Protein AF-A0AAD4M6U5-F1 (afdb_monomer_lite)

Structure (mmCIF, N/CA/C/O backbone):
data_AF-A0AAD4M6U5-F1
#
_entry.id   AF-A0AAD4M6U5-F1
#
loop_
_atom_site.group_PDB
_atom_site.id
_atom_site.type_symbol
_atom_site.label_atom_id
_atom_site.label_alt_id
_atom_site.label_comp_id
_atom_site.label_asym_id
_atom_site.label_entity_id
_atom_site.label_seq_id
_atom_site.pdbx_PDB_ins_code
_atom_site.Cartn_x
_atom_site.Cartn_y
_atom_site.Cartn_z
_atom_site.occupancy
_atom_site.B_iso_or_equiv
_atom_site.auth_seq_id
_atom_site.auth_comp_id
_atom_site.auth_asym_id
_atom_site.auth_atom_id
_atom_site.pdbx_PDB_model_num
ATOM 1 N N . MET A 1 1 ? -0.609 -24.301 -0.994 1.00 65.75 1 MET A N 1
ATOM 2 C CA . MET A 1 1 ? -0.842 -25.195 -2.153 1.00 65.75 1 MET A CA 1
ATOM 3 C C . MET A 1 1 ? -0.692 -24.477 -3.497 1.00 65.75 1 MET A C 1
ATOM 5 O O . MET A 1 1 ? 0.035 -24.972 -4.341 1.00 65.75 1 MET A O 1
ATOM 9 N N . LEU A 1 2 ? -1.302 -23.304 -3.718 1.00 72.62 2 LEU A N 1
ATOM 10 C CA . LEU A 1 2 ? -1.125 -22.563 -4.985 1.00 72.62 2 LEU A CA 1
ATOM 11 C C . LEU A 1 2 ? 0.317 -22.069 -5.200 1.00 72.62 2 LEU A C 1
ATOM 13 O O . LEU A 1 2 ? 0.876 -22.264 -6.275 1.00 72.62 2 LEU A O 1
ATOM 17 N N . SER A 1 3 ? 0.952 -21.534 -4.146 1.00 69.31 3 SER A N 1
ATOM 18 C CA . SER A 1 3 ? 2.380 -21.164 -4.151 1.00 69.31 3 SER A CA 1
ATOM 19 C C . SER A 1 3 ? 3.271 -22.310 -4.648 1.00 69.31 3 SER A C 1
ATOM 21 O O . SER A 1 3 ? 4.049 -22.137 -5.578 1.00 69.31 3 SER A O 1
ATOM 23 N N . THR A 1 4 ? 3.081 -23.523 -4.130 1.00 75.88 4 THR A N 1
ATOM 24 C CA . THR A 1 4 ? 3.885 -24.687 -4.525 1.00 75.88 4 THR A CA 1
ATOM 25 C C . THR A 1 4 ? 3.646 -25.144 -5.966 1.00 75.88 4 THR A C 1
ATOM 27 O O . THR A 1 4 ? 4.537 -25.753 -6.548 1.00 75.88 4 THR A O 1
ATOM 30 N N . LEU A 1 5 ? 2.471 -24.861 -6.541 1.00 83.38 5 LEU A N 1
ATOM 31 C CA . LEU A 1 5 ? 2.098 -25.306 -7.888 1.00 83.38 5 LEU A CA 1
ATOM 32 C C . LEU A 1 5 ? 2.549 -24.350 -8.995 1.00 83.38 5 LEU A C 1
ATOM 34 O O . LEU A 1 5 ? 2.840 -24.811 -10.091 1.00 83.38 5 LEU A O 1
ATOM 38 N N . LEU A 1 6 ? 2.614 -23.043 -8.727 1.00 85.94 6 LEU A N 1
ATOM 39 C CA . LEU A 1 6 ? 3.033 -22.055 -9.729 1.00 85.94 6 LEU A CA 1
ATOM 40 C C . LEU A 1 6 ? 4.431 -21.503 -9.471 1.00 85.94 6 LEU A C 1
ATOM 42 O O . LEU A 1 6 ? 5.251 -21.478 -10.382 1.00 85.94 6 LEU A O 1
ATOM 46 N N . ARG A 1 7 ? 4.735 -21.099 -8.234 1.00 88.12 7 ARG A N 1
ATOM 47 C CA . ARG A 1 7 ? 5.970 -20.368 -7.912 1.00 88.12 7 ARG A CA 1
ATOM 48 C C . ARG A 1 7 ? 7.217 -21.209 -8.193 1.00 88.12 7 ARG A C 1
ATOM 50 O O . ARG A 1 7 ? 8.135 -20.741 -8.856 1.00 88.12 7 ARG A O 1
ATOM 57 N N . ARG A 1 8 ? 7.223 -22.480 -7.765 1.00 89.12 8 ARG A N 1
ATOM 58 C CA . ARG A 1 8 ? 8.375 -23.384 -7.938 1.00 89.12 8 ARG A CA 1
ATOM 59 C C . ARG A 1 8 ? 8.633 -23.773 -9.403 1.00 89.12 8 ARG A C 1
ATOM 61 O O . ARG A 1 8 ? 9.776 -23.623 -9.824 1.00 89.12 8 ARG A O 1
ATOM 68 N N . PRO A 1 9 ? 7.642 -24.225 -10.199 1.00 90.56 9 PRO A N 1
ATOM 69 C CA . PRO A 1 9 ? 7.891 -24.518 -11.613 1.00 90.56 9 PRO A CA 1
ATOM 70 C C . PRO A 1 9 ? 8.320 -23.285 -12.414 1.00 90.56 9 PRO A C 1
ATOM 72 O O . PRO A 1 9 ? 9.214 -23.375 -13.251 1.00 90.56 9 PRO A O 1
ATOM 75 N N . PHE A 1 10 ? 7.734 -22.114 -12.135 1.00 92.94 10 PHE A N 1
ATOM 76 C CA . PHE A 1 10 ? 8.143 -20.883 -12.811 1.00 92.94 10 PHE A CA 1
ATOM 77 C C . PHE A 1 10 ? 9.565 -20.454 -12.450 1.00 92.94 10 PHE A C 1
ATOM 79 O O . PHE A 1 10 ? 10.251 -19.943 -13.325 1.00 92.94 10 PHE A O 1
ATOM 86 N N . ALA A 1 11 ? 10.046 -20.709 -11.229 1.00 93.75 11 ALA A N 1
ATOM 87 C CA . ALA A 1 11 ? 11.431 -20.413 -10.856 1.00 93.75 11 ALA A CA 1
ATOM 88 C C . ALA A 1 11 ? 12.453 -21.113 -11.776 1.00 93.75 11 ALA A C 1
ATOM 90 O O . ALA A 1 11 ? 13.392 -20.479 -12.253 1.00 93.75 11 ALA A O 1
ATOM 91 N N . GLU A 1 12 ? 12.233 -22.392 -12.097 1.00 94.62 12 GLU A N 1
ATOM 92 C CA . GLU A 1 12 ? 13.080 -23.153 -13.032 1.00 94.62 12 GLU A CA 1
ATOM 93 C C . GLU A 1 12 ? 12.946 -22.652 -14.481 1.00 94.62 12 GLU A C 1
ATOM 95 O O . GLU A 1 12 ? 13.916 -22.572 -15.242 1.00 94.62 12 GLU A O 1
ATOM 100 N N . LEU A 1 13 ? 11.735 -22.250 -14.871 1.00 96.44 13 LEU A N 1
ATOM 101 C CA . LEU A 1 13 ? 11.503 -21.642 -16.178 1.00 96.44 13 LEU A CA 1
ATOM 102 C C . LEU A 1 13 ? 12.171 -20.267 -16.298 1.00 96.44 13 LEU A C 1
ATOM 104 O O . LEU A 1 13 ? 12.643 -19.919 -17.383 1.00 96.44 13 LEU A O 1
ATOM 108 N N . TYR A 1 14 ? 12.218 -19.475 -15.228 1.00 97.00 14 TYR A N 1
ATOM 109 C CA . TYR A 1 14 ? 12.898 -18.185 -15.224 1.00 97.00 14 TYR A CA 1
ATOM 110 C C . TYR A 1 14 ? 14.414 -18.341 -15.307 1.00 97.00 14 TYR A C 1
ATOM 112 O O . TYR A 1 14 ? 15.042 -17.580 -16.034 1.00 97.00 14 TYR A O 1
ATOM 120 N N . SER A 1 15 ? 15.003 -19.336 -14.638 1.00 94.94 15 SER A N 1
ATOM 121 C CA . SER A 1 15 ? 16.448 -19.575 -14.731 1.00 94.94 15 SER A CA 1
ATOM 122 C C . SER A 1 15 ? 16.869 -20.065 -16.120 1.00 94.94 15 SER A C 1
ATOM 124 O O . SER A 1 15 ? 17.905 -19.651 -16.634 1.00 94.94 15 SER A O 1
ATOM 126 N N . THR A 1 16 ? 16.049 -20.903 -16.761 1.00 96.88 16 THR A N 1
ATOM 127 C CA . THR A 1 16 ? 16.398 -21.514 -18.054 1.00 96.88 16 THR A CA 1
ATOM 128 C C . THR A 1 16 ? 16.019 -20.628 -19.248 1.00 96.88 16 THR A C 1
ATOM 130 O O . THR A 1 16 ? 16.775 -20.513 -20.212 1.00 96.88 16 THR A O 1
ATOM 133 N N . HIS A 1 17 ? 14.846 -19.985 -19.208 1.00 97.19 17 HIS A N 1
ATOM 134 C CA . HIS A 1 17 ? 14.274 -19.234 -20.335 1.00 97.19 17 HIS A CA 1
ATOM 135 C C . HIS A 1 17 ? 13.621 -17.905 -19.899 1.00 97.19 17 HIS A C 1
ATOM 137 O O . HIS A 1 17 ? 12.453 -17.661 -20.227 1.00 97.19 17 HIS A O 1
ATOM 143 N N . PRO A 1 18 ? 14.348 -16.996 -19.220 1.00 96.25 18 PRO A N 1
ATOM 144 C CA . PRO A 1 18 ? 13.764 -15.865 -18.488 1.00 96.25 18 PRO A CA 1
ATOM 145 C C . PRO A 1 18 ? 12.787 -15.031 -19.324 1.00 96.25 18 PRO A C 1
ATOM 147 O O . PRO A 1 18 ? 11.668 -14.753 -18.903 1.00 96.25 18 PRO A O 1
ATOM 150 N N . GLY A 1 19 ? 13.148 -14.693 -20.564 1.00 96.62 19 GLY A N 1
ATOM 151 C CA . GLY A 1 19 ? 12.325 -13.819 -21.407 1.00 96.62 19 GLY A CA 1
ATOM 152 C C . GLY A 1 19 ? 11.038 -14.456 -21.929 1.00 96.62 19 GLY A C 1
ATOM 153 O O . GLY A 1 19 ? 10.046 -13.760 -22.141 1.00 96.62 19 GLY A O 1
ATOM 154 N N . THR A 1 20 ? 11.026 -15.766 -22.170 1.00 98.00 20 THR A N 1
ATOM 155 C CA . THR A 1 20 ? 9.806 -16.473 -22.596 1.00 98.00 20 THR A CA 1
ATOM 156 C C . THR A 1 20 ? 8.906 -16.728 -21.399 1.00 98.00 20 THR A C 1
ATOM 158 O O . THR A 1 20 ? 7.705 -16.483 -21.482 1.00 98.00 20 THR A O 1
ATOM 161 N N . SER A 1 21 ? 9.496 -17.109 -20.272 1.00 98.00 21 SER A N 1
ATOM 162 C CA . SER A 1 21 ? 8.794 -17.358 -19.017 1.00 98.00 21 SER A CA 1
ATOM 163 C C . SER A 1 21 ? 8.129 -16.091 -18.480 1.00 98.00 21 SER A C 1
ATOM 165 O O . SER A 1 21 ? 6.951 -16.126 -18.148 1.00 98.00 21 SER A O 1
ATOM 167 N N . LEU A 1 22 ? 8.811 -14.938 -18.506 1.00 98.12 22 LEU A N 1
ATOM 168 C CA . LEU A 1 22 ? 8.221 -13.649 -18.115 1.00 98.12 22 LEU A CA 1
ATOM 169 C C . LEU A 1 22 ? 7.056 -13.231 -19.020 1.00 98.12 22 LEU A C 1
ATOM 171 O O . LEU A 1 22 ? 6.047 -12.736 -18.526 1.00 98.12 22 LEU A O 1
ATOM 175 N N . ARG A 1 23 ? 7.154 -13.461 -20.337 1.00 98.19 23 ARG A N 1
ATOM 176 C CA . ARG A 1 23 ? 6.042 -13.203 -21.271 1.00 98.19 23 ARG A CA 1
ATOM 177 C C . ARG A 1 23 ? 4.856 -14.131 -21.020 1.00 98.19 23 ARG A C 1
ATOM 179 O O . AR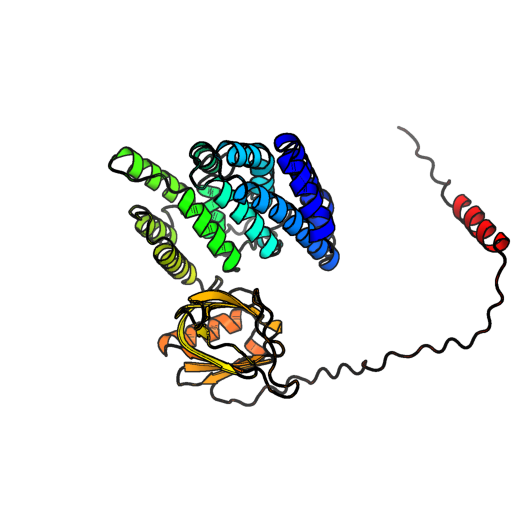G A 1 23 ? 3.717 -13.680 -21.096 1.00 98.19 23 ARG A O 1
ATOM 186 N N . LEU A 1 24 ? 5.116 -15.401 -20.707 1.00 97.88 24 LEU A N 1
ATOM 187 C CA . LEU A 1 24 ? 4.077 -16.351 -20.320 1.00 97.88 24 LEU A CA 1
ATOM 188 C C . LEU A 1 24 ? 3.384 -15.905 -19.025 1.00 97.88 24 LEU A C 1
ATOM 190 O O . LEU A 1 24 ? 2.159 -15.842 -18.992 1.00 97.88 24 LEU A O 1
ATOM 194 N N . SER A 1 25 ? 4.143 -15.526 -17.994 1.00 98.00 25 SER A N 1
ATOM 195 C CA . SER A 1 25 ? 3.588 -14.999 -16.741 1.00 98.00 25 SER A CA 1
ATOM 196 C C . SER A 1 25 ? 2.752 -13.746 -16.974 1.00 98.00 25 SER A C 1
ATOM 198 O O . SER A 1 25 ? 1.646 -13.643 -16.454 1.00 98.00 25 SER A O 1
ATOM 200 N N . ALA A 1 26 ? 3.234 -12.820 -17.803 1.00 98.38 26 ALA A N 1
ATOM 201 C CA . ALA A 1 26 ? 2.485 -11.625 -18.171 1.00 98.38 26 ALA A CA 1
ATOM 202 C C . ALA A 1 26 ? 1.159 -11.978 -18.869 1.00 98.38 26 ALA A C 1
ATOM 204 O O . ALA A 1 26 ? 0.116 -11.458 -18.485 1.00 98.38 26 ALA A O 1
ATOM 205 N N . ALA A 1 27 ? 1.165 -12.921 -19.817 1.00 98.25 27 ALA A N 1
ATOM 206 C CA . ALA A 1 27 ? -0.048 -13.378 -20.501 1.00 98.25 27 ALA A CA 1
ATOM 207 C C . ALA A 1 27 ? -1.052 -14.058 -19.551 1.00 98.25 27 ALA A C 1
ATOM 209 O O . ALA A 1 27 ? -2.257 -13.798 -19.627 1.00 98.25 27 ALA A O 1
ATOM 210 N N . ILE A 1 28 ? -0.569 -14.895 -18.625 1.00 97.62 28 ILE A N 1
ATOM 211 C CA . ILE A 1 28 ? -1.407 -15.514 -17.587 1.00 97.62 28 ILE A CA 1
ATOM 212 C C . ILE A 1 28 ? -2.010 -14.429 -16.692 1.00 97.62 28 ILE A C 1
ATOM 214 O O . ILE A 1 28 ? -3.215 -14.443 -16.450 1.00 97.62 28 ILE A O 1
ATOM 218 N N . PHE A 1 29 ? -1.209 -13.459 -16.245 1.00 98.25 29 PHE A N 1
ATOM 219 C CA . PHE A 1 29 ? -1.685 -12.346 -15.425 1.00 98.25 29 PHE A CA 1
ATOM 220 C C . PHE A 1 29 ? -2.762 -11.524 -16.147 1.00 98.25 29 PHE A C 1
ATOM 222 O O . PHE A 1 29 ? -3.821 -11.276 -15.576 1.00 98.25 29 PHE A O 1
ATOM 229 N N . THR A 1 30 ? -2.545 -11.163 -17.417 1.00 98.12 30 THR A N 1
ATOM 230 C CA . THR A 1 30 ? -3.548 -10.477 -18.250 1.00 98.12 30 THR A CA 1
ATOM 231 C C . THR A 1 30 ? -4.850 -11.270 -18.321 1.00 98.12 30 THR A C 1
ATOM 233 O O . THR A 1 30 ? -5.916 -10.694 -18.127 1.00 98.12 30 THR A O 1
ATOM 236 N N . THR A 1 31 ? -4.767 -12.586 -18.534 1.00 98.25 31 THR A N 1
ATOM 237 C CA . THR A 1 31 ? -5.938 -13.477 -18.577 1.00 98.25 31 THR A CA 1
ATOM 238 C C . THR A 1 31 ? -6.680 -13.479 -17.238 1.00 98.25 31 THR A C 1
ATOM 240 O O . THR A 1 31 ? -7.898 -13.336 -17.201 1.00 98.25 31 THR A O 1
ATOM 243 N N . ILE A 1 32 ? -5.960 -13.585 -16.116 1.00 97.88 32 ILE A N 1
ATOM 244 C CA . ILE A 1 32 ? -6.563 -13.545 -14.776 1.00 97.88 32 ILE A CA 1
ATOM 245 C C . ILE A 1 32 ? -7.285 -12.210 -14.547 1.00 97.88 32 ILE A C 1
ATOM 247 O O . ILE A 1 32 ? -8.422 -12.196 -14.081 1.00 97.88 32 ILE A O 1
ATOM 251 N N . ILE A 1 33 ? -6.665 -11.086 -14.905 1.00 97.75 33 ILE A N 1
ATOM 252 C CA . ILE A 1 33 ? -7.267 -9.763 -14.726 1.00 97.75 33 ILE A CA 1
ATOM 253 C C . ILE A 1 33 ? -8.517 -9.606 -15.605 1.00 97.75 33 ILE A C 1
ATOM 255 O O . ILE A 1 33 ? -9.596 -9.309 -15.091 1.00 97.75 33 ILE A O 1
ATOM 259 N N . HIS A 1 34 ? -8.394 -9.818 -16.916 1.00 96.69 34 HIS A N 1
ATOM 260 C CA . HIS A 1 34 ? -9.447 -9.485 -17.879 1.00 96.69 34 HIS A CA 1
ATOM 261 C C . HIS A 1 34 ? -10.566 -10.520 -17.968 1.00 96.69 34 HIS A C 1
ATOM 263 O O . HIS A 1 34 ? -11.727 -10.132 -18.093 1.00 96.69 34 HIS A O 1
ATOM 269 N N . ASP A 1 35 ? -10.238 -11.806 -17.868 1.00 97.94 35 ASP A N 1
ATOM 270 C CA . ASP A 1 35 ? -11.189 -12.887 -18.146 1.00 97.94 35 ASP A CA 1
ATOM 271 C C . ASP A 1 35 ? -11.732 -13.525 -16.866 1.00 97.94 35 ASP A C 1
ATOM 273 O O . ASP A 1 35 ? -12.692 -14.297 -16.924 1.00 97.94 35 ASP A O 1
ATOM 277 N N . ARG A 1 36 ? -11.137 -13.214 -15.706 1.00 97.69 36 ARG A N 1
ATOM 278 C CA . ARG A 1 36 ? -11.584 -13.724 -14.403 1.00 97.69 36 ARG A CA 1
ATOM 279 C C . ARG A 1 36 ? -11.993 -12.603 -13.457 1.00 97.69 36 ARG A C 1
ATOM 281 O O . ARG A 1 36 ? -13.181 -12.435 -13.214 1.00 97.69 36 ARG A O 1
ATOM 288 N N . ILE A 1 37 ? -11.057 -11.776 -12.995 1.00 97.25 37 ILE A N 1
ATOM 289 C CA . ILE A 1 37 ? -11.328 -10.754 -11.969 1.00 97.25 37 ILE A CA 1
ATOM 290 C C . ILE A 1 37 ? -12.381 -9.737 -12.442 1.00 97.25 37 ILE A C 1
ATOM 292 O O . ILE A 1 37 ? -13.325 -9.450 -11.702 1.00 97.25 37 ILE A O 1
ATOM 296 N N . VAL A 1 38 ? -12.274 -9.221 -13.675 1.00 96.31 38 VAL A N 1
ATOM 297 C CA . VAL A 1 38 ? -13.263 -8.278 -14.239 1.00 96.31 38 VAL A CA 1
ATOM 298 C C . VAL A 1 38 ? -14.670 -8.894 -14.324 1.00 96.31 38 VAL A C 1
ATOM 300 O O . VAL A 1 38 ? -15.604 -8.268 -13.810 1.00 96.31 38 VAL A O 1
ATOM 303 N N . PRO A 1 39 ? -14.880 -10.081 -14.928 1.00 97.62 39 PRO A N 1
ATOM 304 C CA . PRO A 1 39 ? -16.179 -10.751 -14.906 1.00 97.62 39 PRO A CA 1
ATOM 305 C C . PRO A 1 39 ? -16.721 -11.025 -13.502 1.00 97.62 39 PRO A C 1
ATOM 307 O O . PRO A 1 39 ? -17.878 -10.689 -13.249 1.00 97.62 39 PRO A O 1
ATOM 310 N N . SER A 1 40 ? -15.915 -11.559 -12.581 1.00 97.19 40 SER A N 1
ATOM 311 C CA . SER A 1 40 ? -16.370 -11.902 -11.224 1.00 97.19 40 SER A CA 1
ATOM 312 C C . SER A 1 40 ? -16.757 -10.653 -10.428 1.00 97.19 40 SER A C 1
ATOM 314 O O . SER A 1 40 ? -17.785 -10.643 -9.751 1.00 97.19 40 SER A O 1
ATOM 316 N N . TRP A 1 41 ? -16.034 -9.538 -10.604 1.00 95.38 41 TRP A N 1
ATOM 317 C CA . TRP A 1 41 ? -16.428 -8.238 -10.049 1.00 95.38 41 TRP A CA 1
ATOM 318 C C . TRP A 1 41 ? -17.773 -7.750 -10.607 1.00 95.38 41 TRP A C 1
ATOM 320 O O . TRP A 1 41 ? -18.652 -7.359 -9.836 1.00 95.38 41 TRP A O 1
ATOM 330 N N . LYS A 1 42 ? -17.982 -7.828 -11.931 1.00 94.81 42 LYS A N 1
ATOM 331 C CA . LYS A 1 42 ? -19.263 -7.458 -12.568 1.00 94.81 42 LYS A CA 1
ATOM 332 C C . LYS A 1 42 ? -20.418 -8.349 -12.102 1.00 94.81 42 LYS A C 1
ATOM 334 O O . LYS A 1 42 ? -21.524 -7.851 -11.898 1.00 94.81 42 LYS A O 1
ATOM 339 N N . ALA A 1 43 ? -20.153 -9.638 -11.904 1.00 96.75 43 ALA A N 1
ATOM 340 C CA . ALA A 1 43 ? -21.104 -10.616 -11.381 1.00 96.75 43 ALA A CA 1
ATOM 341 C C . ALA A 1 43 ? -21.339 -10.491 -9.864 1.00 96.75 43 ALA A C 1
ATOM 343 O O . ALA A 1 43 ? -22.245 -11.133 -9.339 1.00 96.75 43 ALA A O 1
ATOM 344 N N . ARG A 1 44 ? -20.563 -9.646 -9.166 1.00 95.44 44 ARG A N 1
ATOM 345 C CA . ARG A 1 44 ? -20.550 -9.506 -7.699 1.00 95.44 44 ARG A CA 1
ATOM 346 C C . ARG A 1 44 ? -20.208 -10.810 -6.964 1.00 95.44 44 ARG A C 1
ATOM 348 O O . ARG A 1 44 ? -20.621 -10.992 -5.821 1.00 95.44 44 ARG A O 1
ATOM 355 N N . ASP A 1 45 ? -19.434 -11.686 -7.598 1.00 96.38 45 ASP A N 1
ATOM 356 C CA . ASP A 1 45 ? -18.897 -12.899 -6.981 1.00 96.38 45 ASP A CA 1
ATOM 357 C C . ASP A 1 45 ? -17.566 -12.572 -6.291 1.00 96.38 45 ASP A C 1
ATOM 359 O O . ASP A 1 45 ? -16.491 -12.613 -6.896 1.00 96.38 45 ASP A O 1
ATOM 363 N N . SER A 1 46 ? -17.646 -12.170 -5.019 1.00 94.31 46 SER A N 1
ATOM 364 C CA . SER A 1 46 ? -16.460 -11.802 -4.242 1.00 94.31 46 SER A CA 1
ATOM 365 C C . SER A 1 46 ? -15.540 -12.992 -3.997 1.00 94.31 46 SER A C 1
ATOM 367 O O . SER A 1 46 ? -14.330 -12.820 -4.035 1.00 94.31 46 SER A O 1
ATOM 369 N N . GLN A 1 47 ? -16.086 -14.192 -3.785 1.00 95.69 47 GLN A N 1
ATOM 370 C CA . GLN A 1 47 ? -15.276 -15.366 -3.467 1.00 95.69 47 GLN A CA 1
ATOM 371 C C . GLN A 1 47 ? -14.438 -15.800 -4.669 1.00 95.69 47 GLN A C 1
ATOM 373 O O . GLN A 1 47 ? -13.242 -16.051 -4.521 1.00 95.69 47 GLN A O 1
ATOM 378 N N . ASP A 1 48 ? -15.049 -15.887 -5.853 1.00 95.31 48 ASP A N 1
ATOM 379 C CA . ASP A 1 48 ? -14.318 -16.240 -7.068 1.00 95.31 48 ASP A CA 1
ATOM 380 C C . ASP A 1 48 ? -13.272 -15.171 -7.398 1.00 95.31 48 ASP A C 1
ATOM 382 O O . ASP A 1 48 ? -12.107 -15.496 -7.630 1.00 95.31 48 ASP A O 1
ATOM 386 N N . ARG A 1 49 ? -13.641 -13.885 -7.306 1.00 96.00 49 ARG A N 1
ATOM 387 C CA . ARG A 1 49 ? -12.693 -12.778 -7.482 1.00 96.00 49 ARG A CA 1
ATOM 388 C C . ARG A 1 49 ? -11.493 -12.907 -6.540 1.00 96.00 49 ARG A C 1
ATOM 390 O O . ARG A 1 49 ? -10.360 -12.852 -7.009 1.00 96.00 49 ARG A O 1
ATOM 397 N N . ASP A 1 50 ? -11.727 -13.096 -5.245 1.00 95.12 50 ASP A N 1
ATOM 398 C CA . ASP A 1 50 ? -10.664 -13.151 -4.238 1.00 95.12 50 ASP A CA 1
ATOM 399 C C . ASP A 1 50 ? -9.731 -14.361 -4.474 1.00 95.12 50 ASP A C 1
ATOM 401 O O . ASP A 1 50 ? -8.510 -14.238 -4.345 1.00 95.12 50 ASP A O 1
ATOM 405 N N . ASN A 1 51 ? -10.271 -15.502 -4.927 1.00 95.44 51 ASN A N 1
ATOM 406 C CA . ASN A 1 51 ? -9.472 -16.664 -5.337 1.00 95.44 51 ASN A CA 1
ATOM 407 C C . ASN A 1 51 ? -8.554 -16.343 -6.536 1.00 95.44 51 ASN A C 1
ATOM 409 O O . ASN A 1 51 ? -7.377 -16.719 -6.543 1.00 95.44 51 ASN A O 1
ATOM 413 N N . TRP A 1 52 ? -9.066 -15.641 -7.553 1.00 97.38 52 TRP A N 1
ATOM 414 C CA . TRP A 1 52 ? -8.281 -15.242 -8.729 1.00 97.38 52 TRP A CA 1
ATOM 415 C C . TRP A 1 52 ? -7.249 -14.161 -8.414 1.00 97.38 52 TRP A C 1
ATOM 417 O O . TRP A 1 52 ? -6.132 -14.211 -8.931 1.00 97.38 52 TRP A O 1
ATOM 427 N N . GLU A 1 53 ? -7.573 -13.220 -7.531 1.00 97.38 53 GLU A N 1
ATOM 428 C CA . GLU A 1 53 ? -6.603 -12.242 -7.041 1.00 97.38 53 GLU A CA 1
ATOM 429 C C . GLU A 1 53 ? -5.473 -12.917 -6.260 1.00 97.38 53 GLU A C 1
ATOM 431 O O . GLU A 1 53 ? -4.305 -12.596 -6.481 1.00 97.38 53 GLU A O 1
ATOM 436 N N . GLN A 1 54 ? -5.779 -13.914 -5.423 1.00 96.00 54 GLN A N 1
ATOM 437 C CA . GLN A 1 54 ? -4.754 -14.703 -4.741 1.00 96.00 54 GLN A CA 1
ATOM 438 C C . GLN A 1 54 ? -3.838 -15.429 -5.738 1.00 96.00 54 GLN A C 1
ATOM 440 O O . GLN A 1 54 ? -2.622 -15.486 -5.536 1.00 96.00 54 GLN A O 1
ATOM 445 N N . LEU A 1 55 ? -4.393 -15.959 -6.832 1.00 96.19 55 LEU A N 1
ATOM 446 C CA . LEU A 1 55 ? -3.601 -16.575 -7.896 1.00 96.19 55 LEU A CA 1
ATOM 447 C C . LEU A 1 55 ? -2.662 -15.565 -8.568 1.00 96.19 55 LEU A C 1
ATOM 449 O O . LEU A 1 55 ? -1.485 -15.864 -8.779 1.00 96.19 55 LEU A O 1
ATOM 453 N N . ALA A 1 56 ? -3.169 -14.367 -8.869 1.00 97.31 56 ALA A N 1
ATOM 454 C CA . ALA A 1 56 ? -2.383 -13.278 -9.436 1.00 97.31 56 ALA A CA 1
ATOM 455 C C . ALA A 1 56 ? -1.240 -12.859 -8.496 1.00 97.31 56 ALA A C 1
ATOM 457 O O . ALA A 1 56 ? -0.102 -12.740 -8.945 1.00 97.31 56 ALA A O 1
ATOM 458 N N . VAL A 1 57 ? -1.506 -12.725 -7.192 1.00 97.00 57 VAL A N 1
ATOM 459 C CA . VAL A 1 57 ? -0.485 -12.434 -6.168 1.00 97.00 57 VAL A CA 1
ATOM 460 C C . VAL A 1 57 ? 0.608 -13.502 -6.157 1.00 97.00 57 VAL A C 1
ATOM 462 O O . VAL A 1 57 ? 1.788 -13.168 -6.171 1.00 97.00 57 VAL A O 1
ATOM 465 N N . VAL A 1 58 ? 0.246 -14.789 -6.181 1.00 96.25 58 VAL A N 1
ATOM 466 C CA . VAL A 1 58 ? 1.226 -15.892 -6.204 1.00 96.25 58 VAL A CA 1
ATOM 467 C C . VAL A 1 58 ? 2.099 -15.853 -7.461 1.00 96.25 58 VAL A C 1
ATOM 469 O O . VAL A 1 58 ? 3.301 -16.110 -7.380 1.00 96.25 58 VAL A O 1
ATOM 472 N N . LEU A 1 59 ? 1.510 -15.539 -8.616 1.00 97.12 59 LEU A N 1
ATOM 473 C CA . LEU A 1 59 ? 2.238 -15.413 -9.877 1.00 97.12 59 LEU A CA 1
ATOM 474 C C . LEU A 1 59 ? 3.234 -14.246 -9.837 1.00 97.12 59 LEU A C 1
ATOM 476 O O . LEU A 1 59 ? 4.395 -14.424 -10.206 1.00 97.12 59 LEU A O 1
ATOM 480 N N . LEU A 1 60 ? 2.792 -13.079 -9.356 1.00 97.62 60 LEU A N 1
ATOM 481 C CA . LEU A 1 60 ? 3.640 -11.897 -9.193 1.00 97.62 60 LEU A CA 1
ATOM 482 C C . LEU A 1 60 ? 4.750 -12.131 -8.159 1.00 97.62 60 LEU A C 1
ATOM 484 O O . LEU A 1 60 ? 5.884 -11.743 -8.414 1.00 97.62 60 LEU A O 1
ATOM 488 N N . ALA A 1 61 ? 4.477 -12.853 -7.069 1.00 96.19 61 ALA A N 1
ATOM 489 C CA . ALA A 1 61 ? 5.500 -13.246 -6.099 1.00 96.19 61 ALA A CA 1
ATOM 490 C C . ALA A 1 61 ? 6.622 -14.083 -6.734 1.00 96.19 61 ALA A C 1
ATOM 492 O O . ALA A 1 61 ? 7.788 -13.895 -6.417 1.00 96.19 61 ALA A O 1
ATOM 493 N N . GLY A 1 62 ? 6.302 -14.962 -7.691 1.00 96.69 62 GLY A N 1
ATOM 494 C CA . GLY A 1 62 ? 7.333 -15.674 -8.453 1.00 96.69 62 GLY A CA 1
ATOM 495 C C . GLY A 1 62 ? 8.177 -14.761 -9.352 1.00 96.69 62 GLY A C 1
ATOM 496 O O . GLY A 1 62 ? 9.344 -15.055 -9.591 1.00 96.69 62 GLY A O 1
ATOM 497 N N . VAL A 1 63 ? 7.609 -13.660 -9.859 1.00 97.75 63 VAL A N 1
ATOM 498 C CA . VAL A 1 63 ? 8.368 -12.639 -10.607 1.00 97.75 63 VAL A CA 1
ATOM 499 C C . VAL A 1 63 ? 9.272 -11.847 -9.662 1.00 97.75 63 VAL A C 1
ATOM 501 O O . VAL A 1 63 ? 10.425 -11.607 -10.008 1.00 97.75 63 VAL A O 1
ATOM 504 N N . GLN A 1 64 ? 8.773 -11.479 -8.478 1.00 97.44 64 GLN A N 1
ATOM 505 C CA . GLN A 1 64 ? 9.550 -10.792 -7.439 1.00 97.44 64 GLN A CA 1
ATOM 506 C C . GLN A 1 64 ? 10.769 -11.624 -7.029 1.00 97.44 64 GLN A C 1
ATOM 508 O O . GLN A 1 64 ? 11.885 -11.128 -7.139 1.00 97.44 64 GLN A O 1
ATOM 513 N N . ASP A 1 65 ? 10.581 -12.913 -6.723 1.00 96.69 65 ASP A N 1
ATOM 514 C CA . ASP A 1 65 ? 11.684 -13.838 -6.422 1.00 96.69 65 ASP A CA 1
ATOM 515 C C . ASP A 1 65 ? 12.747 -13.870 -7.516 1.00 96.69 65 ASP A C 1
ATOM 517 O O . ASP A 1 65 ? 13.942 -13.953 -7.244 1.00 96.69 65 ASP A O 1
ATOM 521 N N . HIS A 1 66 ? 12.313 -13.851 -8.779 1.00 97.12 66 HIS A N 1
ATOM 522 C CA . HIS A 1 66 ? 13.238 -13.892 -9.898 1.00 97.12 66 HIS A CA 1
ATOM 523 C C . HIS A 1 66 ? 14.095 -12.623 -9.969 1.00 97.12 66 HIS A C 1
ATOM 525 O O . HIS A 1 66 ? 15.295 -12.739 -10.223 1.00 97.12 66 HIS A O 1
ATOM 531 N N . VAL A 1 67 ? 13.494 -11.452 -9.726 1.00 97.38 67 VAL A N 1
ATOM 532 C CA . VAL A 1 67 ? 14.200 -10.162 -9.667 1.00 97.38 67 VAL A CA 1
ATOM 533 C C . VAL A 1 67 ? 15.150 -10.120 -8.470 1.00 97.38 67 VAL A C 1
ATOM 535 O O . VAL A 1 67 ? 16.298 -9.734 -8.643 1.00 97.38 67 VAL A O 1
ATOM 538 N N . GLU A 1 68 ? 14.722 -10.570 -7.289 1.00 96.50 68 GLU A N 1
ATOM 539 C CA . GLU A 1 68 ? 15.569 -10.613 -6.083 1.00 96.50 68 GLU A CA 1
ATOM 540 C C . GLU A 1 68 ? 16.766 -11.551 -6.247 1.00 96.50 68 GLU A C 1
ATOM 542 O O . GLU A 1 68 ? 17.882 -11.221 -5.852 1.00 96.50 68 GLU A O 1
ATOM 547 N N . ALA A 1 69 ? 16.556 -12.715 -6.867 1.00 96.62 69 ALA A N 1
ATOM 548 C CA . ALA A 1 69 ? 17.627 -13.672 -7.126 1.00 96.62 69 ALA A CA 1
ATOM 549 C C . ALA A 1 69 ? 18.618 -13.200 -8.207 1.00 96.62 69 ALA A C 1
ATOM 551 O O . ALA A 1 69 ? 19.717 -13.747 -8.296 1.00 96.62 69 ALA A O 1
ATOM 552 N N . HIS A 1 70 ? 18.238 -12.221 -9.037 1.00 95.12 70 HIS A N 1
ATOM 553 C CA . HIS A 1 70 ? 19.045 -11.709 -10.147 1.00 95.12 70 HIS A CA 1
ATOM 554 C C . HIS A 1 70 ? 18.938 -10.180 -10.218 1.00 95.12 70 HIS A C 1
ATOM 556 O O . HIS A 1 70 ? 18.282 -9.635 -11.112 1.00 95.12 70 HIS A O 1
ATOM 562 N N . ASP A 1 71 ? 19.606 -9.488 -9.291 1.00 93.19 71 ASP A N 1
ATOM 563 C CA . ASP A 1 71 ? 19.622 -8.019 -9.188 1.00 93.19 71 ASP A CA 1
ATOM 564 C C . ASP A 1 71 ? 20.482 -7.345 -10.283 1.00 93.19 71 ASP A C 1
ATOM 566 O O . ASP A 1 71 ? 21.347 -6.507 -10.041 1.00 93.19 71 ASP A O 1
ATOM 570 N N . GLU A 1 72 ? 20.267 -7.749 -11.532 1.00 96.75 72 GLU A N 1
ATOM 571 C CA . GLU A 1 72 ? 20.897 -7.190 -12.719 1.00 96.75 72 GLU A CA 1
ATOM 572 C C . GLU A 1 72 ? 19.894 -6.315 -13.478 1.00 96.75 72 GLU A C 1
ATOM 574 O O . GLU A 1 72 ? 18.752 -6.718 -13.732 1.00 96.75 72 GLU A O 1
ATOM 579 N N . ASP A 1 73 ? 20.344 -5.155 -13.966 1.00 97.81 73 ASP A N 1
ATOM 580 C CA . ASP A 1 73 ? 19.522 -4.255 -14.790 1.00 97.81 73 ASP A CA 1
ATOM 581 C C . ASP A 1 73 ? 18.888 -4.970 -15.989 1.00 97.81 73 ASP A C 1
ATOM 583 O O . ASP A 1 73 ? 17.742 -4.703 -16.351 1.00 97.81 73 ASP A O 1
ATOM 587 N N . ARG A 1 74 ? 19.592 -5.945 -16.577 1.00 97.69 74 ARG A N 1
ATOM 588 C CA . ARG A 1 74 ? 19.073 -6.750 -17.687 1.00 97.69 74 ARG A CA 1
ATOM 589 C C . ARG A 1 74 ? 17.781 -7.481 -17.312 1.00 97.69 74 ARG A C 1
ATOM 591 O O . ARG A 1 74 ? 16.842 -7.490 -18.111 1.00 97.69 74 ARG A O 1
ATOM 598 N N . VAL A 1 75 ? 17.722 -8.092 -16.129 1.00 97.88 75 VAL A N 1
ATOM 599 C CA . VAL A 1 75 ? 16.532 -8.817 -15.655 1.00 97.88 75 VAL A CA 1
ATOM 600 C C . VAL A 1 75 ? 15.404 -7.830 -15.376 1.00 97.88 75 VAL A C 1
ATOM 602 O O . VAL A 1 75 ? 14.287 -8.026 -15.863 1.00 97.88 75 VAL A O 1
ATOM 605 N N . LYS A 1 76 ? 15.706 -6.711 -14.710 1.00 98.31 76 LYS A N 1
ATOM 606 C CA . LYS A 1 76 ? 14.740 -5.632 -14.453 1.00 98.31 76 LYS A CA 1
ATOM 607 C C . LYS A 1 76 ? 14.120 -5.094 -15.747 1.00 98.31 76 LYS A C 1
ATOM 609 O O . LYS A 1 76 ? 12.900 -4.934 -15.826 1.00 98.31 76 LYS A O 1
ATOM 614 N N . VAL A 1 77 ? 14.919 -4.857 -16.789 1.00 98.50 77 VAL A N 1
ATOM 615 C CA . VAL A 1 77 ? 14.439 -4.405 -18.111 1.00 98.50 77 VAL A CA 1
ATOM 616 C C . VAL A 1 77 ? 13.575 -5.473 -18.790 1.00 98.50 77 VAL A C 1
ATOM 618 O O . VAL A 1 77 ? 12.550 -5.156 -19.400 1.00 98.50 77 VAL A O 1
ATOM 621 N N . MET A 1 78 ? 13.927 -6.757 -18.667 1.00 98.44 78 MET A N 1
ATOM 622 C CA . MET A 1 78 ? 13.114 -7.852 -19.209 1.00 98.44 78 MET A CA 1
ATOM 623 C C . MET A 1 78 ? 11.734 -7.935 -18.547 1.00 98.44 78 MET A C 1
ATOM 625 O O . MET A 1 78 ? 10.733 -8.081 -19.257 1.00 98.44 78 MET A O 1
ATOM 629 N N . VAL A 1 79 ? 11.662 -7.784 -17.222 1.00 98.44 79 VAL A N 1
ATOM 630 C CA . VAL A 1 79 ? 10.388 -7.711 -16.490 1.00 98.44 79 VAL A CA 1
ATOM 631 C C . VAL A 1 79 ? 9.593 -6.487 -16.936 1.00 98.44 79 VAL A C 1
ATOM 633 O O . VAL A 1 79 ? 8.428 -6.620 -17.308 1.00 98.44 79 VAL A O 1
ATOM 636 N N . ALA A 1 80 ? 10.223 -5.313 -17.013 1.00 98.25 80 ALA A N 1
ATOM 637 C CA . ALA A 1 80 ? 9.573 -4.081 -17.457 1.00 98.25 80 ALA A CA 1
ATOM 638 C C . ALA A 1 80 ? 9.027 -4.158 -18.890 1.00 98.25 80 ALA A C 1
ATOM 640 O O . ALA A 1 80 ? 7.981 -3.581 -19.209 1.00 98.25 80 ALA A O 1
ATOM 641 N N . LYS A 1 81 ? 9.716 -4.871 -19.785 1.00 98.44 81 LYS A N 1
ATOM 642 C CA . LYS A 1 81 ? 9.243 -5.128 -21.151 1.00 98.44 81 LYS A CA 1
ATOM 643 C C . LYS A 1 81 ? 8.011 -6.031 -21.173 1.00 98.44 81 LYS A C 1
ATOM 645 O O . LYS A 1 81 ? 7.139 -5.814 -22.008 1.00 98.44 81 LYS A O 1
ATOM 650 N N . ALA A 1 82 ? 7.946 -7.020 -20.285 1.00 98.44 82 ALA A N 1
ATOM 651 C CA . ALA A 1 82 ? 6.826 -7.951 -20.212 1.00 98.44 82 ALA A CA 1
ATOM 652 C C . ALA A 1 82 ? 5.608 -7.363 -19.477 1.00 98.44 82 ALA A C 1
ATOM 654 O O . ALA A 1 82 ? 4.487 -7.570 -19.928 1.00 98.44 82 ALA A O 1
ATOM 655 N N . PHE A 1 83 ? 5.812 -6.625 -18.381 1.00 98.56 83 PHE A N 1
ATOM 656 C CA . PHE A 1 83 ? 4.745 -6.314 -17.422 1.00 98.56 83 PHE A CA 1
ATOM 657 C C . PHE A 1 83 ? 4.258 -4.863 -17.403 1.00 98.56 83 PHE A C 1
ATOM 659 O O . PHE A 1 83 ? 3.076 -4.663 -17.138 1.00 98.56 83 PHE A O 1
ATOM 666 N N . TYR A 1 84 ? 5.090 -3.847 -17.676 1.00 98.38 84 TYR A N 1
ATOM 667 C CA . TYR A 1 84 ? 4.711 -2.448 -17.381 1.00 98.38 84 TYR A CA 1
ATOM 668 C C . TYR A 1 84 ? 3.401 -2.018 -18.039 1.00 98.38 84 TYR A C 1
ATOM 670 O O . TYR A 1 84 ? 2.529 -1.497 -17.359 1.00 98.38 84 TYR A O 1
ATOM 678 N N . SER A 1 85 ? 3.222 -2.294 -19.334 1.00 97.25 85 SER A N 1
ATOM 679 C CA . SER A 1 85 ? 1.985 -1.921 -20.032 1.00 97.25 85 SER A CA 1
ATOM 680 C C . SER A 1 85 ? 0.748 -2.563 -19.390 1.00 97.25 85 SER A C 1
ATOM 682 O O . SER A 1 85 ? -0.261 -1.893 -19.201 1.00 97.25 85 SER A O 1
ATOM 684 N N . ILE A 1 86 ? 0.841 -3.832 -18.983 1.00 97.56 86 ILE A N 1
ATOM 685 C CA . ILE A 1 86 ? -0.271 -4.571 -18.375 1.00 97.56 86 ILE A CA 1
ATOM 686 C C . ILE A 1 86 ? -0.568 -4.038 -16.969 1.00 97.56 86 ILE A C 1
ATOM 688 O O . ILE A 1 86 ? -1.719 -3.737 -16.658 1.00 97.56 86 ILE A O 1
ATOM 692 N N . LEU A 1 87 ? 0.465 -3.893 -16.133 1.00 98.00 87 LEU A N 1
ATOM 693 C CA . LEU A 1 87 ? 0.330 -3.430 -14.751 1.00 98.00 87 LEU A CA 1
ATOM 694 C C . LEU A 1 87 ? -0.169 -1.983 -14.689 1.00 98.00 87 LEU A C 1
ATOM 696 O O . LEU A 1 87 ? -1.128 -1.685 -13.977 1.00 98.00 87 LEU A O 1
ATOM 700 N N . CYS A 1 88 ? 0.435 -1.085 -15.467 1.00 97.38 88 CYS A N 1
ATOM 701 C CA . CYS A 1 88 ? 0.052 0.321 -15.476 1.00 97.38 88 CYS A CA 1
ATOM 702 C C . CYS A 1 88 ? -1.365 0.514 -16.035 1.00 97.38 88 CYS A C 1
ATOM 704 O O . CYS A 1 88 ? -2.171 1.229 -15.434 1.00 97.38 88 CYS A O 1
ATOM 706 N N . ASN A 1 89 ? -1.729 -0.198 -17.108 1.00 95.19 89 ASN A N 1
ATOM 707 C CA . ASN A 1 89 ? -3.084 -0.130 -17.651 1.00 95.19 89 ASN A CA 1
ATOM 708 C C . ASN A 1 89 ? -4.138 -0.658 -16.661 1.00 95.19 89 ASN A C 1
ATOM 710 O O . ASN A 1 89 ? -5.183 -0.034 -16.502 1.00 95.19 89 ASN A O 1
ATOM 714 N N . ALA A 1 90 ? -3.874 -1.766 -15.964 1.00 94.94 90 ALA A N 1
ATOM 715 C CA . ALA A 1 90 ? -4.850 -2.362 -15.049 1.00 94.94 90 ALA A CA 1
ATOM 716 C C . ALA A 1 90 ? -5.030 -1.595 -13.725 1.00 94.94 90 ALA A C 1
ATOM 718 O O . ALA A 1 90 ? -6.129 -1.609 -13.165 1.00 94.94 90 ALA A O 1
ATOM 719 N N . PHE A 1 91 ? -3.981 -0.929 -13.221 1.00 94.19 91 PHE A N 1
ATOM 720 C CA . PHE A 1 91 ? -3.974 -0.346 -11.868 1.00 94.19 91 PHE A CA 1
ATOM 721 C C . PHE A 1 91 ? -3.888 1.188 -11.819 1.00 94.19 91 PHE A C 1
ATOM 723 O O . PHE A 1 91 ? -4.129 1.765 -10.759 1.00 94.19 91 PHE A O 1
ATOM 730 N N . PHE A 1 92 ? -3.576 1.871 -12.925 1.00 92.69 92 PHE A N 1
ATOM 731 C CA . PHE A 1 92 ? -3.413 3.335 -12.942 1.00 92.69 92 PHE A CA 1
ATOM 732 C C . PHE A 1 92 ? -4.298 4.040 -13.983 1.00 92.69 92 PHE A C 1
ATOM 734 O O . PHE A 1 92 ? -4.678 5.205 -13.787 1.00 92.69 92 PHE A O 1
ATOM 741 N N . SER A 1 93 ? -4.702 3.338 -15.047 1.00 90.75 93 SER A N 1
ATOM 742 C CA . SER A 1 93 ? -5.602 3.882 -16.069 1.00 90.75 93 SER A CA 1
ATOM 743 C C . SER A 1 93 ? -6.987 4.202 -15.503 1.00 90.75 93 SER A C 1
ATOM 745 O O . SER A 1 93 ? -7.590 3.401 -14.789 1.00 90.75 93 SER A O 1
ATOM 747 N N . VAL A 1 94 ? -7.521 5.379 -15.844 1.00 82.69 94 VAL A N 1
ATOM 748 C CA . VAL A 1 94 ? -8.907 5.773 -15.507 1.00 82.69 94 VAL A CA 1
ATOM 749 C C . VAL A 1 94 ? -9.920 4.935 -16.289 1.00 82.69 94 VAL A C 1
ATOM 751 O O . VAL A 1 94 ? -11.032 4.711 -15.824 1.00 82.69 94 VAL A O 1
ATOM 754 N N . SER A 1 95 ? -9.532 4.464 -17.474 1.00 84.62 95 SER A N 1
ATOM 755 C CA . SER A 1 95 ? -10.413 3.757 -18.404 1.00 84.62 95 SER A CA 1
ATOM 756 C C . SER A 1 95 ? -10.593 2.278 -18.060 1.00 84.62 95 SER A C 1
ATOM 758 O O . SER A 1 95 ? -11.296 1.567 -18.780 1.00 84.62 95 SER A O 1
ATOM 760 N N . PHE A 1 96 ? -9.940 1.782 -17.002 1.00 86.00 96 PHE A N 1
ATOM 761 C CA . PHE A 1 96 ? -10.029 0.373 -16.649 1.00 86.00 96 PHE A CA 1
ATOM 762 C C . PHE A 1 96 ? -11.414 0.032 -16.057 1.00 86.00 96 PHE A C 1
ATOM 764 O O . PHE A 1 96 ? -11.931 0.802 -15.248 1.00 86.00 96 PHE A O 1
ATOM 771 N N . PRO A 1 97 ? -12.034 -1.117 -16.410 1.00 87.00 97 PRO A N 1
ATOM 772 C CA . PRO A 1 97 ? -13.416 -1.424 -16.016 1.00 87.00 97 PRO A CA 1
ATOM 773 C C . PRO A 1 97 ? -13.683 -1.553 -14.513 1.00 87.00 97 PRO A C 1
ATOM 775 O O . PRO A 1 97 ? -14.842 -1.510 -14.107 1.00 87.00 97 PRO A O 1
ATOM 778 N N . ILE A 1 98 ? -12.644 -1.776 -13.705 1.00 87.00 98 ILE A N 1
ATOM 779 C CA . ILE A 1 98 ? -12.756 -1.969 -12.259 1.00 87.00 98 ILE A CA 1
ATOM 780 C C . ILE A 1 98 ? -12.096 -0.784 -11.547 1.00 87.00 98 ILE A C 1
ATOM 782 O O . ILE A 1 98 ? -10.938 -0.476 -11.840 1.00 87.00 98 ILE A O 1
ATOM 786 N N . PRO A 1 99 ? -12.762 -0.161 -10.558 1.00 87.81 99 PRO A N 1
ATOM 787 C CA . PRO A 1 99 ? -12.117 0.807 -9.683 1.00 87.81 99 PRO A CA 1
ATOM 788 C C . PRO A 1 99 ? -10.949 0.161 -8.932 1.00 87.81 99 PRO A C 1
ATOM 790 O O . PRO A 1 99 ? -11.120 -0.884 -8.312 1.00 87.81 99 PRO A O 1
ATOM 793 N N . LEU A 1 100 ? -9.796 0.828 -8.895 1.00 87.94 100 LEU A N 1
ATOM 794 C CA . LEU A 1 100 ? -8.587 0.403 -8.178 1.00 87.94 100 LEU A CA 1
ATOM 795 C C . LEU A 1 100 ? -8.846 -0.091 -6.741 1.00 87.94 100 LEU A C 1
ATOM 797 O O . LEU A 1 100 ? -8.212 -1.032 -6.276 1.00 87.94 100 LEU A O 1
ATOM 801 N N . THR A 1 101 ? -9.802 0.523 -6.045 1.00 84.25 101 THR A N 1
ATOM 802 C CA . THR A 1 101 ? -10.203 0.177 -4.670 1.00 84.25 101 THR A CA 1
ATOM 803 C C . THR A 1 101 ? -10.936 -1.153 -4.537 1.00 84.25 101 THR A C 1
ATOM 805 O O . THR A 1 101 ? -11.157 -1.616 -3.419 1.00 84.25 101 THR A O 1
ATOM 808 N N . SER A 1 102 ? -11.346 -1.751 -5.654 1.00 89.25 102 SER A N 1
ATOM 809 C CA . SER A 1 102 ? -12.005 -3.055 -5.680 1.00 89.25 102 SER A CA 1
ATOM 810 C C . SER A 1 102 ? -11.012 -4.211 -5.726 1.00 89.25 102 SER A C 1
ATOM 812 O O . SER A 1 102 ? -11.434 -5.328 -5.436 1.00 89.25 102 SER A O 1
ATOM 814 N N . TYR A 1 103 ? -9.744 -3.954 -6.067 1.00 93.00 103 TYR A N 1
ATOM 815 C CA . TYR A 1 103 ? -8.676 -4.940 -5.933 1.00 93.00 103 TYR A CA 1
ATOM 816 C C . TYR A 1 103 ? -8.234 -5.049 -4.475 1.00 93.00 103 TYR A C 1
ATOM 818 O O . TYR A 1 103 ? -8.093 -4.037 -3.766 1.00 93.00 103 TYR A O 1
ATOM 826 N N . SER A 1 104 ? -7.944 -6.270 -4.039 1.00 93.44 104 SER A N 1
ATOM 827 C CA . SER A 1 104 ? -7.376 -6.530 -2.722 1.00 93.44 104 SER A CA 1
ATOM 828 C C . SER A 1 104 ? -6.055 -5.785 -2.514 1.00 93.44 104 SER A C 1
ATOM 830 O O . SER A 1 104 ? -5.308 -5.463 -3.446 1.00 93.44 104 SER A O 1
ATOM 832 N N . VAL A 1 105 ? -5.777 -5.482 -1.246 1.00 92.69 105 VAL A N 1
ATOM 833 C CA . VAL A 1 105 ? -4.533 -4.825 -0.831 1.00 92.69 105 VAL A CA 1
ATOM 834 C C . VAL A 1 105 ? -3.302 -5.642 -1.243 1.00 92.69 105 VAL A C 1
ATOM 836 O O . VAL A 1 105 ? -2.412 -5.039 -1.842 1.00 92.69 105 VAL A O 1
ATOM 839 N N . PRO A 1 106 ? -3.242 -6.979 -1.040 1.00 94.94 106 PRO A N 1
ATOM 840 C CA . PRO A 1 106 ? -2.084 -7.773 -1.448 1.00 94.94 106 PRO A CA 1
ATOM 841 C C . PRO A 1 106 ? -1.788 -7.686 -2.945 1.00 94.94 106 PRO A C 1
ATOM 843 O O . PRO A 1 106 ? -0.632 -7.526 -3.321 1.00 94.94 106 PRO A O 1
ATOM 846 N N . LEU A 1 107 ? -2.814 -7.717 -3.805 1.00 97.06 107 LEU A N 1
ATOM 847 C CA . LEU A 1 107 ? -2.610 -7.603 -5.248 1.00 97.06 107 LEU A CA 1
ATOM 848 C C . LEU A 1 107 ? -2.026 -6.240 -5.630 1.00 97.06 107 LEU A C 1
ATOM 850 O O . LEU A 1 107 ? -1.048 -6.183 -6.373 1.00 97.06 107 LEU A O 1
ATOM 854 N N . ARG A 1 108 ? -2.570 -5.146 -5.085 1.00 96.25 108 ARG A N 1
ATOM 855 C CA . ARG A 1 108 ? -2.016 -3.799 -5.306 1.00 96.25 108 ARG A CA 1
ATOM 856 C C . ARG A 1 108 ? -0.575 -3.682 -4.810 1.00 96.25 108 ARG A C 1
ATOM 858 O O . ARG A 1 108 ? 0.273 -3.191 -5.547 1.00 96.25 108 ARG A O 1
ATOM 865 N N . VAL A 1 109 ? -0.295 -4.179 -3.605 1.00 95.88 109 VAL A N 1
ATOM 866 C CA . VAL A 1 109 ? 1.053 -4.216 -3.014 1.00 95.88 109 VAL A CA 1
ATOM 867 C C . VAL A 1 109 ? 2.030 -4.970 -3.917 1.00 95.88 109 VAL A C 1
ATOM 869 O O . VAL A 1 109 ? 3.080 -4.422 -4.236 1.00 95.88 109 VAL A O 1
ATOM 872 N N . SER A 1 110 ? 1.681 -6.166 -4.404 1.00 97.94 110 SER A N 1
ATOM 873 C CA . SER A 1 110 ? 2.536 -6.937 -5.320 1.00 97.94 110 SER A CA 1
ATOM 874 C C . SER A 1 110 ? 2.812 -6.199 -6.631 1.00 97.94 110 SER A C 1
ATOM 876 O O . SER A 1 110 ? 3.939 -6.209 -7.120 1.00 97.94 110 SER A O 1
ATOM 878 N N . VAL A 1 111 ? 1.805 -5.529 -7.197 1.00 98.00 111 VAL A N 1
ATOM 879 C CA . VAL A 1 111 ? 1.972 -4.741 -8.427 1.00 98.00 111 VAL A CA 1
ATOM 880 C C . VAL A 1 111 ? 2.929 -3.575 -8.205 1.00 98.00 111 VAL A C 1
ATOM 882 O O . VAL A 1 111 ? 3.881 -3.415 -8.966 1.00 98.00 111 VAL A O 1
ATOM 885 N N . TYR A 1 112 ? 2.702 -2.773 -7.165 1.00 97.88 112 TYR A N 1
ATOM 886 C CA . TYR A 1 112 ? 3.542 -1.611 -6.872 1.00 97.88 112 TYR A CA 1
ATOM 887 C C . TYR A 1 112 ? 4.962 -2.023 -6.493 1.00 97.88 112 TYR A C 1
ATOM 889 O O . TYR A 1 112 ? 5.913 -1.399 -6.949 1.00 97.88 112 TYR A O 1
ATOM 897 N N . SER A 1 113 ? 5.108 -3.116 -5.748 1.00 97.81 113 SER A N 1
ATOM 898 C CA . SER A 1 113 ? 6.404 -3.679 -5.387 1.00 97.81 113 SER A CA 1
ATOM 899 C C . SER A 1 113 ? 7.199 -4.116 -6.621 1.00 97.81 113 SER A C 1
ATOM 901 O O . SER A 1 113 ? 8.357 -3.730 -6.732 1.00 97.81 113 SER A O 1
ATOM 903 N N . ILE A 1 114 ? 6.594 -4.798 -7.606 1.00 98.38 114 ILE A N 1
ATOM 904 C CA . ILE A 1 114 ? 7.292 -5.121 -8.866 1.00 98.38 114 ILE A CA 1
ATOM 905 C C . ILE A 1 114 ? 7.781 -3.853 -9.565 1.00 98.38 114 ILE A C 1
ATOM 907 O O . ILE A 1 114 ? 8.943 -3.801 -9.960 1.00 98.38 114 ILE A O 1
ATOM 911 N N . LEU A 1 115 ? 6.923 -2.834 -9.701 1.00 98.56 115 LEU A N 1
ATOM 912 C CA . LEU A 1 115 ? 7.302 -1.569 -10.342 1.00 98.56 115 LEU A CA 1
ATOM 913 C C . LEU A 1 115 ? 8.476 -0.901 -9.612 1.00 98.56 115 LEU A C 1
ATOM 915 O O . LEU A 1 115 ? 9.404 -0.429 -10.266 1.00 98.56 115 LEU A O 1
ATOM 919 N N . SER A 1 116 ? 8.454 -0.896 -8.277 1.00 97.88 116 SER A N 1
ATOM 920 C CA . SER A 1 116 ? 9.519 -0.349 -7.432 1.00 97.88 116 SER A CA 1
ATOM 921 C C . SER A 1 116 ? 10.824 -1.132 -7.580 1.00 97.88 116 SER A C 1
ATOM 923 O O . SER A 1 116 ? 11.851 -0.543 -7.901 1.00 97.88 116 SER A O 1
ATOM 925 N N . MET A 1 117 ? 10.785 -2.459 -7.431 1.00 97.81 117 MET A N 1
ATOM 926 C CA . MET A 1 117 ? 11.963 -3.334 -7.503 1.00 97.81 117 MET A CA 1
ATOM 927 C C . MET A 1 117 ? 12.655 -3.263 -8.864 1.00 97.81 117 MET A C 1
ATOM 929 O O . MET A 1 117 ? 13.881 -3.239 -8.945 1.00 97.81 117 MET A O 1
ATOM 933 N N . THR A 1 118 ? 11.887 -3.204 -9.956 1.00 98.44 118 THR A N 1
ATOM 934 C CA . THR A 1 118 ? 12.473 -3.090 -11.296 1.00 98.44 118 THR A CA 1
ATOM 935 C C . THR A 1 118 ? 12.919 -1.670 -11.626 1.00 98.44 118 THR A C 1
ATOM 937 O O . THR A 1 118 ? 13.734 -1.496 -12.531 1.00 98.44 118 THR A O 1
ATOM 940 N N . ALA A 1 119 ? 12.400 -0.653 -10.937 1.00 97.94 119 ALA A N 1
ATOM 941 C CA . ALA A 1 119 ? 12.876 0.720 -11.061 1.00 97.94 119 ALA A CA 1
ATOM 942 C C . ALA A 1 119 ? 14.140 0.975 -10.232 1.00 97.94 119 ALA A C 1
ATOM 944 O O . ALA A 1 119 ? 14.949 1.815 -10.625 1.00 97.94 119 ALA A O 1
ATOM 945 N N . ASP A 1 120 ? 14.333 0.282 -9.110 1.00 96.12 120 ASP A N 1
ATOM 946 C CA . ASP A 1 120 ? 15.481 0.507 -8.238 1.00 96.12 120 ASP A CA 1
ATOM 947 C C . ASP A 1 120 ? 16.810 0.257 -8.968 1.00 96.12 120 ASP A C 1
ATOM 949 O O . ASP A 1 120 ? 16.976 -0.739 -9.674 1.00 96.12 120 ASP A O 1
ATOM 953 N N . GLY A 1 121 ? 17.743 1.204 -8.855 1.00 94.06 121 GLY A N 1
ATOM 954 C CA . GLY A 1 121 ? 19.021 1.216 -9.582 1.00 94.06 121 GLY A CA 1
ATOM 955 C C . GLY A 1 121 ? 18.942 1.368 -11.114 1.00 94.06 121 GLY A C 1
ATOM 956 O O . GLY A 1 121 ? 19.887 1.870 -11.716 1.00 94.06 121 GLY A O 1
ATOM 957 N N . CYS A 1 122 ? 17.816 1.041 -11.756 1.00 97.56 122 CYS A N 1
ATOM 958 C CA . CYS A 1 122 ? 17.719 0.909 -13.211 1.00 97.56 122 CYS A CA 1
ATOM 959 C C . CYS A 1 122 ? 17.201 2.189 -13.900 1.00 97.56 122 CYS A C 1
ATOM 961 O O . CYS A 1 122 ? 15.997 2.465 -13.953 1.00 97.56 122 CYS A O 1
ATOM 963 N N . ILE A 1 123 ? 18.111 2.974 -14.487 1.00 97.06 123 ILE A N 1
ATOM 964 C CA . ILE A 1 123 ? 17.801 4.271 -15.127 1.00 97.06 123 ILE A CA 1
ATOM 965 C C . ILE A 1 123 ? 16.776 4.135 -16.266 1.00 97.06 123 ILE A C 1
ATOM 967 O O . ILE A 1 123 ? 15.871 4.968 -16.375 1.00 97.06 123 ILE A O 1
ATOM 971 N N . GLU A 1 124 ? 16.890 3.095 -17.099 1.00 98.06 124 GLU A N 1
ATOM 972 C CA . GLU A 1 124 ? 15.976 2.851 -18.226 1.00 98.06 124 GLU A CA 1
ATOM 973 C C . GLU A 1 124 ? 14.533 2.674 -17.737 1.00 98.06 124 GLU A C 1
ATOM 975 O O . GLU A 1 124 ? 13.612 3.341 -18.214 1.00 98.06 124 GLU A O 1
ATOM 980 N N . ASN A 1 125 ? 14.345 1.840 -16.716 1.00 98.50 125 ASN A N 1
ATOM 981 C CA . ASN A 1 125 ? 13.039 1.564 -16.137 1.00 98.50 125 ASN A CA 1
ATOM 982 C C . ASN A 1 125 ? 12.443 2.779 -15.421 1.00 98.50 125 ASN A C 1
ATOM 984 O O . ASN A 1 125 ? 11.246 3.038 -15.571 1.00 98.50 125 ASN A O 1
ATOM 988 N N . LYS A 1 126 ? 13.264 3.564 -14.708 1.00 98.06 126 LYS A N 1
ATOM 989 C CA . LYS A 1 126 ? 12.839 4.850 -14.128 1.00 98.06 126 LYS A CA 1
ATOM 990 C C . LYS A 1 126 ? 12.389 5.831 -15.204 1.00 98.06 126 LYS A C 1
ATOM 992 O O . LYS A 1 126 ? 11.406 6.538 -15.015 1.00 98.06 126 LYS A O 1
ATOM 997 N N . SER A 1 127 ? 13.112 5.914 -16.321 1.00 97.81 127 SER A N 1
ATOM 998 C CA . SER A 1 127 ? 12.726 6.759 -17.458 1.00 97.81 127 SER A CA 1
ATOM 999 C C . SER A 1 127 ? 11.378 6.318 -18.032 1.00 97.81 127 SER A C 1
ATOM 1001 O O . SER A 1 127 ? 10.460 7.124 -18.153 1.00 97.81 127 SER A O 1
ATOM 1003 N N . LYS A 1 128 ? 11.215 5.013 -18.271 1.00 98.25 128 LYS A N 1
ATOM 1004 C CA . LYS A 1 128 ? 9.994 4.433 -18.838 1.00 98.25 128 LYS A CA 1
ATOM 1005 C C . LYS A 1 128 ? 8.758 4.611 -17.951 1.00 98.25 128 LYS A C 1
ATOM 1007 O O . LYS A 1 128 ? 7.676 4.824 -18.474 1.00 98.25 128 LYS A O 1
ATOM 1012 N N . LEU A 1 129 ? 8.891 4.529 -16.627 1.00 98.44 129 LEU A N 1
ATOM 1013 C CA . LEU A 1 129 ? 7.768 4.770 -15.707 1.00 98.44 129 LEU A CA 1
ATOM 1014 C C . LEU A 1 129 ? 7.437 6.256 -15.535 1.00 98.44 129 LEU A C 1
ATOM 1016 O O . LEU A 1 129 ? 6.307 6.593 -15.199 1.00 98.44 129 LEU A O 1
ATOM 1020 N N . ARG A 1 130 ? 8.395 7.154 -15.783 1.00 98.00 130 ARG A N 1
ATOM 1021 C CA . ARG A 1 130 ? 8.138 8.600 -15.831 1.00 98.00 130 ARG A CA 1
ATOM 1022 C C . ARG A 1 130 ? 7.477 9.049 -17.136 1.00 98.00 130 ARG A C 1
ATOM 1024 O O . ARG A 1 130 ? 6.985 10.171 -17.191 1.00 98.00 130 ARG A O 1
ATOM 1031 N N . ASP A 1 131 ? 7.446 8.193 -18.154 1.00 97.50 131 ASP A N 1
ATOM 1032 C CA . ASP A 1 131 ? 6.734 8.441 -19.406 1.00 97.50 131 ASP A CA 1
ATOM 1033 C C . ASP A 1 131 ? 5.213 8.450 -19.176 1.00 97.50 131 ASP A C 1
ATOM 1035 O O . ASP A 1 131 ? 4.653 7.495 -18.626 1.00 97.50 131 ASP A O 1
ATOM 1039 N N . GLY A 1 132 ? 4.554 9.527 -19.613 1.00 96.00 132 GLY A N 1
ATOM 1040 C CA . GLY A 1 132 ? 3.108 9.725 -19.500 1.00 96.00 132 GLY A CA 1
ATOM 1041 C C . GLY A 1 132 ? 2.265 8.709 -20.273 1.00 96.00 132 GLY A C 1
ATOM 1042 O O . GLY A 1 132 ? 1.115 8.485 -19.901 1.00 96.00 132 GLY A O 1
ATOM 1043 N N . GLU A 1 133 ? 2.833 8.051 -21.285 1.00 96.06 133 GLU A N 1
ATOM 1044 C CA . GLU A 1 133 ? 2.155 6.992 -22.047 1.00 96.06 133 GLU A CA 1
ATOM 1045 C C . GLU A 1 133 ? 2.132 5.645 -21.305 1.00 96.06 133 GLU A C 1
ATOM 1047 O O . GLU A 1 133 ? 1.343 4.757 -21.635 1.00 96.06 133 GLU A O 1
ATOM 1052 N N . ILE A 1 134 ? 2.996 5.471 -20.298 1.00 96.75 134 ILE A N 1
ATOM 1053 C CA . ILE A 1 134 ? 3.056 4.251 -19.484 1.00 96.75 134 ILE A CA 1
ATOM 1054 C C . ILE A 1 134 ? 2.428 4.491 -18.114 1.00 96.75 134 ILE A C 1
ATOM 1056 O O . ILE A 1 134 ? 1.451 3.831 -17.768 1.00 96.75 134 ILE A O 1
ATOM 1060 N N . LEU A 1 135 ? 2.990 5.410 -17.330 1.00 97.00 135 LEU A N 1
ATOM 1061 C CA . LEU A 1 135 ? 2.514 5.740 -15.986 1.00 97.00 135 LEU A CA 1
ATOM 1062 C C . LEU A 1 135 ? 2.536 7.256 -15.781 1.00 97.00 135 LEU A C 1
ATOM 1064 O O . LEU A 1 135 ? 1.493 7.858 -15.534 1.00 97.00 135 LEU A O 1
ATOM 1068 N N . GLY A 1 136 ? 3.707 7.877 -15.910 1.00 97.50 136 GLY A N 1
ATOM 1069 C CA . GLY A 1 136 ? 3.872 9.319 -15.768 1.00 97.50 136 GLY A CA 1
ATOM 1070 C C . GLY A 1 136 ? 3.691 9.820 -14.337 1.00 97.50 136 GLY A C 1
ATOM 1071 O O . GLY A 1 136 ? 3.267 9.094 -13.432 1.00 97.50 136 GLY A O 1
ATOM 1072 N N . GLY A 1 137 ? 4.005 11.099 -14.125 1.00 96.94 137 GLY A N 1
ATOM 1073 C CA . GLY A 1 137 ? 3.782 11.742 -12.834 1.00 96.94 137 GLY A CA 1
ATOM 1074 C C . GLY A 1 137 ? 2.290 11.847 -12.534 1.00 96.94 137 GLY A C 1
ATOM 1075 O O . GLY A 1 137 ? 1.837 11.410 -11.476 1.00 96.94 137 GLY A O 1
ATOM 1076 N N . ALA A 1 138 ? 1.509 12.327 -13.503 1.00 95.69 138 ALA A N 1
ATOM 1077 C CA . ALA A 1 138 ? 0.077 12.562 -13.363 1.00 95.69 138 ALA A CA 1
ATOM 1078 C C . ALA A 1 138 ? -0.699 11.343 -12.855 1.00 95.69 138 ALA A C 1
ATOM 1080 O O . ALA A 1 138 ? -1.463 11.473 -11.898 1.00 95.69 138 ALA A O 1
ATOM 1081 N N . MET A 1 139 ? -0.528 10.148 -13.439 1.00 94.19 139 MET A N 1
ATOM 1082 C CA . MET A 1 139 ? -1.283 8.982 -12.960 1.00 94.19 139 MET A CA 1
ATOM 1083 C C . MET A 1 139 ? -0.806 8.530 -11.581 1.00 94.19 139 MET A C 1
ATOM 1085 O O . MET A 1 139 ? -1.645 8.228 -10.731 1.00 94.19 139 MET A O 1
ATOM 1089 N N . LEU A 1 140 ? 0.506 8.522 -11.330 1.00 95.81 140 LEU A N 1
ATOM 1090 C CA . LEU A 1 140 ? 1.067 8.140 -10.035 1.00 95.81 140 LEU A CA 1
ATOM 1091 C C . LEU A 1 140 ? 0.564 9.058 -8.915 1.00 95.81 140 LEU A C 1
ATOM 1093 O O . LEU A 1 140 ? -0.011 8.594 -7.928 1.00 95.81 140 LEU A O 1
ATOM 1097 N N . GLY A 1 141 ? 0.738 10.366 -9.082 1.00 94.25 141 GLY A N 1
ATOM 1098 C CA . GLY A 1 141 ? 0.322 11.350 -8.095 1.00 94.25 141 GLY A CA 1
ATOM 1099 C C . GLY A 1 141 ? -1.197 11.427 -7.944 1.00 94.25 141 GLY A C 1
ATOM 1100 O O . GLY A 1 141 ? -1.679 11.591 -6.820 1.00 94.25 141 GLY A O 1
ATOM 1101 N N . ARG A 1 142 ? -1.967 11.171 -9.014 1.00 91.12 142 ARG A N 1
ATOM 1102 C CA . ARG A 1 142 ? -3.421 10.965 -8.928 1.00 91.12 142 ARG A CA 1
ATOM 1103 C C . ARG A 1 142 ? -3.747 9.812 -7.983 1.00 91.12 142 ARG A C 1
ATOM 1105 O O . ARG A 1 142 ? -4.538 10.011 -7.074 1.00 91.12 142 ARG A O 1
ATOM 1112 N N . ILE A 1 143 ? -3.143 8.633 -8.136 1.00 91.44 143 ILE A N 1
ATOM 1113 C CA . ILE A 1 143 ? -3.424 7.496 -7.242 1.00 91.44 143 ILE A CA 1
ATOM 1114 C C . ILE A 1 143 ? -3.016 7.797 -5.787 1.00 91.44 143 ILE A C 1
ATOM 1116 O O . ILE A 1 143 ? -3.775 7.473 -4.877 1.00 91.44 143 ILE A O 1
ATOM 1120 N N . ILE A 1 144 ? -1.885 8.475 -5.557 1.00 92.81 144 ILE A N 1
ATOM 1121 C CA . ILE A 1 144 ? -1.427 8.863 -4.206 1.00 92.81 144 ILE A CA 1
ATOM 1122 C C . ILE A 1 144 ? -2.375 9.881 -3.549 1.00 92.81 144 ILE A C 1
ATOM 1124 O O . ILE A 1 144 ? -2.643 9.807 -2.351 1.00 92.81 144 ILE A O 1
ATOM 1128 N N . THR A 1 145 ? -2.877 10.854 -4.313 1.00 87.50 145 THR A N 1
ATOM 1129 C CA . THR A 1 145 ? -3.678 11.972 -3.781 1.00 87.50 145 THR A CA 1
ATOM 1130 C C . THR A 1 145 ? -5.184 11.787 -3.895 1.00 87.50 145 THR A C 1
ATOM 1132 O O . THR A 1 145 ? -5.922 12.583 -3.302 1.00 87.50 145 THR A O 1
ATOM 1135 N N . LEU A 1 146 ? -5.660 10.758 -4.604 1.00 75.12 146 LEU A N 1
ATOM 1136 C CA . LEU A 1 146 ? -7.074 10.400 -4.710 1.00 75.12 146 LEU A CA 1
ATOM 1137 C C . LEU A 1 146 ? -7.614 9.978 -3.344 1.00 75.12 146 LEU A C 1
ATOM 1139 O O . LEU A 1 146 ? -7.550 8.830 -2.908 1.00 75.12 146 LEU A O 1
ATOM 1143 N N . THR A 1 147 ? -8.118 11.001 -2.670 1.00 51.00 147 THR A N 1
ATOM 1144 C CA . THR A 1 147 ? -8.564 11.011 -1.278 1.00 51.00 147 THR A CA 1
ATOM 1145 C C . THR A 1 147 ? -9.926 11.702 -1.167 1.00 51.00 147 THR A C 1
ATOM 1147 O O . THR A 1 147 ? -10.792 11.269 -0.419 1.00 51.00 147 THR A O 1
ATOM 1150 N N . ASN A 1 148 ? -10.192 12.691 -2.029 1.00 43.50 148 ASN A N 1
ATOM 1151 C CA . ASN A 1 148 ? -11.461 13.407 -2.076 1.00 43.50 148 ASN A CA 1
ATOM 1152 C C . ASN A 1 148 ? -12.359 12.899 -3.211 1.00 43.50 148 ASN A C 1
ATOM 1154 O O . ASN A 1 148 ? -12.263 13.365 -4.344 1.00 43.50 148 ASN A O 1
ATOM 1158 N N . GLY A 1 149 ? -13.357 12.077 -2.884 1.00 44.78 149 GLY A N 1
ATOM 1159 C CA . GLY A 1 149 ? -14.519 11.838 -3.757 1.00 44.78 149 GLY A CA 1
ATOM 1160 C C . GLY A 1 149 ? -15.433 13.067 -3.953 1.00 44.78 149 GLY A C 1
ATOM 1161 O O . GLY A 1 149 ? -16.579 12.913 -4.358 1.00 44.78 149 GLY A O 1
ATOM 1162 N N . ARG A 1 150 ? -14.986 14.285 -3.603 1.00 47.12 150 ARG A N 1
ATOM 1163 C CA . ARG A 1 150 ? -15.820 15.504 -3.592 1.00 47.12 150 ARG A CA 1
ATOM 1164 C C . ARG A 1 150 ? -15.528 16.508 -4.703 1.00 47.12 150 ARG A C 1
ATOM 1166 O O . ARG A 1 150 ? -16.419 17.294 -5.006 1.00 47.12 150 ARG A O 1
ATOM 1173 N N . ASP A 1 151 ? -14.354 16.449 -5.328 1.00 44.81 151 ASP A N 1
ATOM 1174 C CA . ASP A 1 151 ? -13.957 17.422 -6.358 1.00 44.81 151 ASP A CA 1
ATOM 1175 C C . ASP A 1 151 ? -14.075 16.874 -7.787 1.00 44.81 151 ASP A C 1
ATOM 1177 O O . ASP A 1 151 ? -13.650 17.521 -8.741 1.00 44.81 151 ASP A O 1
ATOM 1181 N N . HIS A 1 152 ? -14.684 15.696 -7.973 1.00 46.78 152 HIS A N 1
ATOM 1182 C CA . HIS A 1 152 ? -15.092 15.298 -9.316 1.00 46.78 152 HIS A CA 1
ATOM 1183 C C . HIS A 1 152 ? -16.296 16.143 -9.751 1.00 46.78 152 HIS A C 1
ATOM 1185 O O . HIS A 1 152 ? -17.296 16.202 -9.025 1.00 46.78 152 HIS A O 1
ATOM 1191 N N . PRO A 1 153 ? -16.222 16.820 -10.915 1.00 45.56 153 PRO A N 1
ATOM 1192 C CA . PRO A 1 153 ? -17.344 17.577 -11.441 1.00 45.56 153 PRO A CA 1
ATOM 1193 C C . PRO A 1 153 ? -18.563 16.656 -11.498 1.00 45.56 153 PRO A C 1
ATOM 1195 O O . PRO A 1 153 ? -18.501 15.560 -12.053 1.00 45.56 153 PRO A O 1
ATOM 1198 N N . ARG A 1 154 ? -19.669 17.115 -10.899 1.00 47.88 154 ARG A N 1
ATOM 1199 C CA . ARG A 1 154 ? -20.939 16.397 -10.661 1.00 47.88 154 ARG A CA 1
ATOM 1200 C C . ARG A 1 154 ? -21.636 15.836 -11.917 1.00 47.88 154 ARG A C 1
ATOM 1202 O O . ARG A 1 154 ? -22.779 15.405 -11.834 1.00 47.88 154 ARG A O 1
ATOM 1209 N N . HIS A 1 155 ? -20.977 15.839 -13.070 1.00 47.88 155 HIS A N 1
ATOM 1210 C CA . HIS A 1 155 ? -21.513 1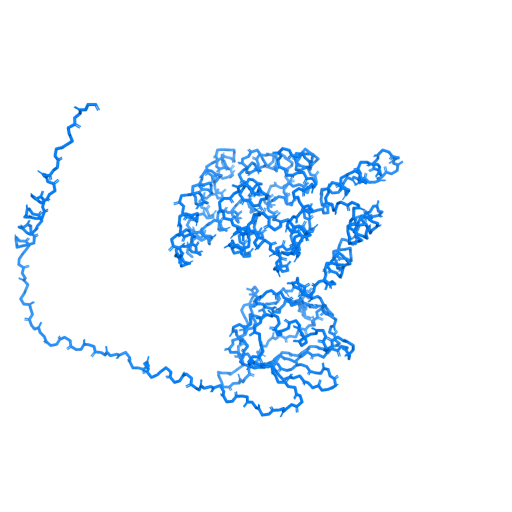5.389 -14.349 1.00 47.88 155 HIS A CA 1
ATOM 1211 C C . HIS A 1 155 ? -21.085 13.972 -14.762 1.00 47.88 155 HIS A C 1
ATOM 1213 O O . HIS A 1 155 ? -21.548 13.499 -15.793 1.00 47.88 155 HIS A O 1
ATOM 1219 N N . VAL A 1 156 ? -20.291 13.255 -13.955 1.00 48.25 156 VAL A N 1
ATOM 1220 C CA . VAL A 1 156 ? -20.035 11.811 -14.149 1.00 48.25 156 VAL A CA 1
ATOM 1221 C C . VAL A 1 156 ? -20.381 11.071 -12.855 1.00 48.25 156 VAL A C 1
ATOM 1223 O O . VAL A 1 156 ? -19.519 10.740 -12.048 1.00 48.25 156 VAL A O 1
ATOM 1226 N N . ALA A 1 157 ? -21.681 10.920 -12.606 1.00 43.19 157 ALA A N 1
ATOM 1227 C CA . ALA A 1 157 ? -22.227 10.659 -11.278 1.00 43.19 157 ALA A CA 1
ATOM 1228 C C . ALA A 1 157 ? -22.125 9.214 -10.751 1.00 43.19 157 ALA A C 1
ATOM 1230 O O . ALA A 1 157 ? -22.452 9.033 -9.587 1.00 43.19 157 ALA A O 1
ATOM 1231 N N . ASP A 1 158 ? -21.643 8.207 -11.494 1.00 45.09 158 ASP A N 1
ATOM 1232 C CA . ASP A 1 158 ? -21.876 6.817 -11.046 1.00 45.09 158 ASP A CA 1
ATOM 1233 C C . ASP A 1 158 ? -20.658 5.924 -10.745 1.00 45.09 158 ASP A C 1
ATOM 1235 O O . ASP A 1 158 ? -20.848 4.900 -10.086 1.00 45.09 158 ASP A O 1
ATOM 1239 N N . HIS A 1 159 ? -19.408 6.246 -11.117 1.00 47.66 159 HIS A N 1
ATOM 1240 C CA . HIS A 1 159 ? -18.361 5.193 -11.120 1.00 47.66 159 HIS A CA 1
ATOM 1241 C C . HIS A 1 159 ? -16.970 5.490 -10.530 1.00 47.66 159 HIS A C 1
ATOM 1243 O O . HIS A 1 159 ? -16.133 4.589 -10.541 1.00 47.66 159 HIS A O 1
ATOM 1249 N N . LEU A 1 160 ? -16.691 6.653 -9.927 1.00 47.97 160 LEU A N 1
ATOM 1250 C CA . LEU A 1 160 ? -15.362 6.913 -9.337 1.00 47.97 160 LEU A CA 1
ATOM 1251 C C . LEU A 1 160 ? -15.400 7.301 -7.854 1.00 47.97 160 LEU A C 1
ATOM 1253 O O . LEU A 1 160 ? -15.100 8.426 -7.474 1.00 47.97 160 LEU A O 1
ATOM 1257 N N . ASN A 1 161 ? -15.661 6.314 -6.994 1.00 48.56 161 ASN A N 1
ATOM 1258 C CA . ASN A 1 161 ? -15.196 6.349 -5.602 1.00 48.56 161 ASN A CA 1
ATOM 1259 C C . ASN A 1 161 ? -13.831 5.646 -5.509 1.00 48.56 161 ASN A C 1
ATOM 1261 O O . ASN A 1 161 ? -13.690 4.566 -4.927 1.00 48.56 161 ASN A O 1
ATOM 1265 N N . LEU A 1 162 ? -12.823 6.249 -6.145 1.00 51.59 162 LEU A N 1
ATOM 1266 C CA . LEU A 1 162 ? -11.427 5.842 -6.011 1.00 51.59 162 LEU A CA 1
ATOM 1267 C C . LEU A 1 162 ? -10.833 6.597 -4.813 1.00 51.59 162 LEU A C 1
ATOM 1269 O O . LEU A 1 162 ? -10.504 7.774 -4.919 1.00 51.59 162 LEU A O 1
ATOM 1273 N N . VAL A 1 163 ? -10.739 5.938 -3.663 1.00 59.72 163 VAL A N 1
ATOM 1274 C CA . VAL A 1 163 ? -9.998 6.438 -2.500 1.00 59.72 163 VAL A CA 1
ATOM 1275 C C . VAL A 1 163 ? -8.973 5.371 -2.151 1.00 59.72 163 VAL A C 1
ATOM 1277 O O . VAL A 1 163 ? -9.363 4.260 -1.800 1.00 59.72 163 VAL A O 1
ATOM 1280 N N . VAL A 1 164 ? -7.676 5.654 -2.273 1.00 59.59 164 VAL A N 1
ATOM 1281 C CA . VAL A 1 164 ? -6.658 4.736 -1.738 1.00 59.59 164 VAL A CA 1
ATOM 1282 C C . VAL A 1 164 ? -6.682 4.892 -0.220 1.00 59.59 164 VAL A C 1
ATOM 1284 O O . VAL A 1 164 ? -6.161 5.861 0.322 1.00 59.59 164 VAL A O 1
ATOM 1287 N N . VAL A 1 165 ? -7.381 3.982 0.461 1.00 74.56 165 VAL A N 1
ATOM 1288 C CA . VAL A 1 165 ? -7.583 4.039 1.921 1.00 74.56 165 VAL A CA 1
ATOM 1289 C C . VAL A 1 165 ? -6.629 3.104 2.666 1.00 74.56 165 VAL A C 1
ATOM 1291 O O . VAL A 1 165 ? -6.580 3.152 3.886 1.00 74.56 165 VAL A O 1
ATOM 1294 N N . ASP A 1 166 ? -5.903 2.237 1.962 1.00 89.56 166 ASP A N 1
ATOM 1295 C CA . ASP A 1 166 ? -5.132 1.156 2.579 1.00 89.56 166 ASP A CA 1
ATOM 1296 C C . ASP A 1 166 ? -3.663 1.557 2.688 1.00 89.56 166 ASP A C 1
ATOM 1298 O O . ASP A 1 166 ? -3.011 1.850 1.680 1.00 89.56 166 ASP A O 1
ATOM 1302 N N . TYR A 1 167 ? -3.145 1.573 3.917 1.00 93.31 167 TYR A N 1
ATOM 1303 C CA . TYR A 1 167 ? -1.801 2.080 4.199 1.00 93.31 167 TYR A CA 1
ATOM 1304 C C . TYR A 1 167 ? -0.712 1.303 3.459 1.00 93.31 167 TYR A C 1
ATOM 1306 O O . TYR A 1 167 ? 0.144 1.923 2.847 1.00 93.31 167 TYR A O 1
ATOM 1314 N N . LEU A 1 168 ? -0.780 -0.032 3.443 1.00 93.12 168 LEU A N 1
ATOM 1315 C CA . LEU A 1 168 ? 0.246 -0.867 2.803 1.00 93.12 168 LEU A CA 1
ATOM 1316 C C . LEU A 1 168 ? 0.364 -0.582 1.301 1.00 93.12 168 LEU A C 1
ATOM 1318 O O . LEU A 1 168 ? 1.456 -0.500 0.750 1.00 93.12 168 LEU A O 1
ATOM 1322 N N . ALA A 1 169 ? -0.769 -0.387 0.624 1.00 94.25 169 ALA A N 1
ATOM 1323 C CA . ALA A 1 169 ? -0.765 -0.022 -0.788 1.00 94.25 169 ALA A CA 1
ATOM 1324 C C . ALA A 1 169 ? -0.191 1.391 -1.000 1.00 94.25 169 ALA A C 1
ATOM 1326 O O . ALA A 1 169 ? 0.564 1.608 -1.947 1.00 94.25 169 ALA A O 1
ATOM 1327 N N . LEU A 1 170 ? -0.528 2.341 -0.118 1.00 94.44 170 LEU A N 1
ATOM 1328 C CA . LEU A 1 170 ? 0.021 3.698 -0.147 1.00 94.44 170 LEU A CA 1
ATOM 1329 C C . LEU A 1 170 ? 1.535 3.70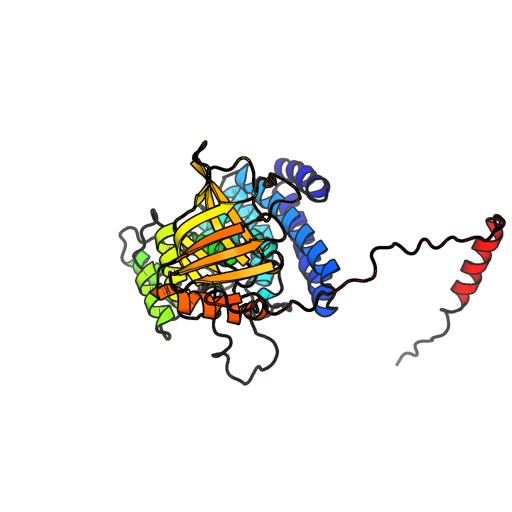1 0.096 1.00 94.44 170 LEU A C 1
ATOM 1331 O O . LEU A 1 170 ? 2.257 4.353 -0.645 1.00 94.44 170 LEU A O 1
ATOM 1335 N N . GLU A 1 171 ? 2.023 2.958 1.081 1.00 94.00 171 GLU A N 1
ATOM 1336 C CA . GLU A 1 171 ? 3.447 2.828 1.393 1.00 94.00 171 GLU A CA 1
ATOM 1337 C C . GLU A 1 171 ? 4.245 2.354 0.173 1.00 94.00 171 GLU A C 1
ATOM 1339 O O . GLU A 1 171 ? 5.232 2.986 -0.203 1.00 94.00 171 GLU A O 1
ATOM 1344 N N . GLN A 1 172 ? 3.769 1.317 -0.523 1.00 95.44 172 GLN A N 1
ATOM 1345 C CA . GLN A 1 172 ? 4.425 0.831 -1.740 1.00 95.44 172 GLN A CA 1
ATOM 1346 C C . GLN A 1 172 ? 4.383 1.842 -2.897 1.00 95.44 172 GLN A C 1
ATOM 1348 O O . GLN A 1 172 ? 5.330 1.922 -3.679 1.00 95.44 172 GLN A O 1
ATOM 1353 N N . LEU A 1 173 ? 3.321 2.649 -3.008 1.00 95.94 173 LEU A N 1
ATOM 1354 C CA . LEU A 1 173 ? 3.261 3.754 -3.975 1.00 95.94 173 LEU A CA 1
ATOM 1355 C C . LEU A 1 173 ? 4.231 4.881 -3.631 1.00 95.94 173 LEU A C 1
ATOM 1357 O O . LEU A 1 173 ? 4.807 5.486 -4.533 1.00 95.94 173 LEU A O 1
ATOM 1361 N N . LEU A 1 174 ? 4.401 5.179 -2.345 1.00 95.94 174 LEU A N 1
ATOM 1362 C CA . LEU A 1 174 ? 5.378 6.156 -1.885 1.00 95.94 174 LEU A CA 1
ATOM 1363 C C . LEU A 1 174 ? 6.794 5.641 -2.164 1.00 95.94 174 LEU A C 1
ATOM 1365 O O . LEU A 1 174 ? 7.600 6.384 -2.713 1.00 95.94 174 LEU A O 1
ATOM 1369 N N . LEU A 1 175 ? 7.081 4.365 -1.916 1.00 95.75 175 LEU A N 1
ATOM 1370 C CA . LEU A 1 175 ? 8.353 3.758 -2.313 1.00 95.75 175 LEU A CA 1
ATOM 1371 C C . LEU A 1 175 ? 8.598 3.872 -3.830 1.00 95.75 175 LEU A C 1
ATOM 1373 O O . LEU A 1 175 ? 9.671 4.302 -4.252 1.00 95.75 175 LEU A O 1
ATOM 1377 N N . LEU A 1 176 ? 7.584 3.584 -4.654 1.00 97.06 176 LEU A N 1
ATOM 1378 C CA . LEU A 1 176 ? 7.669 3.774 -6.105 1.00 97.06 176 LEU A CA 1
ATOM 1379 C C . LEU A 1 176 ? 7.963 5.235 -6.464 1.00 97.06 176 LEU A C 1
ATOM 1381 O O . LEU A 1 176 ? 8.848 5.510 -7.272 1.00 97.06 176 LEU A O 1
ATOM 1385 N N . LEU A 1 177 ? 7.250 6.182 -5.847 1.00 97.19 177 LEU A N 1
ATOM 1386 C CA . LEU A 1 177 ? 7.490 7.610 -6.034 1.00 97.19 177 LEU A CA 1
ATOM 1387 C C . LEU A 1 177 ? 8.946 7.964 -5.730 1.00 97.19 177 LEU A C 1
ATOM 1389 O O . LEU A 1 177 ? 9.556 8.653 -6.543 1.00 97.19 177 LEU A O 1
ATOM 1393 N N . ALA A 1 178 ? 9.504 7.470 -4.622 1.00 96.19 178 ALA A N 1
ATOM 1394 C CA . ALA A 1 178 ? 10.892 7.701 -4.225 1.00 96.19 178 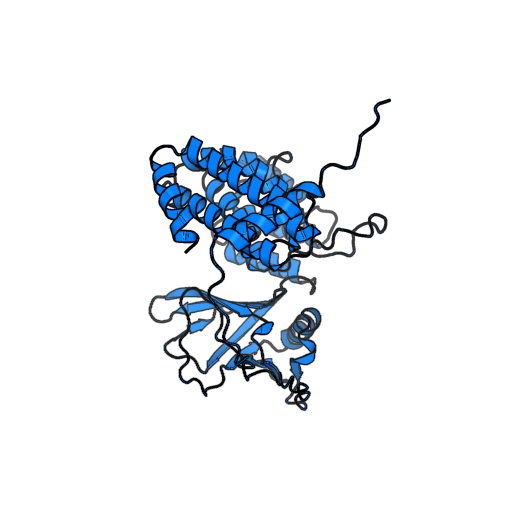ALA A CA 1
ATOM 1395 C C . ALA A 1 178 ? 11.871 7.331 -5.342 1.00 96.19 178 ALA A C 1
ATOM 1397 O O . ALA A 1 178 ? 12.704 8.147 -5.740 1.00 96.19 178 ALA A O 1
ATOM 1398 N N . TYR A 1 179 ? 11.723 6.124 -5.897 1.00 96.00 179 TYR A N 1
ATOM 1399 C CA . TYR A 1 179 ? 12.586 5.626 -6.967 1.00 96.00 179 TYR A CA 1
ATOM 1400 C C . TYR A 1 179 ? 12.433 6.395 -8.276 1.00 96.00 179 TYR A C 1
ATOM 1402 O O . TYR A 1 179 ? 13.388 6.469 -9.057 1.00 96.00 179 TYR A O 1
ATOM 1410 N N . LEU A 1 180 ? 11.253 6.969 -8.513 1.00 96.81 180 LEU A N 1
ATOM 1411 C CA . LEU A 1 180 ? 10.947 7.756 -9.702 1.00 96.81 180 LEU A CA 1
ATOM 1412 C C . LEU A 1 180 ? 11.273 9.244 -9.553 1.00 96.81 180 LEU A C 1
ATOM 1414 O O . LEU A 1 180 ? 11.222 9.956 -10.554 1.00 96.81 180 LEU A O 1
ATOM 1418 N N . LEU A 1 181 ? 11.641 9.740 -8.367 1.00 95.69 181 LEU A N 1
ATOM 1419 C CA . LEU A 1 181 ? 12.068 11.131 -8.221 1.00 95.69 181 LEU A CA 1
ATOM 1420 C C . LEU A 1 181 ? 13.331 11.387 -9.061 1.00 95.69 181 LEU A C 1
ATOM 1422 O O . LEU A 1 181 ? 14.362 10.750 -8.826 1.00 95.69 181 LEU A O 1
ATOM 1426 N N . PRO A 1 182 ? 13.313 12.362 -9.994 1.00 95.00 182 PRO A N 1
ATOM 1427 C CA . PRO A 1 182 ? 14.519 12.739 -10.721 1.00 95.00 182 PRO A CA 1
ATOM 1428 C C . PRO A 1 182 ? 15.635 13.169 -9.750 1.00 95.00 182 PRO A C 1
ATOM 1430 O O . PRO A 1 182 ? 15.344 13.826 -8.740 1.00 95.00 182 PRO A O 1
ATOM 1433 N N . PRO A 1 183 ? 16.904 12.805 -9.995 1.00 91.75 183 PRO A N 1
ATOM 1434 C CA . PRO A 1 183 ? 18.005 13.139 -9.096 1.00 91.75 183 PRO A CA 1
ATOM 1435 C C . PRO A 1 183 ? 18.273 14.652 -9.066 1.00 91.75 183 PRO A C 1
ATOM 1437 O O . PRO A 1 183 ? 18.165 15.344 -10.078 1.00 91.75 183 PRO A O 1
ATOM 1440 N N . THR A 1 184 ? 18.652 15.174 -7.897 1.00 88.31 184 THR A N 1
ATOM 1441 C CA . THR A 1 184 ? 18.926 16.610 -7.676 1.00 88.31 184 THR A CA 1
ATOM 1442 C C . THR A 1 184 ? 20.408 16.947 -7.603 1.00 88.31 184 THR A C 1
ATOM 1444 O O . THR A 1 184 ? 20.754 18.082 -7.293 1.00 88.31 184 THR A O 1
ATOM 1447 N N . GLU A 1 185 ? 21.299 15.985 -7.843 1.00 80.56 185 GLU A N 1
ATOM 1448 C CA . GLU A 1 185 ? 22.737 16.149 -7.635 1.00 80.56 185 GLU A CA 1
ATOM 1449 C C . GLU A 1 185 ? 23.314 17.271 -8.519 1.00 80.56 185 GLU A C 1
ATOM 1451 O O . GLU A 1 185 ? 23.684 17.087 -9.678 1.00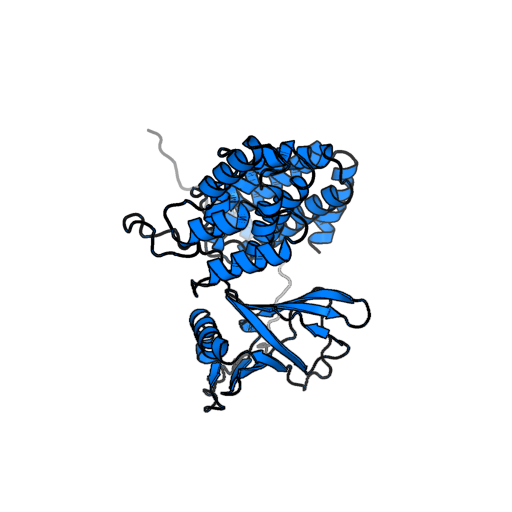 80.56 185 GLU A O 1
ATOM 1456 N N . SER A 1 186 ? 23.423 18.464 -7.927 1.00 59.97 186 SER A N 1
ATOM 1457 C CA . SER A 1 186 ? 24.277 19.601 -8.307 1.00 59.97 186 SER A CA 1
ATOM 1458 C C . SER A 1 186 ? 24.005 20.319 -9.636 1.00 59.97 186 SER A C 1
ATOM 1460 O O . SER A 1 186 ? 24.755 21.225 -10.002 1.00 59.97 186 SER A O 1
ATOM 1462 N N . ARG A 1 187 ? 22.926 19.994 -10.354 1.00 75.88 187 ARG A N 1
ATOM 1463 C CA . ARG A 1 187 ? 22.583 20.666 -11.619 1.00 75.88 187 ARG A CA 1
ATOM 1464 C C . ARG A 1 187 ? 21.230 21.357 -11.524 1.00 75.88 187 ARG A C 1
ATOM 1466 O O . ARG A 1 187 ? 20.230 20.738 -11.170 1.00 75.88 187 ARG A O 1
ATOM 1473 N N . VAL A 1 188 ? 21.192 22.629 -11.931 1.00 82.31 188 VAL A N 1
ATOM 1474 C CA . VAL A 1 188 ? 19.957 23.425 -12.092 1.00 82.31 188 VAL A CA 1
ATOM 1475 C C . VAL A 1 188 ? 18.905 22.653 -12.904 1.00 82.31 188 VAL A C 1
ATOM 1477 O O . VAL A 1 188 ? 17.715 22.716 -12.606 1.00 82.31 188 VAL A O 1
ATOM 1480 N N . THR A 1 189 ? 19.351 21.853 -13.877 1.00 87.38 189 THR A N 1
ATOM 1481 C CA . THR A 1 189 ? 18.497 20.999 -14.709 1.00 87.38 189 THR A CA 1
ATOM 1482 C C . THR A 1 189 ? 17.813 19.875 -13.929 1.00 87.38 189 THR A C 1
ATOM 1484 O O . THR A 1 189 ? 16.629 19.649 -14.145 1.00 87.38 189 THR A O 1
ATOM 1487 N N . GLY A 1 190 ? 18.502 19.211 -12.992 1.00 90.25 190 GLY A N 1
ATOM 1488 C CA . GLY A 1 190 ? 17.924 18.112 -12.204 1.00 90.25 190 GLY A CA 1
ATOM 1489 C C . GLY A 1 190 ? 16.833 18.598 -11.248 1.00 90.25 190 GLY A C 1
ATOM 1490 O O . GLY A 1 190 ? 15.773 17.986 -11.130 1.00 90.25 190 GLY A O 1
ATOM 1491 N N . HIS A 1 191 ? 17.033 19.773 -10.641 1.00 92.31 191 HIS A N 1
ATOM 1492 C CA . HIS A 1 191 ? 15.986 20.421 -9.848 1.00 92.31 191 HIS A CA 1
ATOM 1493 C C . HIS A 1 191 ? 14.764 20.806 -10.689 1.00 92.31 191 HIS A C 1
ATOM 1495 O O . HIS A 1 191 ? 13.636 20.603 -10.241 1.00 92.31 191 HIS A O 1
ATOM 1501 N N . ALA A 1 192 ? 14.969 21.344 -11.895 1.00 94.31 192 ALA A N 1
ATOM 1502 C CA . ALA A 1 192 ? 13.873 21.691 -12.795 1.00 94.31 192 ALA A CA 1
ATOM 1503 C C . ALA A 1 192 ? 13.093 20.447 -13.255 1.00 94.31 192 ALA A C 1
ATOM 1505 O O . ALA A 1 192 ? 11.864 20.470 -13.248 1.00 94.31 192 ALA A O 1
ATOM 1506 N N . GLU A 1 193 ? 13.789 19.354 -13.582 1.00 94.81 193 GLU A N 1
ATOM 1507 C CA . GLU A 1 193 ? 13.181 18.071 -13.953 1.00 94.81 193 GLU A CA 1
ATOM 1508 C C . GLU A 1 193 ? 12.367 17.483 -12.794 1.00 94.81 193 GLU A C 1
ATOM 1510 O O . GLU A 1 193 ? 11.198 17.138 -12.975 1.00 94.81 193 GLU A O 1
ATOM 1515 N N . ARG A 1 194 ? 12.934 17.449 -11.577 1.00 95.62 194 ARG A N 1
ATOM 1516 C CA . ARG A 1 194 ? 12.208 17.010 -10.376 1.00 95.62 194 ARG A CA 1
ATOM 1517 C C . ARG A 1 194 ? 10.975 17.867 -10.122 1.00 95.62 194 ARG A C 1
ATOM 1519 O O . ARG A 1 194 ? 9.906 17.324 -9.864 1.00 95.62 194 ARG A O 1
ATOM 1526 N N . LEU A 1 195 ? 11.104 19.189 -10.188 1.00 96.50 195 LEU A N 1
ATOM 1527 C CA . LEU A 1 195 ? 9.977 20.094 -9.974 1.00 96.50 195 LEU A CA 1
ATOM 1528 C C . LEU A 1 195 ? 8.888 19.904 -11.039 1.00 96.50 195 LEU A C 1
ATOM 1530 O O . LEU A 1 195 ? 7.707 19.928 -10.701 1.00 96.50 195 LEU A O 1
ATOM 1534 N N . GLY A 1 196 ? 9.272 19.695 -12.301 1.00 97.25 196 GLY A N 1
ATOM 1535 C CA . GLY A 1 196 ? 8.351 19.372 -13.391 1.00 97.25 196 GLY A CA 1
ATOM 1536 C C . GLY A 1 196 ? 7.578 18.082 -13.120 1.00 97.25 196 GLY A C 1
ATOM 1537 O O . GLY A 1 196 ? 6.351 18.093 -13.147 1.00 97.25 196 GLY A O 1
ATOM 1538 N N . PHE A 1 197 ? 8.284 17.010 -12.756 1.00 97.44 197 PHE A N 1
ATOM 1539 C CA . PHE A 1 197 ? 7.674 15.728 -12.397 1.00 97.44 197 PHE A CA 1
ATOM 1540 C C . PHE A 1 197 ? 6.731 15.839 -11.187 1.00 97.44 197 PHE A C 1
ATOM 1542 O O . PHE A 1 197 ? 5.617 15.332 -11.218 1.00 97.44 197 PHE A O 1
ATOM 1549 N N . LEU A 1 198 ? 7.128 16.555 -10.130 1.00 97.56 198 LEU A N 1
ATOM 1550 C CA . LEU A 1 198 ? 6.296 16.743 -8.934 1.00 97.56 198 LEU A CA 1
ATOM 1551 C C . LEU A 1 198 ? 5.032 17.569 -9.209 1.00 97.56 198 LEU A C 1
ATOM 1553 O O . LEU A 1 198 ? 3.980 17.287 -8.633 1.00 97.56 198 LEU A O 1
ATOM 1557 N N . ARG A 1 199 ? 5.125 18.581 -10.080 1.00 97.25 199 ARG A N 1
ATOM 1558 C CA . ARG A 1 199 ? 3.962 19.356 -10.534 1.00 97.25 199 ARG A CA 1
ATOM 1559 C C . ARG A 1 199 ? 2.997 18.495 -11.336 1.00 97.25 199 ARG A C 1
ATOM 1561 O O . ARG A 1 199 ? 1.796 18.629 -11.134 1.00 97.25 199 ARG A O 1
ATOM 1568 N N . ASP A 1 200 ? 3.520 17.611 -12.182 1.00 96.88 200 ASP A N 1
ATOM 1569 C CA . ASP A 1 200 ? 2.713 16.629 -12.907 1.00 96.88 200 ASP A CA 1
ATOM 1570 C C . ASP A 1 200 ? 2.008 15.666 -11.934 1.00 96.88 200 ASP A C 1
ATOM 1572 O O . ASP A 1 200 ? 0.799 15.477 -12.024 1.00 96.88 200 ASP A O 1
ATOM 1576 N N . CYS A 1 201 ? 2.720 15.152 -10.922 1.00 95.81 201 CYS A N 1
ATOM 1577 C CA . CYS A 1 201 ? 2.144 14.290 -9.885 1.00 95.81 201 CYS A CA 1
ATOM 1578 C C . CYS A 1 201 ? 1.006 14.947 -9.094 1.00 95.81 201 CYS A C 1
ATOM 1580 O O . CYS A 1 201 ? -0.079 14.381 -8.957 1.00 95.81 201 CYS A O 1
ATOM 1582 N N . PHE A 1 202 ? 1.269 16.101 -8.484 1.00 95.12 202 PHE A N 1
ATOM 1583 C CA . PHE A 1 202 ? 0.417 16.607 -7.403 1.00 95.12 202 PHE A CA 1
ATOM 1584 C C . PHE A 1 202 ? -0.426 17.820 -7.787 1.00 95.12 202 PHE A C 1
ATOM 1586 O O . PHE A 1 202 ? -1.364 18.162 -7.059 1.00 95.12 202 PHE A O 1
ATOM 1593 N N . GLY A 1 203 ? -0.104 18.464 -8.910 1.00 93.50 203 GLY A N 1
ATOM 1594 C CA . GLY A 1 203 ? -0.636 19.769 -9.270 1.00 93.50 203 GLY A CA 1
ATOM 1595 C C . GLY A 1 203 ? -0.210 20.863 -8.285 1.00 93.50 203 GLY A C 1
ATOM 1596 O O . GLY A 1 203 ? 0.001 20.646 -7.092 1.00 93.50 203 GLY A O 1
ATOM 1597 N N . ASP A 1 204 ? -0.114 22.094 -8.769 1.00 92.25 204 ASP A N 1
ATOM 1598 C CA . ASP A 1 204 ? 0.159 23.274 -7.942 1.00 92.25 204 ASP A CA 1
ATOM 1599 C C . ASP A 1 204 ? -1.104 24.101 -7.655 1.00 92.25 204 ASP A C 1
ATOM 1601 O O . ASP A 1 204 ? -1.035 25.166 -7.042 1.00 92.25 204 ASP A O 1
ATOM 1605 N N . THR A 1 205 ? -2.276 23.609 -8.056 1.00 90.25 205 THR A N 1
ATOM 1606 C CA . THR A 1 205 ? -3.557 24.304 -7.874 1.00 90.25 205 THR A CA 1
ATOM 1607 C C . THR A 1 205 ? -4.124 24.124 -6.468 1.00 90.25 205 THR A C 1
ATOM 1609 O O . THR A 1 205 ? -4.777 25.028 -5.945 1.00 90.25 205 THR A O 1
ATOM 1612 N N . THR A 1 206 ? -3.846 22.990 -5.818 1.00 91.25 206 THR A N 1
ATOM 1613 C CA . THR A 1 206 ? -4.341 22.686 -4.469 1.00 91.25 206 THR A CA 1
ATOM 1614 C C . THR A 1 206 ? -3.290 23.001 -3.406 1.00 91.25 206 THR A C 1
ATOM 1616 O O . THR A 1 206 ? -2.092 22.826 -3.624 1.00 91.25 206 THR A O 1
ATOM 1619 N N . GLN A 1 207 ? -3.727 23.429 -2.217 1.00 93.62 207 GLN A N 1
ATOM 1620 C CA . GLN A 1 207 ? -2.815 23.677 -1.092 1.00 93.62 207 GLN A CA 1
ATOM 1621 C C . GLN A 1 207 ? -2.026 22.415 -0.709 1.00 93.62 207 GLN A C 1
ATOM 1623 O O . GLN A 1 207 ? -0.823 22.477 -0.479 1.00 93.62 207 GLN A O 1
ATOM 1628 N N . ARG A 1 208 ? -2.695 21.256 -0.709 1.00 93.44 208 ARG A N 1
ATOM 1629 C CA . ARG A 1 208 ? -2.071 19.956 -0.447 1.00 93.44 208 ARG A CA 1
ATOM 1630 C C . ARG A 1 208 ? -0.974 19.635 -1.467 1.00 93.44 208 ARG A C 1
ATOM 1632 O O . ARG A 1 208 ? 0.113 19.240 -1.067 1.00 93.44 208 ARG A O 1
ATOM 1639 N N . GLY A 1 209 ? -1.248 19.827 -2.760 1.00 94.19 209 GLY A N 1
ATOM 1640 C CA . GLY A 1 209 ? -0.272 19.587 -3.824 1.00 94.19 209 GLY A CA 1
ATOM 1641 C C . GLY A 1 209 ? 0.960 20.478 -3.687 1.00 94.19 209 GLY A C 1
ATOM 1642 O O . GLY A 1 209 ? 2.081 19.976 -3.713 1.00 94.19 209 GLY A O 1
ATOM 1643 N N . LYS A 1 210 ? 0.767 21.775 -3.402 1.00 96.12 210 LYS A N 1
ATOM 1644 C CA . LYS A 1 210 ? 1.871 22.709 -3.114 1.00 96.12 210 LYS A CA 1
ATOM 1645 C C . LYS A 1 210 ? 2.748 22.230 -1.960 1.00 96.12 210 LYS A C 1
ATOM 1647 O O . LYS A 1 210 ? 3.965 22.237 -2.088 1.00 96.12 210 LYS A O 1
ATOM 1652 N N . GLU A 1 211 ? 2.151 21.794 -0.855 1.00 96.25 211 GLU A N 1
ATOM 1653 C CA . GLU A 1 211 ? 2.908 21.307 0.302 1.00 96.25 211 GLU A CA 1
ATOM 1654 C C . GLU A 1 211 ? 3.693 20.025 0.007 1.00 96.25 211 GLU A C 1
ATOM 1656 O O . GLU A 1 211 ? 4.842 19.912 0.428 1.00 96.25 211 GLU A O 1
ATOM 1661 N N . LEU A 1 212 ? 3.115 19.089 -0.754 1.00 96.19 212 LEU A N 1
ATOM 1662 C CA . LEU A 1 212 ? 3.815 17.876 -1.190 1.00 96.19 212 LEU A CA 1
ATOM 1663 C C . LEU A 1 212 ? 4.990 18.203 -2.122 1.00 96.19 212 LEU A C 1
ATOM 1665 O O . LEU A 1 212 ? 6.080 17.658 -1.951 1.00 96.19 212 LEU A O 1
ATOM 1669 N N . ILE A 1 213 ? 4.797 19.122 -3.073 1.00 97.00 213 ILE A N 1
ATOM 1670 C CA . ILE A 1 213 ? 5.862 19.596 -3.970 1.00 97.00 213 ILE A CA 1
ATOM 1671 C C . ILE A 1 213 ? 6.986 20.254 -3.159 1.00 97.00 213 ILE A C 1
ATOM 1673 O O . ILE A 1 213 ? 8.161 19.948 -3.369 1.00 97.00 213 ILE A O 1
ATOM 1677 N N . GLU A 1 214 ? 6.634 21.133 -2.219 1.00 96.69 214 GLU A N 1
ATOM 1678 C CA . GLU A 1 214 ? 7.593 21.833 -1.360 1.00 96.69 214 GLU A CA 1
ATOM 1679 C C . GLU A 1 214 ? 8.371 20.878 -0.451 1.00 96.69 214 GLU A C 1
ATOM 1681 O O . GLU A 1 214 ? 9.576 21.062 -0.270 1.00 96.69 214 GLU A O 1
ATOM 1686 N N . LEU A 1 215 ? 7.711 19.840 0.069 1.00 95.62 215 LEU A N 1
ATOM 1687 C CA . LEU A 1 215 ? 8.352 18.782 0.842 1.00 95.62 215 LEU A CA 1
ATOM 1688 C C . LEU A 1 215 ? 9.371 18.013 -0.011 1.00 95.62 215 LEU A C 1
ATOM 1690 O O . LEU A 1 215 ? 10.495 17.812 0.432 1.00 95.62 215 LEU A O 1
ATOM 1694 N N . LEU A 1 216 ? 9.000 17.607 -1.230 1.00 95.50 216 LEU A N 1
ATOM 1695 C CA . LEU A 1 216 ? 9.757 16.645 -2.046 1.00 95.50 216 LEU A CA 1
ATOM 1696 C C . LEU A 1 216 ? 10.866 17.253 -2.917 1.00 95.50 216 LEU A C 1
ATOM 1698 O O . LEU A 1 216 ? 11.816 16.552 -3.294 1.00 95.50 216 LEU A O 1
ATOM 1702 N N . LYS A 1 217 ? 10.793 18.549 -3.245 1.00 93.69 217 LYS A N 1
ATOM 1703 C CA . LYS A 1 217 ? 11.745 19.198 -4.171 1.00 93.69 217 LYS A CA 1
ATOM 1704 C C . LYS A 1 217 ? 13.210 19.153 -3.714 1.00 93.69 217 LYS A C 1
ATOM 1706 O O . LYS A 1 217 ? 14.099 19.249 -4.559 1.00 93.69 217 LYS A O 1
ATOM 1711 N N . PHE A 1 218 ? 13.456 18.990 -2.411 1.00 88.06 218 PHE A N 1
ATOM 1712 C CA . PHE A 1 218 ? 14.796 18.972 -1.809 1.00 88.06 218 PHE A CA 1
ATOM 1713 C C . PHE A 1 218 ? 15.114 17.693 -1.027 1.00 88.06 218 PHE A C 1
ATOM 1715 O O . PHE A 1 218 ? 16.123 17.651 -0.330 1.00 88.06 218 PHE A O 1
ATOM 1722 N N . VAL A 1 219 ? 14.283 16.651 -1.126 1.00 89.06 219 VAL A N 1
ATOM 1723 C CA . VAL A 1 219 ? 14.549 15.388 -0.422 1.00 89.06 219 VAL A CA 1
ATOM 1724 C C . VAL A 1 219 ? 15.791 14.734 -1.010 1.00 89.06 219 VAL A C 1
ATOM 1726 O O . VAL A 1 219 ? 15.811 14.331 -2.176 1.00 89.06 219 VAL A O 1
ATOM 1729 N N . ILE A 1 220 ? 16.830 14.644 -0.190 1.00 75.12 220 ILE A N 1
ATOM 1730 C CA . ILE A 1 220 ? 18.010 13.827 -0.451 1.00 75.12 220 ILE A CA 1
ATOM 1731 C C . ILE A 1 220 ? 17.683 12.437 0.111 1.00 75.12 220 ILE A C 1
ATOM 1733 O O . ILE A 1 220 ? 16.971 12.319 1.105 1.00 75.12 220 ILE A O 1
ATOM 1737 N N . SER A 1 221 ? 18.136 11.383 -0.560 1.00 64.69 221 SER A N 1
ATOM 1738 C CA . SER A 1 221 ? 17.565 10.034 -0.469 1.00 64.69 221 SER A CA 1
ATOM 1739 C C . SER A 1 221 ? 17.766 9.195 0.820 1.00 64.69 221 SER A C 1
ATOM 1741 O O . SER A 1 221 ? 17.176 8.116 0.827 1.00 64.69 221 SER A O 1
ATOM 1743 N N . PRO A 1 222 ? 18.531 9.546 1.884 1.00 68.81 222 PRO A N 1
ATOM 1744 C CA . PRO A 1 222 ? 18.733 8.572 2.968 1.00 68.81 222 PRO A CA 1
ATOM 1745 C C . PRO A 1 222 ? 17.522 8.382 3.898 1.00 68.81 222 PRO A C 1
ATOM 1747 O O . PRO A 1 222 ? 17.342 7.286 4.408 1.00 68.81 222 PRO A O 1
ATOM 1750 N N . ASP A 1 223 ? 16.651 9.385 4.061 1.00 79.69 223 ASP A N 1
ATOM 1751 C CA . ASP A 1 223 ? 15.560 9.337 5.052 1.00 79.69 223 ASP A CA 1
ATOM 1752 C C . ASP A 1 223 ? 14.172 9.247 4.391 1.00 79.69 223 ASP A C 1
ATOM 1754 O O . ASP A 1 223 ? 13.269 10.061 4.648 1.00 79.69 223 ASP A O 1
ATOM 1758 N N . TRP A 1 224 ? 13.993 8.287 3.476 1.00 92.12 224 TRP A N 1
ATOM 1759 C CA . TRP A 1 224 ? 12.716 8.139 2.769 1.00 92.12 224 TRP A CA 1
ATOM 1760 C C . TRP A 1 224 ? 11.552 7.852 3.722 1.00 92.12 224 TRP A C 1
ATOM 1762 O O . TRP A 1 224 ? 10.478 8.415 3.541 1.00 92.12 224 TRP A O 1
ATOM 1772 N N . GLU A 1 225 ? 11.765 7.064 4.774 1.00 90.44 225 GLU A N 1
ATOM 1773 C CA . GLU A 1 225 ? 10.737 6.753 5.776 1.00 90.44 225 GLU A CA 1
ATOM 1774 C C . GLU A 1 225 ? 10.185 8.022 6.444 1.00 90.44 225 GLU A C 1
ATOM 1776 O O . GLU A 1 225 ? 8.976 8.248 6.460 1.00 90.44 225 GLU A O 1
ATOM 1781 N N . ILE A 1 226 ? 11.066 8.930 6.877 1.00 91.94 226 ILE A N 1
ATOM 1782 C CA . ILE A 1 226 ? 10.677 10.217 7.479 1.00 91.94 226 ILE A CA 1
ATOM 1783 C C . ILE A 1 226 ? 9.913 11.083 6.468 1.00 91.94 226 ILE A C 1
ATOM 1785 O O . ILE A 1 226 ? 8.980 11.812 6.817 1.00 91.94 226 ILE A O 1
ATOM 1789 N N . THR A 1 227 ? 10.323 11.041 5.201 1.00 94.75 227 THR A N 1
ATOM 1790 C CA . THR A 1 227 ? 9.644 11.768 4.123 1.00 94.75 227 THR A CA 1
ATOM 1791 C C . THR A 1 227 ? 8.254 11.188 3.860 1.00 94.75 227 THR A C 1
ATOM 1793 O O . THR A 1 227 ? 7.288 11.945 3.763 1.00 94.75 227 THR A O 1
ATOM 1796 N N . SER A 1 228 ? 8.144 9.862 3.802 1.00 94.75 228 SER A N 1
ATOM 1797 C CA . SER A 1 228 ? 6.896 9.116 3.644 1.00 94.75 228 SER A CA 1
ATOM 1798 C C . SER A 1 228 ? 5.914 9.451 4.768 1.00 94.75 228 SER A C 1
ATOM 1800 O O . SER A 1 228 ? 4.777 9.836 4.491 1.00 94.75 228 SER A O 1
ATOM 1802 N N . ASP A 1 229 ? 6.369 9.461 6.023 1.00 94.12 229 ASP A N 1
ATOM 1803 C CA . ASP A 1 229 ? 5.552 9.836 7.183 1.00 94.12 229 ASP A CA 1
ATOM 1804 C C . ASP A 1 229 ? 4.964 11.244 7.056 1.00 94.12 229 ASP A C 1
ATOM 1806 O O . ASP A 1 229 ? 3.767 11.444 7.288 1.00 94.12 229 ASP A O 1
ATOM 1810 N N . LYS A 1 230 ? 5.775 12.215 6.617 1.00 95.69 230 LYS A N 1
ATOM 1811 C CA . LYS A 1 230 ? 5.327 13.596 6.377 1.00 95.69 230 LYS A CA 1
ATOM 1812 C C . LYS A 1 230 ? 4.318 13.685 5.233 1.00 95.69 230 LYS A C 1
ATOM 1814 O O . LYS A 1 230 ? 3.368 14.463 5.326 1.00 95.69 230 LYS A O 1
ATOM 1819 N N . ILE A 1 231 ? 4.495 12.903 4.165 1.00 95.56 231 ILE A N 1
ATOM 1820 C CA . ILE A 1 231 ? 3.509 12.814 3.079 1.00 95.56 231 ILE A CA 1
ATOM 1821 C C . ILE A 1 231 ? 2.190 12.282 3.635 1.00 95.56 231 ILE A C 1
ATOM 1823 O O . ILE A 1 231 ? 1.147 12.901 3.420 1.00 95.56 231 ILE A O 1
ATOM 1827 N N . VAL A 1 232 ? 2.228 11.189 4.400 1.00 95.25 232 VAL A N 1
ATOM 1828 C CA . VAL A 1 232 ? 1.032 10.601 5.014 1.00 95.25 232 VAL A CA 1
ATOM 1829 C C . VAL A 1 232 ? 0.359 11.595 5.963 1.00 95.25 232 VAL A C 1
ATOM 1831 O O . VAL A 1 232 ? -0.860 11.725 5.910 1.00 95.25 232 VAL A O 1
ATOM 1834 N N . ASP A 1 233 ? 1.109 12.370 6.751 1.00 95.75 233 ASP A N 1
ATOM 1835 C CA . ASP A 1 233 ? 0.554 13.432 7.605 1.00 95.75 233 ASP A CA 1
ATOM 1836 C C . ASP A 1 233 ? -0.168 14.528 6.797 1.00 95.75 233 ASP A C 1
ATOM 1838 O O . ASP A 1 233 ? -1.243 14.994 7.190 1.00 95.75 233 ASP A O 1
ATOM 1842 N N . ILE A 1 234 ? 0.385 14.935 5.648 1.00 95.75 234 ILE A N 1
ATOM 1843 C CA . ILE A 1 234 ? -0.248 15.909 4.741 1.00 95.75 234 ILE A CA 1
ATOM 1844 C C . ILE A 1 234 ? -1.542 15.335 4.142 1.00 95.75 234 ILE A C 1
ATOM 1846 O O . ILE A 1 234 ? -2.564 16.033 4.088 1.00 95.75 234 ILE A O 1
ATOM 1850 N N . LEU A 1 235 ? -1.523 14.069 3.713 1.00 93.69 235 LEU A N 1
ATOM 1851 C CA . LEU A 1 235 ? -2.698 13.378 3.174 1.00 93.69 235 LEU A CA 1
ATOM 1852 C C . LEU A 1 235 ? -3.786 13.214 4.249 1.00 93.69 235 LEU A C 1
ATOM 1854 O O . LEU A 1 235 ? -4.952 13.529 3.996 1.00 93.69 235 LEU A O 1
ATOM 1858 N N . ALA A 1 236 ? -3.393 12.830 5.465 1.00 94.25 236 ALA A N 1
ATOM 1859 C CA . ALA A 1 236 ? -4.261 12.523 6.600 1.00 94.25 236 ALA A CA 1
ATOM 1860 C C . ALA A 1 236 ? -5.068 13.698 7.152 1.00 94.25 236 ALA A C 1
ATOM 1862 O O . ALA A 1 236 ? -5.985 13.498 7.950 1.00 94.25 236 ALA A O 1
ATOM 1863 N N . ARG A 1 237 ? -4.803 14.926 6.698 1.00 93.25 237 ARG A N 1
ATOM 1864 C CA . ARG A 1 237 ? -5.684 16.070 6.978 1.00 93.25 237 ARG A CA 1
ATOM 1865 C C . ARG A 1 237 ? -7.109 15.840 6.477 1.00 93.25 237 ARG A C 1
ATOM 1867 O O . ARG A 1 237 ? -8.045 16.416 7.030 1.00 93.25 237 ARG A O 1
ATOM 1874 N N . ASP A 1 238 ? -7.278 14.996 5.461 1.00 90.69 238 ASP A N 1
ATOM 1875 C CA . ASP A 1 238 ? -8.572 14.389 5.180 1.00 90.69 238 ASP A CA 1
ATOM 1876 C C . ASP A 1 238 ? -8.748 13.113 6.006 1.00 90.69 238 ASP A C 1
ATOM 1878 O O . ASP A 1 238 ? -8.067 12.114 5.812 1.00 90.69 238 ASP A O 1
ATOM 1882 N N . ILE A 1 239 ? -9.723 13.123 6.908 1.00 90.56 239 ILE A N 1
ATOM 1883 C CA . ILE A 1 239 ? -10.014 11.977 7.769 1.00 90.56 239 ILE A CA 1
ATOM 1884 C C . ILE A 1 239 ? -10.518 10.740 7.003 1.00 90.56 239 ILE A C 1
ATOM 1886 O O . ILE A 1 239 ? -10.558 9.639 7.553 1.00 90.56 239 ILE A O 1
ATOM 1890 N N . SER A 1 240 ? -10.939 10.904 5.745 1.00 86.81 240 SER A N 1
ATOM 1891 C CA . SER A 1 240 ? -11.381 9.793 4.905 1.00 86.81 240 SER A CA 1
ATOM 1892 C C . SER A 1 240 ? -10.233 8.851 4.522 1.00 86.81 240 SER A C 1
ATOM 1894 O O . SER A 1 240 ? -10.489 7.677 4.250 1.00 86.81 240 SER A O 1
ATOM 1896 N N . VAL A 1 241 ? -8.982 9.308 4.603 1.00 90.06 241 VAL A N 1
ATOM 1897 C CA . VAL A 1 241 ? -7.777 8.548 4.233 1.00 90.06 241 VAL A CA 1
ATOM 1898 C C . VAL A 1 241 ? -7.150 7.868 5.439 1.00 90.06 241 VAL A C 1
ATOM 1900 O O . VAL A 1 241 ? -7.567 8.130 6.568 1.00 90.06 241 VAL A O 1
ATOM 1903 N N . THR A 1 242 ? -6.132 7.035 5.226 1.00 92.94 242 THR A N 1
ATOM 1904 C CA . THR A 1 242 ? -5.317 6.470 6.308 1.00 92.94 242 THR A CA 1
ATOM 1905 C C . THR A 1 242 ? -4.899 7.538 7.315 1.00 92.94 242 THR A C 1
ATOM 1907 O O . THR A 1 242 ? -4.328 8.563 6.948 1.00 92.94 242 THR A O 1
ATOM 1910 N N . GLN A 1 243 ? -5.183 7.299 8.592 1.00 96.25 243 GLN A N 1
ATOM 1911 C CA . GLN A 1 243 ? -4.887 8.240 9.666 1.00 96.25 243 GLN A CA 1
ATOM 1912 C C . GLN A 1 243 ? -3.692 7.757 10.491 1.00 96.25 243 GLN A C 1
ATOM 1914 O O . GLN A 1 243 ? -3.810 6.714 11.136 1.00 96.25 243 GLN A O 1
ATOM 1919 N N . PRO A 1 244 ? -2.572 8.498 10.509 1.00 96.88 244 PRO A N 1
ATOM 1920 C CA . PRO A 1 244 ? -1.447 8.207 11.373 1.00 96.88 244 PRO A CA 1
ATOM 1921 C C . PRO A 1 244 ? -1.681 8.728 12.790 1.00 96.88 244 PRO A C 1
ATOM 1923 O O . PRO A 1 244 ? -2.214 9.827 13.001 1.00 96.88 244 PRO A O 1
ATOM 1926 N N . PHE A 1 245 ? -1.199 7.966 13.760 1.00 97.38 245 PHE A N 1
ATOM 1927 C CA . PHE A 1 245 ? -1.230 8.294 15.177 1.00 97.38 245 PHE A CA 1
ATOM 1928 C C . PHE A 1 245 ? 0.104 7.957 15.825 1.00 97.38 245 PHE A C 1
ATOM 1930 O O . PHE A 1 245 ? 0.768 6.997 15.440 1.00 97.38 245 PHE A O 1
ATOM 1937 N N . VAL A 1 246 ? 0.468 8.736 16.841 1.00 95.12 246 VAL A N 1
ATOM 1938 C CA . VAL A 1 246 ? 1.626 8.452 17.687 1.00 95.12 246 VAL A CA 1
ATOM 1939 C C . VAL A 1 246 ? 1.133 7.799 18.973 1.00 95.12 246 VAL A C 1
ATOM 1941 O O . VAL A 1 246 ? 0.288 8.356 19.681 1.00 95.12 246 VAL A O 1
ATOM 1944 N N . MET A 1 247 ? 1.656 6.617 19.276 1.00 93.62 247 MET A N 1
ATOM 1945 C CA . MET A 1 247 ? 1.410 5.917 20.529 1.00 93.62 247 MET A CA 1
ATOM 1946 C C . MET A 1 247 ? 2.502 6.243 21.547 1.00 93.62 247 MET A C 1
ATOM 1948 O O . MET A 1 247 ? 3.683 6.324 21.225 1.00 93.62 247 MET A O 1
ATOM 1952 N N . LYS A 1 248 ? 2.104 6.419 22.806 1.00 94.12 248 LYS A N 1
ATOM 1953 C CA . LYS A 1 248 ? 3.033 6.565 23.939 1.00 94.12 248 LYS A CA 1
ATOM 1954 C C . LYS A 1 248 ? 3.401 5.225 24.556 1.00 94.12 248 LYS A C 1
ATOM 1956 O O . LYS A 1 248 ? 4.450 5.091 25.173 1.00 94.12 248 LYS A O 1
ATOM 1961 N N . ARG A 1 249 ? 2.477 4.272 24.467 1.00 92.31 249 ARG A N 1
ATOM 1962 C CA . ARG A 1 249 ? 2.601 2.928 25.017 1.00 92.31 249 ARG A CA 1
ATOM 1963 C C . ARG A 1 249 ? 1.661 2.007 24.260 1.00 92.31 249 ARG A C 1
ATOM 1965 O O . ARG A 1 249 ? 0.530 2.402 23.976 1.00 92.31 249 ARG A O 1
ATOM 1972 N N . PHE A 1 250 ? 2.109 0.784 24.020 1.00 93.19 250 PHE A N 1
ATOM 1973 C CA . PHE A 1 250 ? 1.268 -0.299 23.541 1.00 93.19 250 PHE A CA 1
ATOM 1974 C C . PHE A 1 250 ? 1.534 -1.566 24.352 1.00 93.19 250 PHE A C 1
ATOM 1976 O O . PHE A 1 250 ? 2.644 -1.787 24.834 1.00 93.19 250 PHE A O 1
ATOM 1983 N N . VAL A 1 251 ? 0.475 -2.334 24.590 1.00 93.19 251 VAL A N 1
ATOM 1984 C CA . VAL A 1 251 ? 0.503 -3.596 25.330 1.00 93.19 251 VAL A CA 1
ATOM 1985 C C . VAL A 1 251 ? -0.457 -4.558 24.646 1.00 93.19 251 VAL A C 1
ATOM 1987 O O . VAL A 1 251 ? -1.625 -4.220 24.449 1.00 93.19 251 VAL A O 1
ATOM 1990 N N . LEU A 1 252 ? 0.021 -5.760 24.336 1.00 93.38 252 LEU A N 1
ATOM 1991 C CA . LEU A 1 252 ? -0.789 -6.850 23.810 1.00 93.38 252 LEU A CA 1
ATOM 1992 C C . LEU A 1 252 ? -0.779 -8.006 24.814 1.00 93.38 252 LEU A C 1
ATOM 1994 O O . LEU A 1 252 ? 0.250 -8.637 25.040 1.00 93.38 252 LEU A O 1
ATOM 1998 N N . SER A 1 253 ? -1.921 -8.251 25.449 1.00 93.81 253 SER A N 1
ATOM 1999 C CA . SER A 1 253 ? -2.094 -9.276 26.483 1.00 93.81 253 SER A CA 1
ATOM 2000 C C . SER A 1 253 ? -2.817 -10.503 25.929 1.00 93.81 253 SER A C 1
ATOM 2002 O O . SER A 1 253 ? -3.607 -10.394 24.993 1.00 93.81 253 SER A O 1
ATOM 2004 N N . GLY A 1 254 ? -2.593 -11.665 26.552 1.00 91.56 254 GLY A N 1
ATOM 2005 C CA . GLY A 1 254 ? -3.240 -12.933 26.177 1.00 91.56 254 GLY A CA 1
ATOM 2006 C C . GLY A 1 254 ? -2.457 -13.773 25.161 1.00 91.56 254 GLY A C 1
ATOM 2007 O O . GLY A 1 254 ? -2.899 -14.865 24.804 1.00 91.56 254 GLY A O 1
ATOM 2008 N N . LEU A 1 255 ? -1.279 -13.307 24.738 1.00 88.88 255 LEU A N 1
ATOM 2009 C CA . LEU A 1 255 ? -0.384 -14.008 23.815 1.00 88.88 255 LEU A CA 1
ATOM 2010 C C . LEU A 1 255 ? 0.922 -14.399 24.514 1.00 88.88 255 LEU A C 1
ATOM 2012 O O . LEU A 1 255 ? 1.421 -13.663 25.367 1.00 88.88 255 LEU A O 1
ATOM 2016 N N . SER A 1 256 ? 1.436 -15.585 24.198 1.00 79.81 256 SER A N 1
ATOM 2017 C CA . SER A 1 256 ? 2.721 -16.064 24.704 1.00 79.81 256 SER A CA 1
ATOM 2018 C C . SER A 1 256 ? 3.849 -15.623 23.773 1.00 79.81 256 SER A C 1
ATOM 2020 O O . SER A 1 256 ? 3.652 -15.476 22.570 1.00 79.81 256 SER A O 1
ATOM 2022 N N . ASN A 1 257 ? 5.052 -15.504 24.336 1.00 65.62 257 ASN A N 1
ATOM 2023 C CA . ASN A 1 257 ? 6.325 -15.508 23.603 1.00 65.62 257 ASN A CA 1
ATOM 2024 C C . ASN A 1 257 ? 6.725 -14.239 22.844 1.00 65.62 257 ASN A C 1
ATOM 2026 O O . ASN A 1 257 ? 7.646 -14.319 22.045 1.00 65.62 257 ASN A O 1
ATOM 2030 N N . LEU A 1 258 ? 6.110 -13.081 23.095 1.00 67.56 258 LEU A N 1
ATOM 2031 C CA . LEU A 1 258 ? 6.486 -11.862 22.378 1.00 67.56 258 LEU A CA 1
ATOM 2032 C C . LEU A 1 258 ? 6.806 -10.707 23.313 1.00 67.56 258 LEU A C 1
ATOM 2034 O O . LEU A 1 258 ? 5.934 -10.134 23.971 1.00 67.56 258 LEU A O 1
ATOM 2038 N N . ARG A 1 259 ? 8.095 -10.377 23.347 1.00 80.00 259 ARG A N 1
ATOM 2039 C CA . ARG A 1 259 ? 8.610 -9.117 23.864 1.00 80.00 259 ARG A CA 1
ATOM 2040 C C . ARG A 1 259 ? 8.697 -8.150 22.696 1.00 80.00 259 ARG A C 1
ATOM 2042 O O . ARG A 1 259 ? 9.690 -8.106 21.984 1.00 80.00 259 ARG A O 1
ATOM 2049 N N . LEU A 1 260 ? 7.589 -7.466 22.451 1.00 79.94 260 LEU A N 1
ATOM 2050 C CA . LEU A 1 260 ? 7.480 -6.534 21.341 1.00 79.94 260 LEU A CA 1
ATOM 2051 C C . LEU A 1 260 ? 7.671 -5.119 21.842 1.00 79.94 260 LEU A C 1
ATOM 2053 O O . LEU A 1 260 ? 6.900 -4.648 22.685 1.00 79.94 260 LEU A O 1
ATOM 2057 N N . SER A 1 261 ? 8.631 -4.431 21.239 1.00 84.75 261 SER A N 1
ATOM 2058 C CA . SER A 1 261 ? 8.745 -2.987 21.317 1.00 84.75 261 SER A CA 1
ATOM 2059 C C . SER A 1 261 ? 7.977 -2.388 20.133 1.00 84.75 261 SER A C 1
ATOM 2061 O O . SER A 1 261 ? 8.421 -2.462 18.988 1.00 84.75 261 SER A O 1
ATOM 2063 N N . PRO A 1 262 ? 6.766 -1.853 20.345 1.00 78.88 262 PRO A N 1
ATOM 2064 C CA . PRO A 1 262 ? 5.983 -1.270 19.268 1.00 78.88 262 PRO A CA 1
ATOM 2065 C C . PRO A 1 262 ? 6.677 -0.013 18.740 1.00 78.88 262 PRO A C 1
ATOM 2067 O O . PRO A 1 262 ? 7.143 0.830 19.513 1.00 78.88 262 PRO A O 1
ATOM 2070 N N . ALA A 1 263 ? 6.673 0.163 17.421 1.00 84.12 263 ALA A N 1
ATOM 2071 C CA . ALA A 1 263 ? 7.026 1.438 16.825 1.00 84.12 263 ALA A CA 1
ATOM 2072 C C . ALA A 1 263 ? 6.104 2.529 17.388 1.00 84.12 263 ALA A C 1
ATOM 2074 O O . ALA A 1 263 ? 4.911 2.319 17.610 1.00 84.12 263 ALA A O 1
ATOM 2075 N N . LEU A 1 264 ? 6.637 3.736 17.582 1.00 88.75 264 LEU A N 1
ATOM 2076 C CA . LEU A 1 264 ? 5.879 4.850 18.164 1.00 88.75 264 LEU A CA 1
ATOM 2077 C C . LEU A 1 264 ? 4.703 5.315 17.293 1.00 88.75 264 LEU A C 1
ATOM 2079 O O . LEU A 1 264 ? 3.935 6.174 17.723 1.00 88.75 264 LEU A O 1
ATOM 2083 N N . ARG A 1 265 ? 4.540 4.783 16.080 1.00 94.50 265 ARG A N 1
ATOM 2084 C CA . ARG A 1 265 ? 3.552 5.224 15.099 1.00 94.50 265 ARG A CA 1
ATOM 2085 C C . ARG A 1 265 ? 2.711 4.055 14.600 1.00 94.50 265 ARG A C 1
ATOM 2087 O O . ARG A 1 265 ? 3.214 2.957 14.387 1.00 94.50 265 ARG A O 1
ATOM 2094 N N . PHE A 1 266 ? 1.425 4.317 14.406 1.00 96.50 266 PHE A N 1
ATOM 2095 C CA . PHE A 1 266 ? 0.474 3.360 13.856 1.00 96.50 266 PHE A CA 1
ATOM 2096 C C . PHE A 1 266 ? -0.551 4.049 12.959 1.00 96.50 266 PHE A C 1
ATOM 2098 O O . PHE A 1 266 ? -0.720 5.270 13.000 1.00 96.50 266 PHE A O 1
ATOM 2105 N N . TYR A 1 267 ? -1.252 3.255 12.160 1.00 96.75 267 TYR A N 1
ATOM 2106 C CA . TYR A 1 267 ? -2.128 3.716 11.095 1.00 96.75 267 TYR A CA 1
ATOM 2107 C C . TYR A 1 267 ? -3.517 3.107 11.229 1.00 96.75 267 TYR A C 1
ATOM 2109 O O . TYR A 1 267 ? -3.666 1.904 11.421 1.00 96.75 267 TYR A O 1
ATOM 2117 N N . LEU A 1 268 ? -4.546 3.942 11.105 1.00 96.75 268 LEU A N 1
ATOM 2118 C CA . LEU A 1 268 ? -5.934 3.511 10.946 1.00 96.75 268 LEU A CA 1
ATOM 2119 C C . LEU A 1 268 ? -6.312 3.636 9.481 1.00 96.75 268 LEU A C 1
ATOM 2121 O O . LEU A 1 268 ? -6.489 4.749 8.973 1.00 96.75 268 LEU A O 1
ATOM 2125 N N . ASP A 1 269 ? -6.445 2.500 8.818 1.00 93.75 269 ASP A N 1
ATOM 2126 C CA . ASP A 1 269 ? -6.819 2.435 7.414 1.00 93.75 269 ASP A CA 1
ATOM 2127 C C . ASP A 1 269 ? -8.321 2.122 7.267 1.00 93.75 269 ASP A C 1
ATOM 2129 O O . ASP A 1 269 ? -9.121 2.477 8.140 1.00 93.75 269 ASP A O 1
ATOM 2133 N N . LYS A 1 270 ? -8.765 1.566 6.136 1.00 90.44 270 LYS A N 1
ATOM 2134 C CA . LYS A 1 270 ? -10.184 1.243 5.928 1.00 90.44 270 LYS A CA 1
ATOM 2135 C C . LYS A 1 270 ? -10.664 0.065 6.761 1.00 90.44 270 LYS A C 1
ATOM 2137 O O . LYS A 1 270 ? -11.839 0.029 7.130 1.00 90.44 270 LYS A O 1
ATOM 2142 N N . THR A 1 271 ? -9.797 -0.913 6.967 1.00 91.94 271 THR A N 1
ATOM 2143 C CA . THR A 1 271 ? -10.168 -2.257 7.410 1.00 91.94 271 THR A CA 1
ATOM 2144 C C . THR A 1 271 ? -9.475 -2.667 8.694 1.00 91.94 271 THR A C 1
ATOM 2146 O O . THR A 1 271 ? -9.815 -3.715 9.236 1.00 91.94 271 THR A O 1
ATOM 2149 N N . SER A 1 272 ? -8.514 -1.884 9.179 1.00 95.69 272 SER A N 1
ATOM 2150 C CA . SER A 1 272 ? -7.603 -2.327 10.221 1.00 95.69 272 SER A CA 1
ATOM 2151 C C . SER A 1 272 ? -6.875 -1.206 10.962 1.00 95.69 272 SER A C 1
ATOM 2153 O O . SER A 1 272 ? -6.955 -0.012 10.640 1.00 95.69 272 SER A O 1
ATOM 2155 N N . ILE A 1 273 ? -6.148 -1.634 11.990 1.00 96.62 273 ILE A N 1
ATOM 2156 C CA . ILE A 1 273 ? -5.069 -0.888 12.629 1.00 96.62 273 ILE A CA 1
ATOM 2157 C C . ILE A 1 273 ? -3.753 -1.559 12.232 1.00 96.62 273 ILE A C 1
ATOM 2159 O O . ILE A 1 273 ? -3.612 -2.765 12.431 1.00 96.62 273 ILE A O 1
ATOM 2163 N N . LEU A 1 274 ? -2.804 -0.787 11.702 1.00 95.81 274 LEU A N 1
ATOM 2164 C CA . LEU A 1 274 ? -1.475 -1.267 11.322 1.00 95.81 274 LEU A CA 1
ATOM 2165 C C . LEU A 1 274 ? -0.391 -0.600 12.152 1.00 95.81 274 LEU A C 1
ATOM 2167 O O . LEU A 1 274 ? -0.434 0.610 12.366 1.00 95.81 274 LEU A O 1
ATOM 2171 N N . PHE A 1 275 ? 0.600 -1.366 12.573 1.00 94.94 275 PHE A N 1
ATOM 2172 C CA . PHE A 1 275 ? 1.792 -0.856 13.240 1.00 94.94 275 PHE A CA 1
ATOM 2173 C C . PHE A 1 275 ? 2.934 -1.840 13.076 1.00 94.94 275 PHE A C 1
ATOM 2175 O O . PHE A 1 275 ? 2.709 -3.023 12.849 1.00 94.94 275 PHE A O 1
ATOM 2182 N N . ASN A 1 276 ? 4.152 -1.344 13.225 1.00 93.06 276 ASN A N 1
ATOM 2183 C CA . ASN A 1 276 ? 5.331 -2.187 13.271 1.00 93.06 276 ASN A CA 1
ATOM 2184 C C . ASN A 1 276 ? 5.674 -2.499 14.728 1.00 93.06 276 ASN A C 1
ATOM 2186 O O . ASN A 1 276 ? 5.504 -1.651 15.608 1.00 93.06 276 ASN A O 1
ATOM 2190 N N . CYS A 1 277 ? 6.170 -3.700 14.973 1.00 91.00 277 CYS A N 1
ATOM 2191 C CA . CYS A 1 277 ? 6.730 -4.116 16.246 1.00 91.00 277 CYS A CA 1
ATOM 2192 C C . CYS A 1 277 ? 8.145 -4.625 16.019 1.00 91.00 277 CYS A C 1
ATOM 2194 O O . CYS A 1 277 ? 8.380 -5.393 15.096 1.00 91.00 277 CYS A O 1
ATOM 2196 N N . GLU A 1 278 ? 9.075 -4.192 16.853 1.00 90.12 278 GLU A N 1
ATOM 2197 C CA . GLU A 1 278 ? 10.425 -4.732 16.905 1.00 90.12 278 GLU A CA 1
ATOM 2198 C C . GLU A 1 278 ? 10.452 -5.873 17.925 1.00 90.12 278 GLU A C 1
ATOM 2200 O O . GLU A 1 278 ? 9.983 -5.711 19.058 1.00 90.12 278 GLU A O 1
ATOM 2205 N N . ASP A 1 279 ? 10.952 -7.032 17.511 1.00 85.88 279 ASP A N 1
ATOM 2206 C CA . ASP A 1 279 ? 11.256 -8.137 18.415 1.00 85.88 279 ASP A CA 1
ATOM 2207 C C . ASP A 1 279 ? 12.478 -7.756 19.266 1.00 85.88 279 ASP A C 1
ATOM 2209 O O . ASP A 1 279 ? 13.553 -7.465 18.741 1.00 85.88 279 ASP A O 1
ATOM 2213 N N . GLU A 1 280 ? 12.316 -7.728 20.591 1.00 87.44 280 GLU A N 1
ATOM 2214 C CA . GLU A 1 280 ? 13.398 -7.369 21.514 1.00 87.44 280 GLU A CA 1
ATOM 2215 C C . GLU A 1 280 ? 14.585 -8.350 21.478 1.00 87.44 280 GLU A C 1
ATOM 2217 O O . GLU A 1 280 ? 15.674 -7.989 21.931 1.00 87.44 280 GLU A O 1
ATOM 2222 N N . GLU A 1 281 ? 14.405 -9.583 20.993 1.00 87.56 281 GLU A N 1
ATOM 2223 C CA . GLU A 1 281 ? 15.468 -10.594 20.971 1.00 87.56 281 GLU A CA 1
ATOM 2224 C C . GLU A 1 281 ? 16.390 -10.463 19.757 1.00 87.56 281 GLU A C 1
ATOM 2226 O O . GLU A 1 281 ? 17.611 -10.580 19.905 1.00 87.56 281 GLU A O 1
ATOM 2231 N N . ASP A 1 282 ? 15.835 -10.230 18.566 1.00 88.19 282 ASP A N 1
ATOM 2232 C CA . ASP A 1 282 ? 16.604 -10.197 17.316 1.00 88.19 282 ASP A CA 1
ATOM 2233 C C . ASP A 1 282 ? 16.578 -8.848 16.578 1.00 88.19 282 ASP A C 1
ATOM 2235 O O . ASP A 1 282 ? 17.269 -8.696 15.565 1.00 88.19 282 ASP A O 1
ATOM 2239 N N . GLY A 1 283 ? 15.837 -7.861 17.094 1.00 89.00 283 GLY A N 1
ATOM 2240 C CA . GLY A 1 283 ? 15.701 -6.526 16.509 1.00 89.00 283 GLY A CA 1
ATOM 2241 C C . GLY A 1 283 ? 14.952 -6.516 15.176 1.00 89.00 283 GLY A C 1
ATOM 2242 O O . GLY A 1 283 ? 14.987 -5.515 14.454 1.00 89.00 283 GLY A O 1
ATOM 2243 N N . LYS A 1 284 ? 14.309 -7.623 14.778 1.00 89.38 284 LYS A N 1
ATOM 2244 C CA . LYS A 1 284 ? 13.545 -7.650 13.532 1.00 89.38 284 LYS A CA 1
ATOM 2245 C C . LYS A 1 284 ? 12.256 -6.874 13.692 1.00 89.38 284 LYS A C 1
ATOM 2247 O O . LYS A 1 284 ? 11.518 -7.025 14.661 1.00 89.38 284 LYS A O 1
ATOM 2252 N N . ILE A 1 285 ? 11.964 -6.084 12.669 1.00 88.56 285 ILE A N 1
ATOM 2253 C CA . ILE A 1 285 ? 10.724 -5.333 12.570 1.00 88.56 285 ILE A CA 1
ATOM 2254 C C . ILE A 1 285 ? 9.685 -6.205 11.865 1.00 88.56 285 ILE A C 1
ATOM 2256 O O . ILE A 1 285 ? 9.876 -6.624 10.723 1.00 88.56 285 ILE A O 1
ATOM 2260 N N . GLU A 1 286 ? 8.567 -6.447 12.537 1.00 89.56 286 GLU A N 1
ATOM 2261 C CA . GLU A 1 286 ? 7.418 -7.169 12.015 1.00 89.56 286 GLU A CA 1
ATOM 2262 C C . GLU A 1 286 ? 6.198 -6.246 11.920 1.00 89.56 286 GLU A C 1
ATOM 2264 O O . GLU A 1 286 ? 5.816 -5.566 12.874 1.00 89.56 286 GLU A O 1
ATOM 2269 N N . GLY A 1 287 ? 5.563 -6.234 10.748 1.00 92.12 287 GLY A N 1
ATOM 2270 C CA . GLY A 1 287 ? 4.297 -5.542 10.546 1.00 92.12 287 GLY A CA 1
ATOM 2271 C C . GLY A 1 287 ? 3.145 -6.316 11.183 1.00 92.12 287 GLY A C 1
ATOM 2272 O O . GLY A 1 287 ? 2.907 -7.480 10.856 1.00 92.12 287 GLY A O 1
ATOM 2273 N N . MET A 1 288 ? 2.398 -5.651 12.057 1.00 94.06 288 MET A N 1
ATOM 2274 C CA . MET A 1 288 ? 1.183 -6.160 12.677 1.00 94.06 288 MET A CA 1
ATOM 2275 C C . MET A 1 288 ? -0.053 -5.500 12.086 1.00 94.06 288 MET A C 1
ATOM 2277 O O . MET A 1 288 ? -0.114 -4.286 11.881 1.00 94.06 288 MET A O 1
ATOM 2281 N N . HIS A 1 289 ? -1.073 -6.318 11.864 1.00 95.12 289 HIS A N 1
ATOM 2282 C CA . HIS A 1 289 ? -2.352 -5.901 11.320 1.00 95.12 289 HIS A CA 1
ATOM 2283 C C . HIS A 1 289 ? -3.478 -6.410 12.217 1.00 95.12 289 HIS A C 1
ATOM 2285 O O . HIS A 1 289 ? -3.625 -7.613 12.434 1.00 95.12 289 HIS A O 1
ATOM 2291 N N . VAL A 1 290 ? -4.295 -5.495 12.734 1.00 96.81 290 VAL A N 1
ATOM 2292 C CA . VAL A 1 290 ? -5.474 -5.811 13.548 1.00 96.81 290 VAL A CA 1
ATOM 2293 C C . VAL A 1 290 ? -6.719 -5.465 12.741 1.00 96.81 290 VAL A C 1
ATOM 2295 O O . VAL A 1 290 ? -7.128 -4.298 12.724 1.00 96.81 290 VAL A O 1
ATOM 2298 N N . PRO A 1 291 ? -7.315 -6.447 12.044 1.00 96.56 291 PRO A N 1
ATOM 2299 C CA . PRO A 1 291 ? -8.567 -6.251 11.336 1.00 96.56 291 PRO A CA 1
ATOM 2300 C C . PRO A 1 291 ? -9.668 -5.697 12.245 1.00 96.56 291 PRO A C 1
ATOM 2302 O O . PRO A 1 291 ? -9.799 -6.070 13.408 1.00 96.56 291 PRO A O 1
ATOM 2305 N N . TYR A 1 292 ? -10.511 -4.819 11.717 1.00 96.19 292 TYR A N 1
ATOM 2306 C CA . TYR A 1 292 ? -11.661 -4.309 12.457 1.00 96.19 292 TYR A CA 1
ATOM 2307 C C . TYR A 1 292 ? -12.675 -5.403 12.773 1.00 96.19 292 TYR A C 1
ATOM 2309 O O . TYR A 1 292 ? -13.298 -5.356 13.830 1.00 96.19 292 TYR A O 1
ATOM 2317 N N . ASP A 1 293 ? -12.832 -6.394 11.894 1.00 95.88 293 ASP A N 1
ATOM 2318 C CA . ASP A 1 293 ? -13.734 -7.523 12.109 1.00 95.88 293 ASP A CA 1
ATOM 2319 C C . ASP A 1 293 ? -13.303 -8.410 13.286 1.00 95.88 293 ASP A C 1
ATOM 2321 O O . ASP A 1 293 ? -14.188 -8.901 13.991 1.00 95.88 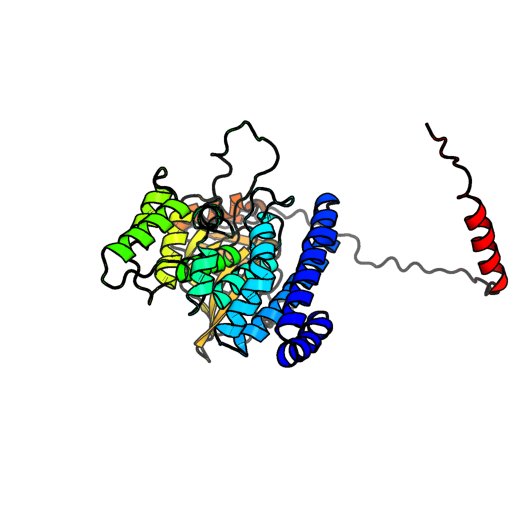293 ASP A O 1
ATOM 2325 N N . SER A 1 294 ? -12.002 -8.502 13.580 1.00 96.75 294 SER A N 1
ATOM 2326 C CA . SER A 1 294 ? -11.473 -9.206 14.749 1.00 96.75 294 SER A CA 1
ATOM 2327 C C . SER A 1 294 ? -11.666 -8.449 16.065 1.00 96.75 294 SER A C 1
ATOM 2329 O O . SER A 1 294 ? -11.507 -9.046 17.120 1.00 96.75 294 SER A O 1
ATOM 2331 N N . MET A 1 295 ? -12.058 -7.172 16.069 1.00 97.00 295 MET A N 1
ATOM 2332 C CA . MET A 1 295 ? -12.298 -6.429 17.315 1.00 97.00 295 MET A CA 1
ATOM 2333 C C . MET A 1 295 ? -13.717 -6.654 17.839 1.00 97.00 295 MET A C 1
ATOM 2335 O O . MET A 1 295 ? -14.689 -6.305 17.167 1.00 97.00 295 MET A O 1
ATOM 2339 N N . ARG A 1 296 ? -13.861 -7.154 19.067 1.00 95.44 296 ARG A N 1
ATOM 2340 C CA . ARG A 1 296 ? -15.161 -7.324 19.734 1.00 95.44 296 ARG A CA 1
ATOM 2341 C C . ARG A 1 296 ? -15.734 -5.980 20.190 1.00 95.44 296 ARG A C 1
ATOM 2343 O O . ARG A 1 296 ? -16.850 -5.629 19.811 1.00 95.44 296 ARG A O 1
ATOM 2350 N N . TYR A 1 297 ? -14.964 -5.221 20.962 1.00 95.25 297 TYR A N 1
ATOM 2351 C CA . TYR A 1 297 ? -15.269 -3.840 21.338 1.00 95.25 297 TYR A CA 1
ATOM 2352 C C . TYR A 1 297 ? -13.980 -3.052 21.591 1.00 95.25 297 TYR A C 1
ATOM 2354 O O . TYR A 1 297 ? -12.904 -3.630 21.734 1.00 95.25 297 TYR A O 1
ATOM 2362 N N . VAL A 1 298 ? -14.106 -1.729 21.640 1.00 97.06 298 VAL A N 1
ATOM 2363 C CA . VAL A 1 298 ? -13.034 -0.768 21.900 1.00 97.06 298 VAL A CA 1
ATOM 2364 C C . VAL A 1 298 ? -13.518 0.200 22.975 1.00 97.06 298 VAL A C 1
ATOM 2366 O O . VAL A 1 298 ? -14.440 0.972 22.725 1.00 97.06 298 VAL A O 1
ATOM 2369 N N . ASP A 1 299 ? -12.919 0.174 24.159 1.00 96.88 299 ASP A N 1
ATOM 2370 C CA . ASP A 1 299 ? -13.158 1.165 25.211 1.00 96.88 299 ASP A CA 1
ATOM 2371 C C . ASP A 1 299 ? -12.101 2.268 25.148 1.00 96.88 299 ASP A C 1
ATOM 2373 O O . ASP A 1 299 ? -10.909 2.002 24.991 1.00 96.88 299 ASP A O 1
ATOM 2377 N N . ILE A 1 300 ? -12.543 3.519 25.233 1.00 96.75 300 ILE A N 1
ATOM 2378 C CA . ILE A 1 300 ? -11.685 4.699 25.140 1.00 96.75 300 ILE A CA 1
ATOM 2379 C C . ILE A 1 300 ? -11.899 5.548 26.388 1.00 96.75 300 ILE A C 1
ATOM 2381 O O . ILE A 1 300 ? -12.982 6.095 26.610 1.00 96.75 300 ILE A O 1
ATOM 2385 N N . SER A 1 301 ? -10.850 5.690 27.192 1.00 96.00 301 SER A N 1
ATOM 2386 C CA . SER A 1 301 ? -10.867 6.513 28.395 1.00 96.00 301 SER A CA 1
ATOM 2387 C C . SER A 1 301 ? -10.572 7.986 28.093 1.00 96.00 301 SER A C 1
ATOM 2389 O O . SER A 1 301 ? -9.896 8.345 27.124 1.00 96.00 301 SER A O 1
ATOM 2391 N N . SER A 1 302 ? -10.993 8.861 29.001 1.00 91.69 302 SER A N 1
ATOM 2392 C CA . SER A 1 302 ? -10.662 10.290 29.000 1.00 91.69 302 SER A CA 1
ATOM 2393 C C . SER A 1 302 ? -9.166 10.568 29.170 1.00 91.69 302 SER A C 1
ATOM 2395 O O . SER A 1 302 ? -8.700 11.635 28.777 1.00 91.69 302 SER A O 1
ATOM 2397 N N . SER A 1 303 ? -8.402 9.612 29.708 1.00 94.62 303 SER A N 1
ATOM 2398 C CA . SER A 1 303 ? -6.939 9.688 29.802 1.00 94.62 303 SER A CA 1
ATOM 2399 C C . SER A 1 303 ? -6.223 9.377 28.483 1.00 94.62 303 SER A C 1
ATOM 2401 O O . SER A 1 303 ? -5.002 9.505 28.416 1.00 94.62 303 SER A O 1
ATOM 2403 N N . GLY A 1 304 ? -6.961 8.991 27.436 1.00 95.06 304 GLY A N 1
ATOM 2404 C CA . GLY A 1 304 ? -6.411 8.609 26.136 1.00 95.06 304 GLY A CA 1
ATOM 2405 C C . GLY A 1 304 ? -5.959 7.152 26.050 1.00 95.06 304 GLY A C 1
ATOM 2406 O O . GLY A 1 304 ? -5.264 6.796 25.102 1.00 95.06 304 GLY A O 1
ATOM 2407 N N . SER A 1 305 ? -6.345 6.312 27.015 1.00 97.19 305 SER A N 1
ATOM 2408 C CA . SER A 1 305 ? -6.163 4.863 26.920 1.00 97.19 305 SER A CA 1
ATOM 2409 C C . SER A 1 305 ? -7.247 4.278 26.022 1.00 97.19 305 SER A C 1
ATOM 2411 O O . SER A 1 305 ? -8.431 4.536 26.225 1.00 97.19 305 SER A O 1
ATOM 2413 N N . VAL A 1 306 ? -6.839 3.482 25.046 1.00 97.50 306 VAL A N 1
ATOM 2414 C CA . VAL A 1 306 ? -7.701 2.744 24.126 1.00 97.50 306 VAL A CA 1
ATOM 2415 C C . VAL A 1 306 ? -7.475 1.263 24.381 1.00 97.50 306 VAL A C 1
ATOM 2417 O O . VAL A 1 306 ? -6.370 0.776 24.165 1.00 97.50 306 VAL A O 1
ATOM 2420 N N . THR A 1 307 ? -8.506 0.549 24.814 1.00 97.50 307 THR A N 1
ATOM 2421 C CA . THR A 1 307 ? -8.445 -0.889 25.084 1.00 97.50 307 THR A CA 1
ATOM 2422 C C . THR A 1 307 ? -9.405 -1.614 24.153 1.00 97.50 307 THR A C 1
ATOM 2424 O O . THR A 1 307 ? -10.616 -1.424 24.239 1.00 97.50 307 THR A O 1
ATOM 2427 N N . ALA A 1 308 ? -8.877 -2.445 23.262 1.00 97.50 308 ALA A N 1
ATOM 2428 C CA . ALA A 1 308 ? -9.655 -3.279 22.360 1.00 97.50 308 ALA A CA 1
ATOM 2429 C C . ALA A 1 308 ? -9.585 -4.748 22.790 1.00 97.50 308 ALA A C 1
ATOM 2431 O O . ALA A 1 308 ? -8.494 -5.285 22.984 1.00 97.50 308 ALA A O 1
ATOM 2432 N N . GLU A 1 309 ? -10.739 -5.403 22.903 1.00 97.19 309 GLU A N 1
ATOM 2433 C CA . GLU A 1 309 ? -10.805 -6.862 23.028 1.00 97.19 309 GLU A CA 1
ATOM 2434 C C . GLU A 1 309 ? -10.857 -7.484 21.631 1.00 97.19 309 GLU A C 1
ATOM 2436 O O . GLU A 1 309 ? -11.700 -7.110 20.810 1.00 97.19 309 GLU A O 1
ATOM 2441 N N . LEU A 1 310 ? -9.958 -8.428 21.356 1.00 97.31 310 LEU A N 1
ATOM 2442 C CA . LEU A 1 310 ? -9.821 -9.088 20.062 1.00 97.31 310 LEU A CA 1
ATOM 2443 C C . LEU A 1 310 ? -10.385 -10.519 20.111 1.00 97.31 310 LEU A C 1
ATOM 2445 O O . LEU A 1 310 ? -10.183 -11.258 21.070 1.00 97.31 310 LEU A O 1
ATOM 2449 N N . LEU A 1 311 ? -11.077 -10.913 19.044 1.00 96.06 311 LEU A N 1
ATOM 2450 C CA . LEU A 1 311 ? -11.612 -12.254 18.790 1.00 96.06 311 LEU A CA 1
ATOM 2451 C C . LEU A 1 311 ? -10.533 -13.225 18.295 1.00 96.06 311 LEU A C 1
ATOM 2453 O O . LEU A 1 311 ? -10.690 -14.436 18.414 1.00 96.06 311 LEU A O 1
ATOM 2457 N N . SER A 1 312 ? -9.463 -12.693 17.709 1.00 95.50 312 SER A N 1
ATOM 2458 C CA . SER A 1 312 ? -8.317 -13.444 17.208 1.00 95.50 312 SER A CA 1
ATOM 2459 C C . SER A 1 312 ? -7.039 -12.620 17.384 1.00 95.50 312 SER A C 1
ATOM 2461 O O . SER A 1 312 ? -7.123 -11.390 17.470 1.00 95.50 312 SER A O 1
ATOM 2463 N N . PRO A 1 313 ? -5.854 -13.253 17.408 1.00 95.00 313 PRO A N 1
ATOM 2464 C CA . PRO A 1 313 ? -4.593 -12.522 17.432 1.00 95.00 313 PRO A CA 1
ATOM 2465 C C . PRO A 1 313 ? -4.450 -11.585 16.220 1.00 95.00 313 PRO A C 1
ATOM 2467 O O . PRO A 1 313 ? -5.040 -11.861 15.166 1.00 95.00 313 PRO A O 1
ATOM 2470 N N . PRO A 1 314 ? -3.664 -10.498 16.343 1.00 95.25 314 PRO A N 1
ATOM 2471 C CA . PRO A 1 314 ? -3.201 -9.733 15.191 1.00 95.25 314 PRO A CA 1
ATOM 2472 C C . PRO A 1 314 ? -2.581 -10.632 14.115 1.00 95.25 314 PRO A C 1
ATOM 2474 O O . PRO A 1 314 ? -1.953 -11.648 14.416 1.00 95.25 314 PRO A O 1
ATOM 2477 N N . LEU A 1 315 ? -2.766 -10.247 12.856 1.00 93.75 315 LEU A N 1
ATOM 2478 C CA . LEU A 1 315 ? -2.118 -10.888 11.721 1.00 93.75 315 LEU A CA 1
ATOM 2479 C C . LEU A 1 315 ? -0.697 -10.337 11.585 1.00 93.75 315 LEU A C 1
ATOM 2481 O O . LEU A 1 315 ? -0.503 -9.122 11.567 1.00 93.75 315 LEU A O 1
ATOM 2485 N N . CYS A 1 316 ? 0.267 -11.235 11.449 1.00 92.00 316 CYS A N 1
ATOM 2486 C CA . CYS A 1 316 ? 1.673 -10.937 11.200 1.00 92.00 316 CYS A CA 1
ATOM 2487 C C . CYS A 1 316 ? 2.310 -12.113 10.437 1.00 92.00 316 CYS A C 1
ATOM 2489 O O . CYS A 1 316 ? 1.619 -13.081 10.093 1.00 92.00 316 CYS A O 1
ATOM 2491 N N . HIS A 1 317 ? 3.589 -12.009 10.079 1.00 87.06 317 HIS A N 1
ATOM 2492 C CA . HIS A 1 317 ? 4.269 -13.030 9.283 1.00 87.06 317 HIS A CA 1
ATOM 2493 C C . HIS A 1 317 ? 4.430 -14.335 10.069 1.00 87.06 317 HIS A C 1
ATOM 2495 O O . HIS A 1 317 ? 4.167 -15.417 9.534 1.00 87.06 317 HIS A O 1
ATOM 2501 N N . GLN A 1 318 ? 4.821 -14.237 11.339 1.00 86.12 318 GLN A N 1
ATOM 2502 C CA . GLN A 1 318 ? 4.900 -15.373 12.246 1.00 86.12 318 GLN A CA 1
ATOM 2503 C C . GLN A 1 318 ? 3.626 -15.464 13.091 1.00 86.12 318 GLN A C 1
ATOM 2505 O O . GLN A 1 318 ? 3.295 -14.521 13.801 1.00 86.12 318 GLN A O 1
ATOM 2510 N N . PRO A 1 319 ? 2.881 -16.579 13.046 1.00 87.81 319 PRO A N 1
ATOM 2511 C CA . PRO A 1 319 ? 1.617 -16.679 13.761 1.00 87.81 319 PRO A CA 1
ATOM 2512 C C . PRO A 1 319 ? 1.816 -16.584 15.277 1.00 87.81 319 PRO A C 1
ATOM 2514 O O . PRO A 1 319 ? 2.591 -17.334 15.873 1.00 87.81 319 PRO A O 1
ATOM 2517 N N . LEU A 1 320 ? 1.048 -15.691 15.899 1.00 90.00 320 LEU A N 1
ATOM 2518 C CA . LEU A 1 320 ? 1.062 -15.458 17.338 1.00 90.00 320 LEU A CA 1
ATOM 2519 C C . LEU A 1 320 ? 0.409 -16.618 18.097 1.00 90.00 320 LEU A C 1
ATOM 2521 O O . LEU A 1 320 ? -0.673 -17.083 17.733 1.00 90.00 320 LEU A O 1
ATOM 2525 N N . GLN A 1 321 ? 1.040 -17.057 19.186 1.00 90.69 321 GLN A N 1
ATOM 2526 C CA . GLN A 1 321 ? 0.506 -18.118 20.040 1.00 90.69 321 GLN A CA 1
ATOM 2527 C C . GLN A 1 321 ? -0.348 -17.540 21.170 1.00 90.69 321 GLN A C 1
ATOM 2529 O O . GLN A 1 321 ? 0.044 -16.597 21.854 1.00 90.69 321 GLN A O 1
ATOM 2534 N N . ILE A 1 322 ? -1.525 -18.128 21.376 1.00 90.81 322 ILE A N 1
ATOM 2535 C CA . ILE A 1 322 ? -2.446 -17.746 22.449 1.00 90.81 322 ILE A CA 1
ATOM 2536 C C . ILE A 1 322 ? -2.051 -18.505 23.721 1.00 90.81 322 ILE A C 1
ATOM 2538 O O . ILE A 1 322 ? -1.915 -19.726 23.680 1.00 90.81 322 ILE A O 1
ATOM 2542 N N . VAL A 1 323 ? -1.906 -17.798 24.851 1.00 90.00 323 VAL A N 1
ATOM 2543 C CA . VAL A 1 323 ? -1.493 -18.402 26.141 1.00 90.00 323 VAL A CA 1
ATOM 2544 C C . VAL A 1 323 ? -2.496 -19.458 26.611 1.00 90.00 323 VAL A C 1
ATOM 2546 O O . VAL A 1 323 ? -2.119 -20.506 27.127 1.00 90.00 323 VAL A O 1
ATOM 2549 N N . SER A 1 324 ? -3.786 -19.157 26.468 1.00 90.38 324 SER A N 1
ATOM 2550 C CA . SER A 1 324 ? -4.898 -20.026 26.843 1.00 90.38 324 SER A CA 1
ATOM 2551 C C . SER A 1 324 ? -6.110 -19.697 25.980 1.00 90.38 324 SER A C 1
ATOM 2553 O O . SER A 1 324 ? -6.390 -18.525 25.743 1.00 90.38 324 SER A O 1
ATOM 2555 N N . SER A 1 325 ? -6.871 -20.711 25.566 1.00 87.19 325 SER A N 1
ATOM 2556 C CA . SER A 1 325 ? -8.125 -20.528 24.820 1.00 87.19 325 SER A CA 1
ATOM 2557 C C . SER A 1 325 ? -9.189 -19.734 25.585 1.00 87.19 325 SER A C 1
ATOM 2559 O O . SER A 1 325 ? -10.136 -19.247 24.977 1.00 87.19 325 SER A O 1
ATOM 2561 N N . GLU A 1 326 ? -9.052 -19.621 26.909 1.00 89.44 326 GLU A N 1
ATOM 2562 C CA . GLU A 1 326 ? -9.965 -18.861 27.771 1.00 89.44 326 GLU A CA 1
ATOM 2563 C C . GLU A 1 326 ? -9.504 -17.415 28.006 1.00 89.44 326 GLU A C 1
ATOM 2565 O O . GLU A 1 326 ? -10.285 -16.583 28.467 1.00 89.44 326 GLU A O 1
ATOM 2570 N N . ALA A 1 327 ? -8.240 -17.096 27.708 1.00 90.06 327 ALA A N 1
ATOM 2571 C CA . ALA A 1 327 ? -7.711 -15.759 27.927 1.00 90.06 327 ALA A CA 1
ATOM 2572 C C . ALA A 1 327 ? -8.209 -14.803 26.836 1.00 90.06 327 ALA A C 1
ATOM 2574 O O . ALA A 1 327 ? -8.009 -15.035 25.644 1.00 90.06 327 ALA A O 1
ATOM 2575 N N . ALA A 1 328 ? -8.821 -13.691 27.249 1.00 93.75 328 ALA A N 1
ATOM 2576 C CA . ALA A 1 328 ? -9.155 -12.613 26.330 1.00 93.75 328 ALA A CA 1
ATOM 2577 C C . ALA A 1 328 ? -7.872 -11.981 25.769 1.00 93.75 328 ALA A C 1
ATOM 2579 O O . ALA A 1 328 ? -6.945 -11.657 26.519 1.00 93.75 328 ALA A O 1
ATOM 2580 N N . ILE A 1 329 ? -7.837 -11.771 24.454 1.00 96.12 329 ILE A N 1
ATOM 2581 C CA . ILE A 1 329 ? -6.750 -11.047 23.798 1.00 96.12 329 ILE A CA 1
ATOM 2582 C C . ILE A 1 329 ? -7.072 -9.560 23.910 1.00 96.12 329 ILE A C 1
ATOM 2584 O O . ILE A 1 329 ? -8.070 -9.093 23.359 1.00 96.12 329 ILE A O 1
ATOM 2588 N N . LEU A 1 330 ? -6.245 -8.812 24.638 1.00 96.62 330 LEU A N 1
ATOM 2589 C CA . LEU A 1 330 ? -6.463 -7.385 24.876 1.00 96.62 330 LEU A CA 1
ATOM 2590 C C . LEU A 1 330 ? -5.338 -6.572 24.253 1.00 96.62 330 LEU A C 1
ATOM 2592 O O . LEU A 1 330 ? -4.171 -6.760 24.587 1.00 96.62 330 LEU A O 1
ATOM 2596 N N . MET A 1 331 ? -5.700 -5.621 23.401 1.00 96.56 331 MET A N 1
ATOM 2597 C CA . MET A 1 331 ? -4.787 -4.629 22.850 1.00 96.56 331 MET A CA 1
ATOM 2598 C C . MET A 1 331 ? -5.026 -3.290 23.545 1.00 96.56 331 MET A C 1
ATOM 2600 O O . MET A 1 331 ? -6.101 -2.709 23.419 1.00 96.56 331 MET A O 1
ATOM 2604 N N . THR A 1 332 ? -4.024 -2.783 24.257 1.00 96.50 332 THR A N 1
ATOM 2605 C CA . THR A 1 332 ? -4.072 -1.470 24.913 1.00 96.50 332 THR A CA 1
ATOM 2606 C C . THR A 1 332 ? -3.111 -0.508 24.228 1.00 96.50 332 THR A C 1
ATOM 2608 O O . THR A 1 332 ? -1.917 -0.786 24.156 1.00 96.50 332 THR A O 1
ATOM 2611 N N . ILE A 1 333 ? -3.605 0.644 23.778 1.00 97.06 333 ILE A N 1
ATOM 2612 C CA . ILE A 1 333 ? -2.825 1.739 23.189 1.00 97.06 333 ILE A CA 1
ATOM 2613 C C . ILE A 1 333 ? -3.037 2.997 24.030 1.00 97.06 333 ILE A C 1
ATOM 2615 O O . ILE A 1 333 ? -4.168 3.351 24.349 1.00 97.06 333 ILE A O 1
ATOM 2619 N N . VAL A 1 334 ? -1.967 3.717 24.360 1.00 97.00 334 VAL A N 1
ATOM 2620 C CA . VAL A 1 334 ? -2.057 5.027 25.022 1.00 97.00 334 VAL A CA 1
ATOM 2621 C C . VAL A 1 334 ? -1.753 6.130 24.016 1.00 97.00 334 VAL A C 1
ATOM 2623 O O . VAL A 1 334 ? -0.633 6.226 23.511 1.00 97.00 334 VAL A O 1
ATOM 2626 N N . LEU A 1 335 ? -2.741 6.983 23.753 1.00 96.81 335 LEU A N 1
ATOM 2627 C CA . LEU A 1 335 ? -2.648 8.105 22.821 1.00 96.81 335 LEU A CA 1
ATOM 2628 C C . LEU A 1 335 ? -2.282 9.415 23.519 1.00 96.81 335 LEU A C 1
ATOM 2630 O O . LEU A 1 335 ? -2.443 9.600 24.728 1.00 96.81 335 LEU A O 1
ATOM 2634 N N . SER A 1 336 ? -1.833 10.380 22.722 1.00 95.38 336 SER A N 1
ATOM 2635 C CA . SER A 1 336 ? -1.815 11.780 23.138 1.00 95.38 336 SER A CA 1
ATOM 2636 C C . SER A 1 336 ? -3.247 12.320 23.234 1.00 95.38 336 SER A C 1
ATOM 2638 O O . SER A 1 336 ? -4.064 12.081 22.350 1.00 95.38 336 SER A O 1
ATOM 2640 N N . LEU A 1 337 ? -3.557 13.087 24.287 1.00 94.75 337 LEU A N 1
ATOM 2641 C CA . LEU A 1 337 ? -4.904 13.641 24.505 1.00 94.75 337 LEU A CA 1
ATOM 2642 C C . LEU A 1 337 ? -5.475 14.413 23.294 1.00 94.75 337 LEU A C 1
ATOM 2644 O O . LEU A 1 337 ? -6.649 14.204 22.985 1.00 94.75 337 LEU A O 1
ATOM 2648 N N . PRO A 1 338 ? -4.693 15.236 22.559 1.00 96.50 338 PRO A N 1
ATOM 2649 C CA . PRO A 1 338 ? -5.193 15.917 21.362 1.00 96.50 338 PRO A CA 1
ATOM 2650 C C . PRO A 1 338 ? -5.654 14.967 20.245 1.00 96.50 338 PRO A C 1
ATOM 2652 O O . PRO A 1 338 ? -6.515 15.332 19.446 1.00 96.50 338 PRO A O 1
ATOM 2655 N N . ASP A 1 339 ? -5.120 13.744 20.197 1.00 96.44 339 ASP A N 1
ATOM 2656 C CA . ASP A 1 339 ? -5.428 12.766 19.153 1.00 96.44 339 ASP A CA 1
ATOM 2657 C C . ASP A 1 339 ? -6.677 11.934 19.437 1.00 96.44 339 ASP A C 1
ATOM 2659 O O . ASP A 1 339 ? -7.255 11.385 18.501 1.00 96.44 339 ASP A O 1
ATOM 2663 N N . VAL A 1 340 ? -7.145 11.867 20.688 1.00 96.12 340 VAL A N 1
ATOM 2664 C CA . VAL A 1 340 ? -8.289 11.021 21.078 1.00 96.12 340 VAL A CA 1
ATOM 2665 C C . VAL A 1 340 ? -9.541 11.371 20.270 1.00 96.12 340 VAL A C 1
ATOM 2667 O O . VAL A 1 340 ? -10.211 10.489 19.733 1.00 96.12 340 VAL A O 1
ATOM 2670 N N . GLY A 1 341 ? -9.838 12.665 20.117 1.00 95.62 341 GLY A N 1
ATOM 2671 C CA . GLY A 1 341 ? -10.995 13.118 19.340 1.00 95.62 341 GLY A CA 1
ATOM 2672 C C . GLY A 1 341 ? -10.898 12.734 17.860 1.00 95.62 341 GLY A C 1
ATOM 2673 O O . GLY A 1 341 ? -11.883 12.283 17.269 1.00 95.62 341 GLY A O 1
ATOM 2674 N N . ARG A 1 342 ? -9.700 12.862 17.274 1.00 96.19 342 ARG A N 1
ATOM 2675 C CA . ARG A 1 342 ? -9.420 12.452 15.891 1.00 96.19 342 ARG A CA 1
ATOM 2676 C C . ARG A 1 342 ? -9.564 10.940 15.740 1.00 96.19 342 ARG A C 1
ATOM 2678 O O . ARG A 1 342 ? -10.289 10.505 14.855 1.00 96.19 342 ARG A O 1
ATOM 2685 N N . PHE A 1 343 ? -8.982 10.162 16.648 1.00 97.00 343 PHE A N 1
ATOM 2686 C CA . PHE A 1 343 ? -9.045 8.701 16.678 1.00 97.00 343 PHE A CA 1
ATOM 2687 C C . PHE A 1 343 ? -10.484 8.171 16.722 1.00 97.00 343 PHE A C 1
ATOM 2689 O O . PHE A 1 343 ? -10.884 7.383 15.864 1.00 97.00 343 PHE A O 1
ATOM 2696 N N . VAL A 1 344 ? -11.307 8.675 17.649 1.00 95.62 344 VAL A N 1
ATOM 2697 C CA . VAL A 1 344 ? -12.734 8.312 17.751 1.00 95.62 344 VAL A CA 1
ATOM 2698 C C . VAL A 1 344 ? -13.476 8.640 16.456 1.00 95.62 344 VAL A C 1
ATOM 2700 O O . VAL A 1 344 ? -14.271 7.837 15.963 1.00 95.62 344 VAL A O 1
ATOM 2703 N N . LYS A 1 345 ? -13.232 9.828 15.892 1.00 95.69 345 LYS A N 1
ATOM 2704 C CA . LYS A 1 345 ? -13.868 10.254 14.642 1.00 95.69 345 LYS A CA 1
ATOM 2705 C C . LYS A 1 345 ? -13.466 9.341 13.478 1.00 95.69 345 LYS A C 1
ATOM 2707 O O . LYS A 1 345 ? -14.338 8.974 12.693 1.00 95.69 345 LYS A O 1
ATOM 2712 N N . THR A 1 346 ? -12.201 8.930 13.404 1.00 95.56 346 THR A N 1
ATOM 2713 C CA . THR A 1 346 ? -11.705 7.981 12.400 1.00 95.56 346 THR A CA 1
ATOM 2714 C C . THR A 1 346 ? -12.413 6.640 12.527 1.00 95.56 346 THR A C 1
ATOM 2716 O O . THR A 1 346 ? -13.030 6.198 11.562 1.00 95.56 346 THR A O 1
ATOM 2719 N N . LEU A 1 347 ? -12.432 6.036 13.721 1.00 95.19 347 LEU A N 1
ATOM 2720 C CA . LEU A 1 347 ? -13.111 4.756 13.956 1.00 95.19 347 LEU A CA 1
ATOM 2721 C C . LEU A 1 347 ? -14.591 4.798 13.543 1.00 95.19 347 LEU A C 1
ATOM 2723 O O . LEU A 1 347 ? -15.083 3.879 12.887 1.00 95.19 347 LEU A O 1
ATOM 2727 N N . ARG A 1 348 ? -15.303 5.889 13.848 1.00 93.56 348 ARG A N 1
ATOM 2728 C CA . ARG A 1 348 ? -16.702 6.068 13.418 1.00 93.56 348 ARG A CA 1
ATOM 2729 C C . ARG A 1 348 ? -16.853 6.072 11.898 1.00 93.56 348 ARG A C 1
ATOM 2731 O O . ARG A 1 348 ? -17.752 5.417 11.378 1.00 93.56 348 ARG A O 1
ATOM 2738 N N . ILE A 1 349 ? -15.971 6.774 11.187 1.00 91.25 349 ILE A N 1
ATOM 2739 C CA . ILE A 1 349 ? -15.963 6.817 9.714 1.00 91.25 349 ILE A CA 1
ATOM 2740 C C . ILE A 1 349 ? -15.654 5.437 9.119 1.00 91.25 349 ILE A C 1
ATOM 2742 O O . ILE A 1 349 ? -16.161 5.110 8.048 1.00 91.25 349 ILE A O 1
ATOM 2746 N N . ARG A 1 350 ? -14.890 4.600 9.829 1.00 91.94 350 ARG A N 1
ATOM 2747 C CA . ARG A 1 350 ? -14.625 3.201 9.456 1.00 91.94 350 ARG A CA 1
ATOM 2748 C C . ARG A 1 350 ? -15.729 2.218 9.849 1.00 91.94 350 ARG A C 1
ATOM 2750 O O . ARG A 1 350 ? -15.560 1.016 9.691 1.00 91.94 350 ARG A O 1
ATOM 2757 N N . GLY A 1 351 ? -16.867 2.704 10.343 1.00 92.69 351 GLY A N 1
ATOM 2758 C CA . GLY A 1 351 ? -18.002 1.853 10.705 1.00 92.69 351 GLY A CA 1
ATOM 2759 C C . GLY A 1 351 ? -17.870 1.168 12.068 1.00 92.69 351 GLY A C 1
ATOM 2760 O O . GLY A 1 351 ? -18.695 0.321 12.399 1.00 92.69 351 GLY A O 1
ATOM 2761 N N . MET A 1 352 ? -16.900 1.562 12.898 1.00 94.56 352 MET A N 1
ATOM 2762 C CA . MET A 1 352 ? -16.678 0.977 14.229 1.00 94.56 352 MET A CA 1
ATOM 2763 C C . MET A 1 352 ? -17.577 1.570 15.323 1.00 94.56 352 MET A C 1
ATOM 2765 O O . MET A 1 352 ? -17.427 1.244 16.497 1.00 94.56 352 MET A O 1
ATOM 2769 N N . THR A 1 353 ? -18.542 2.424 14.971 1.00 93.00 353 THR A N 1
ATOM 2770 C CA . THR A 1 353 ? -19.396 3.147 15.930 1.00 93.00 353 THR A CA 1
ATOM 2771 C C . THR A 1 353 ? -20.112 2.229 16.924 1.00 93.00 353 THR A C 1
ATOM 2773 O O . THR A 1 353 ? -20.222 2.587 18.090 1.00 93.00 353 THR A O 1
ATOM 2776 N N . SER A 1 354 ? -20.573 1.048 16.499 1.00 93.19 354 SER A N 1
ATOM 2777 C CA . SER A 1 354 ? -21.274 0.095 17.377 1.00 93.19 354 SER A CA 1
ATOM 2778 C C . SER A 1 354 ? -20.355 -0.660 18.341 1.00 93.19 354 SER A C 1
ATOM 2780 O O . SER A 1 354 ? -20.844 -1.283 19.280 1.00 93.19 354 SER A O 1
ATOM 2782 N N . ARG A 1 355 ? -19.039 -0.614 18.108 1.00 93.62 355 ARG A N 1
ATOM 2783 C CA . ARG A 1 355 ? -18.015 -1.313 18.894 1.00 93.62 355 ARG A CA 1
ATOM 2784 C C . ARG A 1 355 ? -17.243 -0.371 19.816 1.00 93.62 355 ARG A C 1
ATOM 2786 O O . ARG A 1 355 ? -16.566 -0.852 20.713 1.00 93.62 355 ARG A O 1
ATOM 2793 N N . VAL A 1 356 ? -17.338 0.946 19.614 1.00 93.44 356 VAL A N 1
ATOM 2794 C CA . VAL A 1 356 ? -16.591 1.953 20.381 1.00 93.44 356 VAL A CA 1
ATOM 2795 C C . VAL A 1 356 ? -17.406 2.470 21.567 1.00 93.44 356 VAL A C 1
ATOM 2797 O O . VAL A 1 356 ? -18.521 2.962 21.399 1.00 93.44 356 VAL A O 1
ATOM 2800 N N . GLN A 1 357 ? -16.807 2.431 22.753 1.00 91.62 357 GLN A N 1
ATOM 2801 C CA . GLN A 1 357 ? -17.319 2.987 24.003 1.00 91.62 357 GLN A CA 1
ATOM 2802 C C . GLN A 1 357 ? -16.406 4.104 24.499 1.00 91.62 357 GLN A C 1
ATOM 2804 O O . GLN A 1 357 ? -15.215 4.144 24.194 1.00 91.62 357 GLN A O 1
ATOM 2809 N N . PHE A 1 358 ? -16.988 5.043 25.241 1.00 90.75 358 PHE A N 1
ATOM 2810 C CA . PHE A 1 358 ? -16.252 6.151 25.833 1.00 90.75 358 PHE A CA 1
ATOM 2811 C C . PHE A 1 358 ? -16.521 6.199 27.334 1.00 90.75 358 PHE A C 1
ATOM 2813 O O . PHE A 1 358 ? -17.683 6.244 27.744 1.00 90.75 358 PHE A O 1
ATOM 2820 N N . ASN A 1 359 ? -15.451 6.211 28.131 1.00 88.12 359 ASN A N 1
ATOM 2821 C CA . ASN A 1 359 ? -15.478 6.265 29.596 1.00 88.12 359 ASN A CA 1
ATOM 2822 C C . ASN A 1 359 ? -16.332 5.171 30.259 1.00 88.12 359 ASN A C 1
ATOM 2824 O O . ASN A 1 359 ? -17.093 5.473 31.180 1.00 88.12 359 ASN A O 1
ATOM 2828 N N . GLY A 1 360 ? -16.240 3.919 29.794 1.00 78.88 360 GLY A N 1
ATOM 2829 C CA . GLY A 1 360 ? -16.974 2.810 30.414 1.00 78.88 360 GLY A CA 1
ATOM 2830 C C . GLY A 1 360 ? -18.497 2.967 30.362 1.00 78.88 360 GLY A C 1
ATOM 2831 O O . GLY A 1 360 ? -19.208 2.440 31.219 1.00 78.88 360 GLY A O 1
ATOM 2832 N N . GLY A 1 361 ? -19.010 3.722 29.381 1.00 80.12 361 GLY A N 1
ATOM 2833 C CA . GLY A 1 361 ? -20.439 3.743 29.080 1.00 80.12 361 GLY A CA 1
ATOM 2834 C C . GLY A 1 361 ? -20.969 2.317 28.873 1.00 80.12 361 GLY A C 1
ATOM 2835 O O . GLY A 1 361 ? -20.207 1.439 28.472 1.00 80.12 361 GLY A O 1
ATOM 2836 N N . PRO A 1 362 ? -22.259 2.055 29.153 1.00 70.25 362 PRO A N 1
ATOM 2837 C CA . PRO A 1 362 ? -22.808 0.708 29.085 1.00 70.25 362 PRO A CA 1
ATOM 2838 C C . PRO A 1 362 ? -22.522 0.091 27.717 1.00 70.25 362 PRO A C 1
ATOM 2840 O O . PRO A 1 362 ? -22.855 0.686 26.689 1.00 70.25 362 PRO A O 1
ATOM 2843 N N . ILE A 1 363 ? -21.917 -1.103 27.725 1.00 61.81 363 ILE A N 1
ATOM 2844 C CA . ILE A 1 363 ? -21.698 -1.903 26.520 1.00 61.81 363 ILE A CA 1
ATOM 2845 C C . ILE A 1 363 ? -23.057 -1.993 25.826 1.00 61.81 363 ILE A C 1
ATOM 2847 O O . ILE A 1 363 ? -24.000 -2.501 26.452 1.00 61.81 363 ILE A O 1
ATOM 2851 N N . PRO A 1 364 ? -23.213 -1.490 24.583 1.00 60.28 364 PRO A N 1
ATOM 2852 C CA . PRO A 1 364 ? -24.411 -1.779 23.819 1.00 60.28 364 PRO A CA 1
ATOM 2853 C C . PRO A 1 364 ? -24.465 -3.294 23.802 1.00 60.28 364 PRO A C 1
ATOM 2855 O O . PRO A 1 364 ? -23.547 -3.895 23.249 1.00 60.28 364 PRO A O 1
ATOM 2858 N N . LYS A 1 365 ? -25.439 -3.902 24.501 1.00 59.25 365 LYS A N 1
ATOM 2859 C CA . LYS A 1 365 ? -25.612 -5.353 24.498 1.00 59.25 365 LYS A CA 1
ATOM 2860 C C . LYS A 1 365 ? -25.661 -5.709 23.029 1.00 59.25 365 LYS A C 1
ATOM 2862 O O . LYS A 1 365 ? -26.659 -5.404 22.373 1.00 59.25 365 LYS A O 1
ATOM 2867 N N . ALA A 1 366 ? -24.548 -6.221 22.501 1.00 56.31 366 ALA A N 1
ATOM 2868 C CA . ALA A 1 366 ? -24.505 -6.721 21.151 1.00 56.31 366 ALA A CA 1
ATOM 2869 C C . ALA A 1 366 ? -25.657 -7.701 21.164 1.00 56.31 366 ALA A C 1
ATOM 2871 O O . ALA A 1 366 ? -25.667 -8.577 22.029 1.00 56.31 366 ALA A O 1
ATOM 2872 N N . ALA A 1 367 ? -26.695 -7.438 20.363 1.00 53.16 367 ALA A N 1
ATOM 2873 C CA . ALA A 1 367 ? -27.784 -8.379 20.227 1.00 53.16 367 ALA A CA 1
ATOM 2874 C C . ALA A 1 367 ? -27.069 -9.682 19.927 1.00 53.16 367 ALA A C 1
ATOM 2876 O O . ALA A 1 367 ? -26.418 -9.761 18.881 1.00 53.16 367 ALA A O 1
ATOM 2877 N N . GLU A 1 368 ? -27.026 -10.585 20.913 1.00 51.94 368 GLU A N 1
ATOM 2878 C CA . GLU A 1 368 ? -26.334 -11.848 20.791 1.00 51.94 368 GLU A CA 1
ATOM 2879 C C . GLU A 1 368 ? -26.965 -12.427 19.549 1.00 51.94 368 GLU A C 1
ATOM 2881 O O . GLU A 1 368 ? -28.133 -12.822 19.554 1.00 51.94 368 GLU A O 1
ATOM 2886 N N . ARG A 1 369 ? -26.228 -12.383 18.437 1.00 51.06 369 ARG A N 1
ATOM 2887 C CA . ARG A 1 369 ? -26.541 -13.195 17.285 1.00 51.06 369 ARG A CA 1
ATOM 2888 C C . ARG A 1 369 ? -26.198 -14.583 17.776 1.00 51.06 369 ARG A C 1
ATOM 2890 O O . ARG A 1 369 ? -25.126 -15.105 17.503 1.00 51.06 369 ARG A O 1
ATOM 2897 N N . THR A 1 370 ? -27.101 -15.127 18.581 1.00 40.16 370 THR A N 1
ATOM 2898 C CA . THR A 1 370 ? -27.276 -16.542 18.794 1.00 40.16 370 THR A CA 1
ATOM 2899 C C . THR A 1 370 ? -27.517 -17.071 17.393 1.00 40.16 370 THR A C 1
ATOM 2901 O O . THR A 1 370 ? -28.637 -17.093 16.887 1.00 40.16 370 THR A O 1
ATOM 2904 N N . SER A 1 371 ? -26.436 -17.421 16.695 1.00 44.56 371 SER A N 1
ATOM 2905 C CA . SER A 1 371 ? -26.528 -18.349 15.587 1.00 44.56 371 SER A CA 1
ATOM 2906 C C . SER A 1 371 ? -26.932 -19.674 16.215 1.00 44.56 371 SER A C 1
ATOM 2908 O O . SER A 1 371 ? -26.101 -20.521 16.535 1.00 44.56 371 SER A O 1
ATOM 2910 N N . VAL A 1 372 ? -28.238 -19.825 16.446 1.00 42.75 372 VAL A N 1
ATOM 2911 C CA . VAL A 1 372 ? -28.892 -21.100 16.725 1.00 42.75 372 VAL A CA 1
ATOM 2912 C C . VAL A 1 372 ? -28.791 -21.908 15.434 1.00 42.75 372 VAL A C 1
ATOM 2914 O O . VAL A 1 372 ? -29.721 -21.938 14.647 1.00 42.75 372 VAL A O 1
ATOM 2917 N N . ASN A 1 373 ? -27.592 -22.409 15.141 1.00 44.03 373 ASN A N 1
ATOM 2918 C CA . ASN A 1 373 ? -27.266 -23.372 14.090 1.00 44.03 373 ASN A CA 1
ATOM 2919 C C . ASN A 1 373 ? -25.821 -23.857 14.305 1.00 44.03 373 ASN A C 1
ATOM 2921 O O . ASN A 1 373 ? -24.974 -23.787 13.422 1.00 44.03 373 ASN A O 1
ATOM 2925 N N . ILE A 1 374 ? -25.520 -24.338 15.515 1.00 46.19 374 ILE A N 1
ATOM 2926 C CA . ILE A 1 374 ? -24.374 -25.228 15.758 1.00 46.19 374 ILE A CA 1
ATOM 2927 C C . ILE A 1 374 ? -24.927 -26.526 16.341 1.00 46.19 374 ILE A C 1
ATOM 2929 O O . ILE A 1 374 ? -24.653 -26.961 17.453 1.00 46.19 374 ILE A O 1
ATOM 2933 N N . SER A 1 375 ? -25.794 -27.145 15.562 1.00 36.91 375 SER A N 1
ATOM 2934 C CA . SER A 1 375 ? -25.839 -28.591 15.478 1.00 36.91 375 SER A CA 1
ATOM 2935 C C . SER A 1 375 ? -25.862 -28.846 13.981 1.00 36.91 375 SER A C 1
ATOM 2937 O O . SER A 1 375 ? -26.792 -28.365 13.331 1.00 36.91 375 SER A O 1
ATOM 2939 N N . PRO A 1 376 ? -24.854 -29.502 13.384 1.00 45.75 376 PRO A N 1
ATOM 2940 C CA . PRO A 1 376 ? -25.041 -30.011 12.039 1.00 45.75 376 PRO A CA 1
ATOM 2941 C C . PRO A 1 376 ? -26.282 -30.894 12.119 1.00 45.75 376 PRO A C 1
ATOM 2943 O O . PRO A 1 376 ? -26.288 -31.876 12.862 1.00 45.75 376 PRO A O 1
ATOM 2946 N N . THR A 1 377 ? -27.365 -30.504 11.445 1.00 46.56 377 THR A N 1
ATOM 2947 C CA . THR A 1 377 ? -28.506 -31.390 11.258 1.00 46.56 377 THR A CA 1
ATOM 2948 C C . THR A 1 377 ? -27.948 -32.617 10.559 1.00 46.56 377 THR A C 1
ATOM 2950 O O . THR A 1 377 ? -27.644 -32.592 9.367 1.00 46.56 377 THR A O 1
ATOM 2953 N N . ARG A 1 378 ? -27.706 -33.669 11.340 1.00 41.00 378 ARG A N 1
ATOM 2954 C CA . ARG A 1 378 ? -27.308 -34.971 10.843 1.00 41.00 378 ARG A CA 1
ATOM 2955 C C . ARG A 1 378 ? -28.537 -35.487 10.107 1.00 41.00 378 ARG A C 1
ATOM 2957 O O . ARG A 1 378 ? -29.478 -35.970 10.723 1.00 41.00 378 ARG A O 1
ATOM 2964 N N . LEU A 1 379 ? -28.573 -35.259 8.797 1.00 41.22 379 LEU A N 1
ATOM 2965 C CA . LEU A 1 379 ? -29.528 -35.894 7.901 1.00 41.22 379 LEU A CA 1
ATOM 2966 C C . LEU A 1 379 ? -29.199 -37.389 7.906 1.00 41.22 379 LEU A C 1
ATOM 2968 O O . LEU A 1 379 ? -28.330 -37.857 7.172 1.00 41.22 379 LEU A O 1
ATOM 2972 N N . GLU A 1 380 ? -29.843 -38.123 8.808 1.00 46.91 380 GLU A N 1
ATOM 2973 C CA . GLU A 1 380 ? -29.889 -39.577 8.769 1.00 46.91 380 GLU A CA 1
ATOM 2974 C C . GLU A 1 380 ? -30.772 -39.965 7.582 1.00 46.91 380 GLU A C 1
ATOM 2976 O O . GLU A 1 380 ? -31.998 -39.944 7.644 1.00 46.91 380 GLU A O 1
ATOM 2981 N N . PHE A 1 381 ? -30.133 -40.253 6.448 1.00 49.06 381 PHE A N 1
ATOM 2982 C CA . PHE A 1 381 ? -30.798 -40.899 5.326 1.00 49.06 381 PHE A CA 1
ATOM 2983 C C . PHE A 1 381 ? -30.986 -42.381 5.667 1.00 49.06 381 PHE A C 1
ATOM 2985 O O . PHE A 1 381 ? -30.184 -43.230 5.276 1.00 49.06 381 PHE A O 1
ATOM 2992 N N . GLU A 1 382 ? -32.048 -42.704 6.401 1.00 50.53 382 GLU A N 1
ATOM 2993 C CA . GLU A 1 382 ? -32.609 -44.053 6.380 1.00 50.53 382 GLU A CA 1
ATOM 2994 C C . GLU A 1 382 ? -33.347 -44.240 5.053 1.00 50.53 382 GLU A C 1
ATOM 2996 O O . GLU A 1 382 ? -34.426 -43.699 4.818 1.00 50.53 382 GLU A O 1
ATOM 3001 N N . GLY A 1 383 ? -32.723 -44.973 4.137 1.00 42.91 383 GLY A N 1
ATOM 3002 C CA . GLY A 1 383 ? -33.305 -45.226 2.827 1.00 42.91 383 GLY A CA 1
ATOM 3003 C C . GLY A 1 383 ? -32.421 -46.123 1.985 1.00 42.91 383 GLY A C 1
ATOM 3004 O O . GLY A 1 383 ? -31.663 -45.659 1.140 1.00 42.91 383 GLY A O 1
ATOM 3005 N N . SER A 1 384 ? -32.533 -47.421 2.232 1.00 55.78 384 SER A N 1
ATOM 3006 C CA . SER A 1 384 ? -32.067 -48.516 1.388 1.00 55.78 384 SER A CA 1
ATOM 3007 C C . SER A 1 384 ? -32.322 -48.248 -0.103 1.00 55.78 384 SER A C 1
ATOM 3009 O O . SER A 1 384 ? -33.436 -48.396 -0.599 1.00 55.78 384 SER A O 1
ATOM 3011 N N . GLN A 1 385 ? -31.271 -47.898 -0.849 1.00 45.03 385 GLN A N 1
ATOM 3012 C CA . GLN A 1 385 ? -31.315 -47.840 -2.308 1.00 45.03 385 GLN A CA 1
ATOM 3013 C C . GLN A 1 385 ? -30.319 -48.823 -2.918 1.00 45.03 385 GLN A C 1
ATOM 3015 O O . GLN A 1 385 ? -29.116 -48.591 -3.005 1.00 45.03 385 GLN A O 1
ATOM 3020 N N . SER A 1 386 ? -30.899 -49.954 -3.325 1.00 49.59 386 SER A N 1
ATOM 3021 C CA . SER A 1 386 ? -30.583 -50.727 -4.527 1.00 49.59 386 SER A CA 1
ATOM 3022 C C . SER A 1 386 ? -29.574 -50.049 -5.462 1.00 49.59 386 SER A C 1
ATOM 3024 O O . SER A 1 386 ? -29.856 -49.004 -6.052 1.00 49.59 386 SER A O 1
ATOM 3026 N N . VAL A 1 387 ? -28.439 -50.716 -5.671 1.00 42.44 387 VAL A N 1
ATOM 3027 C CA . VAL A 1 387 ? -27.450 -50.396 -6.703 1.00 42.44 387 VAL A CA 1
ATOM 3028 C C . VAL A 1 387 ? -28.126 -50.476 -8.076 1.00 42.44 387 VAL A C 1
ATOM 3030 O O . VAL A 1 387 ? -28.287 -51.552 -8.647 1.00 42.44 387 VAL A O 1
ATOM 3033 N N . ALA A 1 388 ? -28.552 -49.331 -8.609 1.00 49.19 388 ALA A N 1
ATOM 3034 C CA . ALA A 1 388 ? -29.022 -49.237 -9.983 1.00 49.19 388 ALA A CA 1
ATOM 3035 C C . ALA A 1 388 ? -27.848 -49.518 -10.934 1.00 49.19 388 ALA A C 1
ATOM 3037 O O . ALA A 1 388 ? -26.791 -48.886 -10.841 1.00 49.19 388 ALA A O 1
ATOM 3038 N N . SER A 1 389 ? -28.035 -50.488 -11.833 1.00 56.72 389 SER A N 1
ATOM 3039 C CA . SER A 1 389 ? -27.009 -50.905 -12.787 1.00 56.72 389 SER A CA 1
ATOM 3040 C C . SER A 1 389 ? -26.636 -49.758 -13.734 1.00 56.72 389 SER A C 1
ATOM 3042 O O . SER A 1 389 ? -27.451 -48.898 -14.079 1.00 56.72 389 SER A O 1
ATOM 3044 N N . TYR A 1 390 ? -25.377 -49.767 -14.172 1.00 51.62 390 TYR A N 1
ATOM 3045 C CA . TYR A 1 390 ? -24.766 -48.769 -15.053 1.00 51.62 390 TYR A CA 1
ATOM 3046 C C . TYR A 1 390 ? -25.579 -48.509 -16.341 1.00 51.62 390 TYR A C 1
ATOM 3048 O O . TYR A 1 390 ? -25.533 -47.411 -16.890 1.00 51.62 390 TYR A O 1
ATOM 3056 N N . GLN A 1 391 ? -26.399 -49.470 -16.782 1.00 52.91 391 GLN A N 1
ATOM 3057 C CA . GLN A 1 391 ? -27.242 -49.332 -17.974 1.00 52.91 391 GLN A CA 1
ATOM 3058 C C . GLN A 1 391 ? -28.398 -48.330 -17.804 1.00 52.91 391 GLN A C 1
ATOM 3060 O O . GLN A 1 391 ? -28.797 -47.702 -18.783 1.00 52.91 391 GLN A O 1
ATOM 3065 N N . SER A 1 392 ? -28.897 -48.096 -16.585 1.00 49.53 392 SER A N 1
ATOM 3066 C CA . SER A 1 392 ? -29.970 -47.111 -16.360 1.00 49.53 392 SER A CA 1
ATOM 3067 C C . SER A 1 392 ? -29.474 -45.661 -16.394 1.00 49.53 392 SER A C 1
ATOM 3069 O O . SER A 1 392 ? -30.254 -44.764 -16.700 1.00 49.53 392 SER A O 1
ATOM 3071 N N . LYS A 1 393 ? -28.179 -45.413 -16.141 1.00 50.81 393 LYS A N 1
ATOM 3072 C CA . LYS A 1 393 ? -27.594 -44.059 -16.191 1.00 50.81 393 LYS A CA 1
ATOM 3073 C C . LYS A 1 393 ? -27.284 -43.587 -17.615 1.00 50.81 393 LYS A C 1
ATOM 3075 O O . LYS A 1 393 ? -27.312 -42.388 -17.864 1.00 50.81 393 LYS A O 1
ATOM 3080 N N . VAL A 1 394 ? -27.055 -44.507 -18.556 1.00 52.03 394 VAL A N 1
ATOM 3081 C CA . VAL A 1 394 ? -26.776 -44.162 -19.965 1.00 52.03 394 VAL A CA 1
ATOM 3082 C C . VAL A 1 394 ? -28.044 -43.696 -20.695 1.00 52.03 394 VAL A C 1
ATOM 3084 O O . VAL A 1 394 ? -27.983 -42.778 -21.506 1.00 52.03 394 VAL A O 1
ATOM 3087 N N . LYS A 1 395 ? -29.222 -44.220 -20.330 1.00 50.31 395 LYS A N 1
ATOM 3088 C CA . LYS A 1 395 ? -30.492 -43.856 -20.983 1.00 50.31 395 LYS A CA 1
ATOM 3089 C C . LYS A 1 395 ? -30.970 -42.427 -20.677 1.00 50.31 395 LYS A C 1
ATOM 3091 O O . LYS A 1 395 ? -31.580 -41.787 -21.524 1.00 50.31 395 LYS A O 1
ATOM 3096 N N . VAL A 1 396 ? -30.631 -41.895 -19.499 1.00 52.44 396 VAL A N 1
ATOM 3097 C CA . VAL A 1 396 ? -31.011 -40.530 -19.080 1.00 52.44 396 VAL A CA 1
ATOM 3098 C C . VAL A 1 396 ? -30.189 -39.454 -19.810 1.00 52.44 396 VAL A C 1
ATOM 3100 O O . VAL A 1 396 ? -30.659 -38.334 -19.995 1.00 52.44 396 VAL A O 1
ATOM 3103 N N . VAL A 1 397 ? -28.990 -39.791 -20.299 1.00 49.84 397 VAL A N 1
ATOM 3104 C CA . VAL A 1 397 ? -28.147 -38.863 -21.075 1.00 49.84 397 VAL A CA 1
ATOM 3105 C C . VAL A 1 397 ? -28.566 -38.818 -22.554 1.00 49.84 397 VAL A C 1
ATOM 3107 O O . VAL A 1 397 ? -28.504 -37.756 -23.171 1.00 49.84 397 VAL A O 1
ATOM 3110 N N . GLU A 1 398 ? -29.087 -39.915 -23.116 1.00 49.16 398 GLU A N 1
ATOM 3111 C CA . GLU A 1 398 ? -29.605 -39.932 -24.496 1.00 49.16 398 GLU A CA 1
ATOM 3112 C C . GLU A 1 398 ? -30.952 -39.203 -24.656 1.00 49.16 398 GLU A C 1
ATOM 3114 O O . GLU A 1 398 ? -31.215 -38.622 -25.711 1.00 49.16 398 GLU A O 1
ATOM 3119 N N . GLU A 1 399 ? -31.788 -39.160 -23.613 1.00 48.09 399 GLU A N 1
ATOM 3120 C CA . GLU A 1 399 ? -33.060 -38.421 -23.643 1.00 48.09 399 GLU A CA 1
ATOM 3121 C C . GLU A 1 399 ? -32.881 -36.911 -23.378 1.00 48.09 399 GLU A C 1
ATOM 3123 O O . GLU A 1 399 ? -33.624 -36.101 -23.933 1.00 48.09 399 GLU A O 1
ATOM 3128 N N . GLY A 1 400 ? -31.831 -36.501 -22.650 1.00 43.34 400 GLY A N 1
ATOM 3129 C CA . GLY A 1 400 ? -31.470 -35.085 -22.462 1.00 43.34 400 GLY A CA 1
ATOM 3130 C C . GLY A 1 400 ? -30.831 -34.419 -23.692 1.00 43.34 400 GLY A C 1
ATOM 3131 O O . GLY A 1 400 ? -30.963 -33.211 -23.884 1.00 43.34 400 GLY A O 1
ATOM 3132 N N . GLY A 1 401 ? -30.192 -35.199 -24.572 1.00 40.28 401 GLY A N 1
ATOM 3133 C CA . GLY A 1 401 ? -29.546 -34.704 -25.798 1.00 40.28 401 GLY A CA 1
ATOM 3134 C C . GLY A 1 401 ? -30.501 -34.375 -26.954 1.00 40.28 401 GLY A C 1
ATOM 3135 O O . GLY A 1 401 ? -30.095 -33.732 -27.921 1.00 40.28 401 GLY A O 1
ATOM 3136 N N . ARG A 1 402 ? -31.780 -34.772 -26.874 1.00 41.94 402 ARG A N 1
ATOM 3137 C CA . ARG A 1 402 ? -32.787 -34.518 -27.927 1.00 41.94 402 ARG A CA 1
ATOM 3138 C C . ARG A 1 402 ? -33.566 -33.208 -27.762 1.00 41.94 402 ARG A C 1
ATOM 3140 O O . ARG A 1 402 ? -34.329 -32.856 -28.655 1.00 41.94 402 ARG A O 1
ATOM 3147 N N . LEU A 1 403 ? -33.346 -32.459 -26.678 1.00 42.91 403 LEU A N 1
ATOM 3148 C CA . LEU A 1 403 ? -34.062 -31.207 -26.387 1.00 42.91 403 LEU A CA 1
ATOM 3149 C C . LEU A 1 403 ? -33.335 -29.921 -26.836 1.00 42.91 403 LEU A C 1
ATOM 3151 O O . LEU A 1 403 ? -33.876 -28.837 -26.652 1.00 42.91 403 LEU A O 1
ATOM 3155 N N . TYR A 1 404 ? -32.166 -30.020 -27.484 1.00 39.34 404 TYR A N 1
ATOM 3156 C CA . TYR A 1 404 ? -31.375 -28.853 -27.925 1.00 39.34 404 TYR A CA 1
ATOM 3157 C C . TYR A 1 404 ? -31.313 -28.613 -29.449 1.00 39.34 404 TYR A C 1
ATOM 3159 O O . TYR A 1 404 ? -30.571 -27.745 -29.894 1.00 39.34 404 TYR A O 1
ATOM 3167 N N . ASN A 1 405 ? -32.131 -29.300 -30.258 1.00 38.31 405 ASN A N 1
ATOM 3168 C CA . ASN A 1 405 ? -32.163 -29.140 -31.726 1.00 38.31 405 ASN A CA 1
ATOM 3169 C C . ASN A 1 405 ? -33.486 -28.560 -32.263 1.00 38.31 405 ASN A C 1
ATOM 3171 O O . ASN A 1 405 ? -34.051 -29.080 -33.223 1.00 38.31 405 ASN A O 1
ATOM 3175 N N . LEU A 1 406 ? -33.989 -27.472 -31.673 1.00 38.94 406 LEU A N 1
ATOM 3176 C CA . LEU A 1 406 ? -35.147 -26.743 -32.211 1.00 38.94 406 LEU A CA 1
ATOM 3177 C C . LEU A 1 406 ? -34.986 -25.221 -32.079 1.00 38.94 406 LEU A C 1
ATOM 3179 O O . LEU A 1 406 ? -35.703 -24.597 -31.313 1.00 38.94 406 LEU A O 1
ATOM 3183 N N . PHE A 1 407 ? -34.080 -24.622 -32.858 1.00 36.66 407 PHE A N 1
ATOM 3184 C CA . PHE A 1 407 ? -34.192 -23.222 -33.299 1.00 36.66 407 PHE A CA 1
ATOM 3185 C C . PHE A 1 407 ? -33.485 -23.039 -34.656 1.00 36.66 407 PHE A C 1
ATOM 3187 O O . PHE A 1 407 ? -32.257 -23.121 -34.710 1.00 36.66 407 PHE A O 1
ATOM 3194 N N . PRO A 1 408 ? -34.213 -22.805 -35.765 1.00 41.78 408 PRO A N 1
ATOM 3195 C CA . PRO A 1 408 ? -33.603 -22.442 -37.037 1.00 41.78 408 PRO A CA 1
ATOM 3196 C C . PRO A 1 408 ? -33.343 -20.929 -37.085 1.00 41.78 408 PRO A C 1
ATOM 3198 O O . PRO A 1 408 ? -34.266 -20.126 -36.957 1.00 41.78 408 PRO A O 1
ATOM 3201 N N . PHE A 1 409 ? -32.087 -20.537 -37.305 1.00 36.06 409 PHE A N 1
ATOM 3202 C CA . PHE A 1 409 ? -31.742 -19.179 -37.726 1.00 36.06 409 PHE A CA 1
ATOM 3203 C C . PHE A 1 409 ? -32.101 -19.012 -39.207 1.00 36.06 409 PHE A C 1
ATOM 3205 O O . PHE A 1 409 ? -31.530 -19.676 -40.072 1.00 36.06 409 PHE A O 1
ATOM 3212 N N . ALA A 1 410 ? -33.057 -18.128 -39.486 1.00 36.25 410 ALA A N 1
ATOM 3213 C CA . ALA A 1 410 ? -33.325 -17.613 -40.820 1.00 36.25 410 ALA A CA 1
ATOM 3214 C C . ALA A 1 410 ? -32.335 -16.482 -41.136 1.00 36.25 410 ALA A C 1
ATOM 3216 O O . ALA A 1 410 ? -32.110 -15.597 -40.311 1.00 36.25 410 ALA A O 1
ATOM 3217 N N . ALA A 1 411 ? -31.747 -16.540 -42.328 1.00 40.91 411 ALA A N 1
ATOM 3218 C CA . ALA A 1 411 ? -30.875 -15.516 -42.879 1.00 40.91 411 ALA A CA 1
ATOM 3219 C C . ALA A 1 411 ? -31.686 -14.501 -43.698 1.00 40.91 411 ALA A C 1
ATOM 3221 O O . ALA A 1 411 ? -32.452 -14.907 -44.573 1.00 40.91 411 ALA A O 1
ATOM 3222 N N . THR A 1 412 ? -31.442 -13.215 -43.447 1.00 49.72 412 THR A N 1
ATOM 3223 C CA . THR A 1 412 ? -31.488 -12.104 -44.417 1.00 49.72 412 THR A CA 1
ATOM 3224 C C . THR A 1 412 ? -30.501 -11.046 -43.976 1.00 49.72 412 THR A C 1
ATOM 3226 O O . THR A 1 412 ? -30.569 -10.690 -42.776 1.00 49.72 412 THR A O 1
#

pLDDT: mean 85.58, std 18.14, range [36.06, 98.56]

Secondary structure (DSSP, 8-state):
-HHHHHHHHHHHHHHH-HHHHHHHHHHHHHHIIIIIIHHHHHHT-HHHHHHHHHHHHHHHHHHHHHHHH---HHHHHHHHHHHHHHHHHHHT-TTSSS-GGGS-HHHHHHHHHHHHHHHSS-HHHHHHHHSTTTTHHHHHHHHHHTT-TTSS-TTS-SS-------HHHHHHHHHHHHHHSPP-SS-HHHHHHHHHHHHHHH-SSSHHHHHHHHHHTT--GGGHHHHHHHHHHHHTTSTTS-EEEEEEEEEEESEES--EEEEEEEEE-SSEEEEEEEETTT--EEEEEEESTTEEEEEE-TTSEEEEEESSPPB-SSPPEES-TTS-EEEEEEE-HHHHHHHHHHHHHTTGGGTEEETTPPP-----------S--------------HHHHHHHHHHHTTSS--------

Organism: NCBI:txid376703

Sequence (412 aa):
MLSTLLRRPFAELYSTHPGTSLRLSAAIFTTIIHDRIVPSWKARDSQDRDNWEQLAVVLLAGVQDHVEAHDEDRVKVMVAKAFYSILCNAFFSVSFPIPLTSYSVPLRVSVYSILSMTADGCIENKSKLRDGEILGGAMLGRIITLTNGRDHPRHVADHLNLVVVDYLALEQLLLLLAYLLPPTESRVTGHAERLGFLRDCFGDTTQRGKELIELLKFVISPDWEITSDKIVDILARDISVTQPFVMKRFVLSGLSNLRLSPALRFYLDKTSILFNCEDEEDGKIEGMHVPYDSMRYVDISSSGSVTAELLSPPLCHQPLQIVSSEAAILMTIVLSLPDVGRFVKTLRIRGMTSRVQFNGGPIPKAAERTSVNISPTRLEFEGSQSVASYQSKVKVVEEGGRLYNLFPFAAT

Foldseek 3Di:
DLLVVALVVLLVCCVVPVLVSLLVLLVVLLCLLPVFLLVCVVVVVPPSNVVSLVNSLSSLVSLVVSCVVPVDLVSLVSNCVRHQQPLCCQQQDPPHSDANVSRDPSSLLSSLQSLLSSLPPHPVSLVVCCDPVRPRQQSLLCLLQLADPPPDPCPVPDHDPRHPQDVSSNVSSLSSVLSNQQDPPPDPVSLVVNLVRLCNRQNPPDPLSVVLSVLRSPDDRPPSVVSSVVNVVSSCVRLSHKHKFFFPDKDKPQFPDAPWDWDRMWIDTLFWIWTWTQGPPPRDIKIWTGGLVQWQAWEAELQQKIKTWGNAGTDIPDHIHGPDPPDTTIMITHGDNVCSVSVLVSCVSSVRVLRYHYNCDPNPPPPPPPPPPPPPPPPPPPDDDDDDDPVVVVVVVVVVVVPPPDDDDDDD

Radius of gyration: 26.23 Å; chains: 1; bounding box: 59×75×75 Å